Protein 7RX9 (pdb70)

Foldseek 3Di:
DLVVLFVLLLVLLVCVLVVLVVLLVLLVLCCQLPVPLCVPPPVQDPVLCCLQQPVSVLVNVLSVVLSVVSPVQQPPHNHRLGADLVSLVVCLVVVCVVQGLLVSLVVNVVSVVVLCVPLVSVLSQLLSCLLSPHDLLPDDVNVSSCVVLLVLLCVLVSLVSSLVSDDPVRPNNVRSVVSSVSSVVSQCVRPSSVVQNVQLVVQVVLVVLEAPDDDDGCSVFFRHWQDWDKKWKQAQVDTDIWIWTDTQQKIFTFDPPSTYGDDIAGLVQKDKAADDQQDADVLNVRDGAHLKIKIARNVVRGIIIIHDDDVVVSCVVVVSSVVSCCVVVVSSVVSVVSNLVSLVVVLVVVVVVCVDPVNPAQCFAPVIQHRKGFLLSQLVVCVVVSVDPDSSSSLSSQQVCCVSQQKAFSVNPDGRDNGRGIMHGCVVVVND

Structure (mmCIF, N/CA/C/O backbone):
data_7RX9
#
_entry.id   7RX9
#
_cell.length_a   151.256
_cell.length_b   151.256
_cell.length_c   94.287
_cell.angle_alpha   90.000
_cell.angle_beta   90.000
_cell.angle_gamma   90.000
#
_symmetry.space_group_name_H-M   'P 41 2 2'
#
loop_
_entity.id
_entity.type
_entity.pdbx_description
1 polymer 'Phosphatidylinositol 3,4,5-trisphosphate-dependent Rac exchanger 1 protein, Endolysin chimera'
2 non-polymer 'SULFATE ION'
#
loop_
_atom_site.group_PDB
_atom_site.id
_atom_site.type_symbol
_atom_site.label_atom_id
_atom_site.label_alt_id
_atom_site.label_comp_id
_atom_site.label_asym_id
_atom_site.label_entity_id
_atom_site.label_seq_id
_atom_site.pdbx_PDB_ins_code
_atom_site.Cartn_x
_atom_site.Cartn_y
_atom_site.Cartn_z
_atom_site.occupancy
_atom_site.B_iso_or_equiv
_atom_site.auth_seq_id
_atom_site.auth_comp_id
_atom_site.auth_asym_id
_atom_site.auth_atom_id
_atom_site.pdbx_PDB_model_num
ATOM 1 N N . GLU A 1 3 ? 61.66600 46.06000 22.70700 1.000 186.26198 42 GLU A N 1
ATOM 2 C CA . GLU A 1 3 ? 61.37200 44.65300 22.46000 1.000 187.84306 42 GLU A CA 1
ATOM 3 C C . GLU A 1 3 ? 62.18000 44.11800 21.28600 1.000 196.77204 42 GLU A C 1
ATOM 4 O O . GLU A 1 3 ? 61.88800 43.04100 20.76600 1.000 199.35565 42 GLU A O 1
ATOM 10 N N . SER A 1 4 ? 63.19000 44.88300 20.86500 1.000 191.13504 43 SER A N 1
ATOM 11 C CA . SER A 1 4 ? 64.01100 44.47100 19.73100 1.000 183.26023 43 SER A CA 1
ATOM 12 C C . SER A 1 4 ? 64.68600 43.13200 20.00000 1.000 186.17477 43 SER A C 1
ATOM 13 O O . SER A 1 4 ? 64.75200 42.26800 19.11800 1.000 192.60350 43 SER A O 1
ATOM 16 N N . GLU A 1 5 ? 65.19300 42.94000 21.22100 1.000 184.06139 44 GLU A N 1
ATOM 17 C CA . GLU A 1 5 ? 65.82300 41.66800 21.55600 1.000 202.76610 44 GLU A CA 1
ATOM 18 C C . GLU A 1 5 ? 64.81200 40.53300 21.59200 1.000 190.06139 44 GLU A C 1
ATOM 19 O O . GLU A 1 5 ? 65.16900 39.38000 21.32200 1.000 173.60702 44 GLU A O 1
ATOM 25 N N . ARG A 1 6 ? 63.55300 40.82700 21.92900 1.000 185.67238 45 ARG A N 1
ATOM 26 C CA . ARG A 1 6 ? 62.52400 39.79900 21.83300 1.000 189.52010 45 ARG A CA 1
ATOM 27 C C . ARG A 1 6 ? 62.39300 39.30800 20.39800 1.000 197.58999 45 ARG A C 1
ATOM 28 O O . ARG A 1 6 ? 62.50000 38.10700 20.12900 1.000 189.08269 45 ARG A O 1
ATOM 36 N N . GLN A 1 7 ? 62.18500 40.23200 19.45600 1.000 210.19100 46 GLN A N 1
ATOM 37 C CA . GLN A 1 7 ? 62.11600 39.87300 18.04500 1.000 206.15406 46 GLN A CA 1
ATOM 38 C C . GLN A 1 7 ? 63.43200 39.31300 17.52000 1.000 203.29309 46 GLN A C 1
ATOM 39 O O . GLN A 1 7 ? 63.48200 38.86900 16.36700 1.000 200.81898 46 GLN A O 1
ATOM 45 N N . LEU A 1 8 ? 64.48700 39.30800 18.33600 1.000 181.48112 47 LEU A N 1
ATOM 46 C CA . LEU A 1 8 ? 65.77500 38.74400 17.94500 1.000 173.11229 47 LEU A CA 1
ATOM 47 C C . LEU A 1 8 ? 65.88000 37.27000 18.32400 1.000 172.67207 47 LEU A C 1
ATOM 48 O O . LEU A 1 8 ? 66.10900 36.41500 17.46200 1.000 172.16478 47 LEU A O 1
ATOM 53 N N . ARG A 1 9 ? 65.74200 36.96600 19.62000 1.000 176.35672 48 ARG A N 1
ATOM 54 C CA . ARG A 1 9 ? 65.71000 35.57400 20.05800 1.000 166.00824 48 ARG A CA 1
ATOM 55 C C . ARG A 1 9 ? 64.59100 34.80700 19.37200 1.000 162.43630 48 ARG A C 1
ATOM 56 O O . ARG A 1 9 ? 64.73100 33.60900 19.10300 1.000 159.96840 48 ARG A O 1
ATOM 64 N N . LEU A 1 10 ? 63.47600 35.48000 19.08100 1.000 165.15109 49 LEU A N 1
ATOM 65 C CA . LEU A 1 10 ? 62.39300 34.83400 18.35300 1.000 156.23043 49 LEU A CA 1
ATOM 66 C C . LEU A 1 10 ? 62.82300 34.46600 16.93800 1.000 151.95704 49 LEU A C 1
ATOM 67 O O . LEU A 1 10 ? 62.46800 33.39400 16.43700 1.000 143.04666 49 LEU A O 1
ATOM 72 N N . ARG A 1 11 ? 63.60300 35.33300 16.28100 1.000 157.35363 50 ARG A N 1
ATOM 73 C CA . ARG A 1 11 ? 64.11700 34.99600 14.95500 1.000 148.62019 50 ARG A CA 1
ATOM 74 C C . ARG A 1 11 ? 65.05900 33.79900 15.00900 1.000 149.28560 50 ARG A C 1
ATOM 75 O O . ARG A 1 11 ? 64.97700 32.89700 14.16700 1.000 146.67271 50 ARG A O 1
ATOM 83 N N . LEU A 1 12 ? 65.96500 33.77500 15.99200 1.000 151.18332 51 LEU A N 1
ATOM 84 C CA . LEU A 1 12 ? 66.91500 32.67100 16.09700 1.000 146.73929 51 LEU A CA 1
ATOM 85 C C . LEU A 1 12 ? 66.20200 31.34500 16.32000 1.000 137.63952 51 LEU A C 1
ATOM 86 O O . LEU A 1 12 ? 66.63200 30.30600 15.80400 1.000 146.03250 51 LEU A O 1
ATOM 91 N N . CYS A 1 13 ? 65.11500 31.35800 17.09600 1.000 129.33133 52 CYS A N 1
ATOM 92 C CA . CYS A 1 13 ? 64.34200 30.14000 17.30600 1.000 126.23049 52 CYS A CA 1
ATOM 93 C C . CYS A 1 13 ? 63.76300 29.62700 15.99500 1.000 126.30121 52 CYS A C 1
ATOM 94 O O . CYS A 1 13 ? 63.70200 28.41300 15.76700 1.000 133.21488 52 CYS A O 1
ATOM 97 N N . VAL A 1 14 ? 63.32800 30.53700 15.12100 1.000 126.83633 53 VAL A N 1
ATOM 98 C CA . VAL A 1 14 ? 62.86600 30.12900 13.79600 1.000 123.32365 53 VAL A CA 1
ATOM 99 C C . VAL A 1 14 ? 64.02300 29.55100 12.99500 1.000 117.93928 53 VAL A C 1
ATOM 100 O O . VAL A 1 14 ? 63.90600 28.48500 12.38100 1.000 118.57699 53 VAL A O 1
ATOM 104 N N . LEU A 1 15 ? 65.16100 30.24700 12.99300 1.000 124.76603 54 LEU A N 1
ATOM 105 C CA . LEU A 1 15 ? 66.32800 29.76800 12.26100 1.000 118.47591 54 LEU A CA 1
ATOM 106 C C . LEU A 1 15 ? 66.77500 28.40600 12.77500 1.000 114.53544 54 LEU A C 1
ATOM 107 O O . LEU A 1 15 ? 67.01300 27.48200 11.99000 1.000 123.19011 54 LEU A O 1
ATOM 112 N N . ASN A 1 16 ? 66.88800 28.26300 14.09800 1.000 118.82841 55 ASN A N 1
ATOM 113 C CA . ASN A 1 16 ? 67.27100 26.97900 14.67700 1.000 116.11393 55 ASN A CA 1
ATOM 114 C C . ASN A 1 16 ? 66.27800 25.88600 14.30600 1.000 118.37453 55 ASN A C 1
ATOM 115 O O . ASN A 1 16 ? 66.66600 24.73500 14.07700 1.000 114.53821 55 ASN A O 1
ATOM 120 N N . GLU A 1 17 ? 64.99200 26.23100 14.23600 1.000 130.07167 56 GLU A N 1
ATOM 121 C CA . GLU A 1 17 ? 63.97500 25.23600 13.91400 1.000 129.20318 56 GLU A CA 1
ATOM 122 C C . GLU A 1 17 ? 64.06700 24.79900 12.45700 1.000 128.22014 56 GLU A C 1
ATOM 123 O O . GLU A 1 17 ? 64.01100 23.60100 12.15600 1.000 131.09916 56 GLU A O 1
ATOM 129 N N . ILE A 1 18 ? 64.19200 25.76000 11.53500 1.000 119.69064 57 ILE A N 1
ATOM 130 C CA . ILE A 1 18 ? 64.30700 25.43000 10.11400 1.000 114.43535 57 ILE A CA 1
ATOM 131 C C . ILE A 1 18 ? 65.45800 24.46000 9.88500 1.000 109.70982 57 ILE A C 1
ATOM 132 O O . ILE A 1 18 ? 65.34000 23.49000 9.12900 1.000 105.67856 57 ILE A O 1
ATOM 137 N N . LEU A 1 19 ? 66.59000 24.70800 10.54600 1.000 108.30910 58 LEU A N 1
ATOM 138 C CA . LEU A 1 19 ? 67.74800 23.83600 10.38900 1.000 104.18018 58 LEU A CA 1
ATOM 139 C C . LEU A 1 19 ? 67.50200 22.47100 11.01900 1.000 100.45053 58 LEU A C 1
ATOM 140 O O . LEU A 1 19 ? 67.67500 21.43500 10.36700 1.000 104.94134 58 LEU A O 1
ATOM 145 N N . GLY A 1 20 ? 67.09800 22.45100 12.29000 1.000 104.24116 59 GLY A N 1
ATOM 146 C CA . GLY A 1 20 ? 66.91100 21.18900 12.98500 1.000 100.26504 59 GLY A CA 1
ATOM 147 C C . GLY A 1 20 ? 65.83500 20.31700 12.37000 1.000 98.22938 59 GLY A C 1
ATOM 148 O O . GLY A 1 20 ? 65.97100 19.09200 12.33200 1.000 96.88039 59 GLY A O 1
ATOM 149 N N . THR A 1 21 ? 64.75500 20.92700 11.88100 1.000 99.68397 60 THR A N 1
ATOM 150 C CA . THR A 1 21 ? 63.69900 20.15200 11.24100 1.000 96.74108 60 THR A CA 1
ATOM 151 C C . THR A 1 21 ? 64.10800 19.67500 9.85400 1.000 94.93537 60 THR A C 1
ATOM 152 O O . THR A 1 21 ? 63.68900 18.59300 9.42800 1.000 98.55479 60 THR A O 1
ATOM 156 N N . GLU A 1 22 ? 64.92100 20.45900 9.14000 1.000 91.37691 61 GLU A N 1
ATOM 157 C CA . GLU A 1 22 ? 65.42600 20.00700 7.84800 1.000 93.44701 61 GLU A CA 1
ATOM 158 C C . GLU A 1 22 ? 66.40000 18.84900 8.01600 1.000 97.19736 61 GLU A C 1
ATOM 159 O O . GLU A 1 22 ? 66.45500 17.94800 7.17100 1.000 101.99483 61 GLU A O 1
ATOM 165 N N . ARG A 1 23 ? 67.17300 18.85500 9.10200 1.000 85.08915 62 ARG A N 1
ATOM 166 C CA . ARG A 1 23 ? 68.10200 17.76300 9.36200 1.000 84.03865 62 ARG A CA 1
ATOM 167 C C . ARG A 1 23 ? 67.35500 16.46100 9.62600 1.000 91.65020 62 ARG A C 1
ATOM 168 O O . ARG A 1 23 ? 67.69200 15.41400 9.06100 1.000 96.40959 62 ARG A O 1
ATOM 176 N N . ASP A 1 24 ? 66.33100 16.50700 10.48100 1.000 87.42269 63 ASP A N 1
ATOM 177 C CA . ASP A 1 24 ? 65.55100 15.30800 10.76100 1.000 80.47153 63 ASP A CA 1
ATOM 178 C C . ASP A 1 24 ? 64.74400 14.85400 9.55500 1.000 88.24344 63 ASP A C 1
ATOM 179 O O . ASP A 1 24 ? 64.38300 13.67500 9.47700 1.000 100.91243 63 ASP A O 1
ATOM 184 N N . TYR A 1 25 ? 64.45400 15.76000 8.62000 1.000 85.48769 64 TYR A N 1
ATOM 185 C CA . TYR A 1 25 ? 63.76000 15.36900 7.39900 1.000 93.07448 64 TYR A CA 1
ATOM 186 C C . TYR A 1 25 ? 64.67600 14.56400 6.48700 1.000 89.44836 64 TYR A C 1
ATOM 187 O O . TYR A 1 25 ? 64.31000 13.47800 6.02300 1.000 79.06620 64 TYR A O 1
ATOM 196 N N . VAL A 1 26 ? 65.88000 15.08400 6.22700 1.000 97.46139 65 VAL A N 1
ATOM 197 C CA . VAL A 1 26 ? 66.83800 14.37500 5.38400 1.000 99.61071 65 VAL A CA 1
ATOM 198 C C . VAL A 1 26 ? 67.18400 13.02500 5.99500 1.000 95.73706 65 VAL A C 1
ATOM 199 O O . VAL A 1 26 ? 67.30100 12.01800 5.28700 1.000 103.09482 65 VAL A O 1
ATOM 203 N N . GLY A 1 27 ? 67.33600 12.97800 7.32000 1.000 85.45111 66 GLY A N 1
ATOM 204 C CA . GLY A 1 27 ? 67.56600 11.70300 7.98100 1.000 96.33582 66 GLY A CA 1
ATOM 205 C C . GLY A 1 27 ? 66.42300 10.72700 7.77700 1.000 89.81970 66 GLY A C 1
ATOM 206 O O . GLY A 1 27 ? 66.64200 9.52400 7.62500 1.000 83.05561 66 GLY A O 1
ATOM 207 N N . THR A 1 28 ? 65.18700 11.23100 7.77100 1.000 85.92520 67 THR A N 1
ATOM 208 C CA . THR A 1 28 ? 64.04400 10.36900 7.48800 1.000 85.02699 67 THR A CA 1
ATOM 209 C C . THR A 1 28 ? 64.07900 9.87800 6.04800 1.000 90.09747 67 THR A C 1
ATOM 210 O O . THR A 1 28 ? 63.76800 8.71400 5.77300 1.000 96.43502 67 THR A O 1
ATOM 214 N N . LEU A 1 29 ? 64.46300 10.75100 5.11500 1.000 87.53254 68 LEU A N 1
ATOM 215 C CA . LEU A 1 29 ? 64.61000 10.32700 3.72800 1.000 80.38975 68 LEU A CA 1
ATOM 216 C C . LEU A 1 29 ? 65.74900 9.32700 3.58100 1.000 100.32192 68 LEU A C 1
ATOM 217 O O . LEU A 1 29 ? 65.61800 8.32200 2.87300 1.000 104.62295 68 LEU A O 1
ATOM 222 N N . ARG A 1 30 ? 66.87700 9.58700 4.24700 1.000 92.27777 69 ARG A N 1
ATOM 223 C CA . ARG A 1 30 ? 68.01000 8.67200 4.19900 1.000 80.34596 69 ARG A CA 1
ATOM 224 C C . ARG A 1 30 ? 67.69000 7.34200 4.86600 1.000 93.43255 69 ARG A C 1
ATOM 225 O O . ARG A 1 30 ? 68.32100 6.33000 4.54200 1.000 105.82920 69 ARG A O 1
ATOM 233 N N . PHE A 1 31 ? 66.72500 7.32700 5.78700 1.000 101.79945 70 PHE A N 1
ATOM 234 C CA . PHE A 1 31 ? 66.28400 6.07200 6.38300 1.000 97.47467 70 PHE A CA 1
ATOM 235 C C . PHE A 1 31 ? 65.40800 5.28300 5.41900 1.000 90.33744 70 PHE A C 1
ATOM 236 O O . PHE A 1 31 ? 65.48500 4.05100 5.36800 1.000 96.23246 70 PHE A O 1
ATOM 244 N N . LEU A 1 32 ? 64.58400 5.97700 4.63300 1.000 89.47784 71 LEU A N 1
ATOM 245 C CA . LEU A 1 32 ? 63.64700 5.28600 3.75300 1.000 92.38794 71 LEU A CA 1
ATOM 246 C C . LEU A 1 32 ? 64.36600 4.56900 2.61600 1.000 93.06796 71 LEU A C 1
ATOM 247 O O . LEU A 1 32 ? 63.94100 3.48800 2.19400 1.000 98.53180 71 LEU A O 1
ATOM 252 N N . GLN A 1 33 ? 65.45800 5.14000 2.10600 1.000 98.54292 72 GLN A N 1
ATOM 253 C CA . GLN A 1 33 ? 66.16500 4.46100 1.02500 1.000 109.62994 72 GLN A CA 1
ATOM 254 C C . GLN A 1 33 ? 67.00000 3.29500 1.54600 1.000 105.60177 72 GLN A C 1
ATOM 255 O O . GLN A 1 33 ? 67.02900 2.22400 0.93100 1.000 120.00019 72 GLN A O 1
ATOM 261 N N . SER A 1 34 ? 67.67200 3.47700 2.68400 1.000 98.61467 73 SER A N 1
ATOM 262 C CA . SER A 1 34 ? 68.54500 2.42700 3.19800 1.000 109.82614 73 SER A CA 1
ATOM 263 C C . SER A 1 34 ? 67.73500 1.24500 3.70700 1.000 108.93224 73 SER A C 1
ATOM 264 O O . SER A 1 34 ? 68.07100 0.08500 3.44000 1.000 112.93137 73 SER A O 1
ATOM 267 N N . ALA A 1 35 ? 66.66200 1.52300 4.44800 1.000 99.03252 74 ALA A N 1
ATOM 268 C CA . ALA A 1 35 ? 65.84800 0.45000 5.00100 1.000 89.65866 74 ALA A CA 1
ATOM 269 C C . ALA A 1 35 ? 65.00200 -0.23000 3.93500 1.000 101.27388 74 ALA A C 1
ATOM 270 O O . ALA A 1 35 ? 64.63400 -1.39700 4.09900 1.000 107.11555 74 ALA A O 1
ATOM 272 N N . PHE A 1 36 ? 64.67800 0.47100 2.85000 1.000 106.11061 75 PHE A N 1
ATOM 273 C CA . PHE A 1 36 ? 63.77000 -0.07900 1.84900 1.000 102.71308 75 PHE A CA 1
ATOM 274 C C . PHE A 1 36 ? 64.41600 -0.16700 0.47300 1.000 116.98481 75 PHE A C 1
ATOM 275 O O . PHE A 1 36 ? 64.81100 -1.25300 0.04000 1.000 139.83219 75 PHE A O 1
ATOM 283 N N . LEU A 1 37 ? 64.52100 0.97400 -0.21700 1.000 110.70121 76 LEU A N 1
ATOM 284 C CA . LEU A 1 37 ? 64.92400 0.97500 -1.62100 1.000 117.21566 76 LEU A CA 1
ATOM 285 C C . LEU A 1 37 ? 66.26600 0.28700 -1.83100 1.000 132.17710 76 LEU A C 1
ATOM 286 O O . LEU A 1 37 ? 66.43800 -0.48800 -2.77800 1.000 149.09176 76 LEU A O 1
ATOM 291 N N . HIS A 1 38 ? 67.23300 0.55100 -0.95100 1.000 123.07098 77 HIS A N 1
ATOM 292 C CA . HIS A 1 38 ? 68.56700 -0.00400 -1.14700 1.000 133.35239 77 HIS A CA 1
ATOM 293 C C . HIS A 1 38 ? 68.61900 -1.48800 -0.80400 1.000 140.20836 77 HIS A C 1
ATOM 294 O O . HIS A 1 38 ? 69.20600 -2.28100 -1.54600 1.000 152.04673 77 HIS A O 1
ATOM 301 N N . ARG A 1 39 ? 68.00200 -1.88900 0.31100 1.000 142.74835 78 ARG A N 1
ATOM 302 C CA . ARG A 1 39 ? 68.16900 -3.26600 0.77000 1.000 159.44136 78 ARG A CA 1
ATOM 303 C C . ARG A 1 39 ? 67.52000 -4.26400 -0.18700 1.000 165.49059 78 ARG A C 1
ATOM 304 O O . ARG A 1 39 ? 68.02900 -5.37800 -0.36200 1.000 177.62593 78 ARG A O 1
ATOM 312 N N . ILE A 1 40 ? 66.41600 -3.88300 -0.83300 1.000 154.60997 79 ILE A N 1
ATOM 313 C CA . ILE A 1 40 ? 65.77500 -4.78900 -1.78300 1.000 164.91640 79 ILE A CA 1
ATOM 314 C C . ILE A 1 40 ? 66.51100 -4.77600 -3.11700 1.000 163.37261 79 ILE A C 1
ATOM 315 O O . ILE A 1 40 ? 66.60600 -5.80600 -3.79700 1.000 159.60616 79 ILE A O 1
ATOM 320 N N . ARG A 1 41 ? 67.05000 -3.61900 -3.51100 1.000 152.86647 80 ARG A N 1
ATOM 321 C CA . ARG A 1 41 ? 67.82700 -3.53600 -4.74300 1.000 162.04890 80 ARG A CA 1
ATOM 322 C C . ARG A 1 41 ? 69.11300 -4.35100 -4.67000 1.000 180.91702 80 ARG A C 1
ATOM 323 O O . ARG A 1 41 ? 69.83100 -4.43800 -5.67300 1.000 188.71196 80 ARG A O 1
ATOM 331 N N . GLN A 1 42 ? 69.41800 -4.95100 -3.51800 1.000 180.94934 81 GLN A N 1
ATOM 332 C CA . GLN A 1 42 ? 70.56600 -5.83900 -3.39300 1.000 173.78818 81 GLN A CA 1
ATOM 333 C C . GLN A 1 42 ? 70.11200 -7.29200 -3.44500 1.000 175.69913 81 GLN A C 1
ATOM 334 O O . GLN A 1 42 ? 70.20800 -7.94000 -4.49100 1.000 175.14028 81 GLN A O 1
ATOM 340 N N . ASN A 1 43 ? 69.61400 -7.80900 -2.32200 1.000 179.06675 82 ASN A N 1
ATOM 341 C CA . ASN A 1 43 ? 69.10500 -9.17800 -2.25100 1.000 188.26857 82 ASN A CA 1
ATOM 342 C C . ASN A 1 43 ? 67.70500 -9.20100 -2.85000 1.000 183.21872 82 ASN A C 1
ATOM 343 O O . ASN A 1 43 ? 66.70800 -8.94900 -2.17300 1.000 165.07845 82 ASN A O 1
ATOM 348 N N . VAL A 1 44 ? 67.63200 -9.51000 -4.14000 1.000 191.49976 83 VAL A N 1
ATOM 349 C CA . VAL A 1 44 ? 66.35400 -9.55800 -4.83700 1.000 191.85923 83 VAL A CA 1
ATOM 350 C C . VAL A 1 44 ? 65.76600 -10.96200 -4.76400 1.000 194.21407 83 VAL A C 1
ATOM 351 O O . VAL A 1 44 ? 65.44200 -11.45300 -3.68300 1.000 193.08144 83 VAL A O 1
ATOM 355 N N . GLY A 1 51 ? 58.99700 -10.62400 -0.02500 1.000 154.06395 90 GLY A N 1
ATOM 356 C CA . GLY A 1 51 ? 58.06200 -10.79500 -1.12200 1.000 163.94358 90 GLY A CA 1
ATOM 357 C C . GLY A 1 51 ? 57.52900 -9.48300 -1.66200 1.000 167.39901 90 GLY A C 1
ATOM 358 O O . GLY A 1 51 ? 56.32200 -9.31300 -1.83300 1.000 155.72961 90 GLY A O 1
ATOM 359 N N . LEU A 1 52 ? 58.43800 -8.55100 -1.93400 1.000 153.59143 91 LEU A N 1
ATOM 360 C CA . LEU A 1 52 ? 58.09400 -7.22900 -2.44700 1.000 142.77521 91 LEU A CA 1
ATOM 361 C C . LEU A 1 52 ? 58.68200 -7.08700 -3.84400 1.000 134.64451 91 LEU A C 1
ATOM 362 O O . LEU A 1 52 ? 59.90600 -7.02500 -4.00300 1.000 126.89361 91 LEU A O 1
ATOM 367 N N . THR A 1 53 ? 57.81600 -7.03100 -4.85200 1.000 125.38198 92 THR A N 1
ATOM 368 C CA . THR A 1 53 ? 58.28100 -6.92300 -6.22600 1.000 133.73356 92 THR A CA 1
ATOM 369 C C . THR A 1 53 ? 58.89700 -5.54900 -6.48000 1.000 133.88857 92 THR A C 1
ATOM 370 O O . THR A 1 53 ? 58.71600 -4.60200 -5.71000 1.000 133.19960 92 THR A O 1
ATOM 374 N N . GLU A 1 54 ? 59.63700 -5.45100 -7.58700 1.000 131.56435 93 GLU A N 1
ATOM 375 C CA . GLU A 1 54 ? 60.28100 -4.18900 -7.93600 1.000 136.56855 93 GLU A CA 1
ATOM 376 C C . GLU A 1 54 ? 59.25200 -3.12400 -8.28900 1.000 146.67303 93 GLU A C 1
ATOM 377 O O . GLU A 1 54 ? 59.41000 -1.95300 -7.92200 1.000 149.06138 93 GLU A O 1
ATOM 383 N N . GLU A 1 55 ? 58.19200 -3.51100 -9.00400 1.000 123.52721 94 GLU A N 1
ATOM 384 C CA . GLU A 1 55 ? 57.12900 -2.56400 -9.32500 1.000 124.44913 94 GLU A CA 1
ATOM 385 C C . GLU A 1 55 ? 56.43600 -2.06900 -8.06300 1.000 128.20549 94 GLU A C 1
ATOM 386 O O . GLU A 1 55 ? 56.04600 -0.89900 -7.97700 1.000 130.90233 94 GLU A O 1
ATOM 392 N N . ASN A 1 56 ? 56.27200 -2.95100 -7.07200 1.000 124.63045 95 ASN A N 1
ATOM 393 C CA . ASN A 1 56 ? 55.69900 -2.54200 -5.79400 1.000 117.07985 95 ASN A CA 1
ATOM 394 C C . ASN A 1 56 ? 56.49400 -1.40100 -5.17700 1.000 107.54806 95 ASN A C 1
ATOM 395 O O . ASN A 1 56 ? 55.91700 -0.44300 -4.65300 1.000 112.75288 95 ASN A O 1
ATOM 400 N N . VAL A 1 57 ? 57.82300 -1.48400 -5.23900 1.000 112.39318 96 VAL A N 1
ATOM 401 C CA . VAL A 1 57 ? 58.66000 -0.44700 -4.64400 1.000 126.36817 96 VAL A CA 1
ATOM 402 C C . VAL A 1 57 ? 58.55100 0.84700 -5.44100 1.000 126.31254 96 VAL A C 1
ATOM 403 O O . VAL A 1 57 ? 58.45900 1.94100 -4.87100 1.000 115.81481 96 VAL A O 1
ATOM 407 N N . LYS A 1 58 ? 58.55400 0.73800 -6.77200 1.000 124.56839 97 LYS A N 1
ATOM 408 C CA . LYS A 1 58 ? 58.43000 1.92200 -7.61700 1.000 118.18805 97 LYS A CA 1
ATOM 409 C C . LYS A 1 58 ? 57.12600 2.66100 -7.34200 1.000 117.99542 97 LYS A C 1
ATOM 410 O O . LYS A 1 58 ? 57.07700 3.89500 -7.39900 1.000 125.59527 97 LYS A O 1
ATOM 416 N N . VAL A 1 59 ? 56.06100 1.92200 -7.03000 1.000 120.46288 98 VAL A N 1
ATOM 417 C CA . VAL A 1 59 ? 54.77500 2.54700 -6.73800 1.000 118.46813 98 VAL A CA 1
ATOM 418 C C . VAL A 1 59 ? 54.79200 3.19000 -5.35700 1.000 109.84622 98 VAL A C 1
ATOM 419 O O . VAL A 1 59 ? 54.34200 4.32700 -5.17900 1.000 114.26192 98 VAL A O 1
ATOM 423 N N . LEU A 1 60 ? 55.31400 2.47300 -4.35800 1.000 107.07572 99 LEU A N 1
ATOM 424 C CA . LEU A 1 60 ? 55.21100 2.93600 -2.97700 1.000 103.12730 99 LEU A CA 1
ATOM 425 C C . LEU A 1 60 ? 56.06400 4.17100 -2.72400 1.000 107.92004 99 LEU A C 1
ATOM 426 O O . LEU A 1 60 ? 55.63700 5.08900 -2.01400 1.000 97.01677 99 LEU A O 1
ATOM 431 N N . PHE A 1 61 ? 57.27400 4.20900 -3.28300 1.000 100.45878 100 PHE A N 1
ATOM 432 C CA . PHE A 1 61 ? 58.23300 5.25200 -2.95000 1.000 97.09732 100 PHE A CA 1
ATOM 433 C C . PHE A 1 61 ? 58.46400 6.25900 -4.06400 1.000 101.88674 100 PHE A C 1
ATOM 434 O O . PHE A 1 61 ? 58.92800 7.36700 -3.77800 1.000 102.24263 100 PHE A O 1
ATOM 442 N N . SER A 1 62 ? 58.16200 5.90400 -5.31100 1.000 92.46857 101 SER A N 1
ATOM 443 C CA . SER A 1 62 ? 58.16400 6.84400 -6.44200 1.000 109.49345 101 SER A CA 1
ATOM 444 C C . SER A 1 62 ? 59.53400 7.50300 -6.53700 1.000 117.63893 101 SER A C 1
ATOM 445 O O . SER A 1 62 ? 60.55200 6.78800 -6.62000 1.000 123.12890 101 SER A O 1
ATOM 448 N N . ASN A 1 63 ? 59.62900 8.83400 -6.53600 1.000 106.60816 102 ASN A N 1
ATOM 449 C CA . ASN A 1 63 ? 60.89100 9.54300 -6.68700 1.000 102.19830 102 ASN A CA 1
ATOM 450 C C . ASN A 1 63 ? 61.41600 10.06400 -5.35900 1.000 101.87084 102 ASN A C 1
ATOM 451 O O . ASN A 1 63 ? 62.00500 11.14800 -5.31100 1.000 109.36674 102 ASN A O 1
ATOM 456 N N . ILE A 1 64 ? 61.19800 9.31500 -4.27600 1.000 102.17591 103 ILE A N 1
ATOM 457 C CA . ILE A 1 64 ? 61.69600 9.71900 -2.96300 1.000 97.95460 103 ILE A CA 1
ATOM 458 C C . ILE A 1 64 ? 63.20700 9.88500 -2.98600 1.000 103.11115 103 ILE A C 1
ATOM 459 O O . ILE A 1 64 ? 63.77500 10.61600 -2.16600 1.000 92.74474 103 ILE A O 1
ATOM 464 N N . GLU A 1 65 ? 63.88000 9.21400 -3.92300 1.000 113.57916 104 GLU A N 1
ATOM 465 C CA . GLU A 1 65 ? 65.32800 9.33600 -4.03200 1.000 102.24936 104 GLU A CA 1
ATOM 466 C C . GLU A 1 65 ? 65.71800 10.65900 -4.68100 1.000 107.16210 104 GLU A C 1
ATOM 467 O O . GLU A 1 65 ? 66.73600 11.25900 -4.31600 1.000 114.85857 104 GLU A O 1
ATOM 473 N N . ASP A 1 66 ? 64.91900 11.13200 -5.64200 1.000 104.42755 105 ASP A N 1
ATOM 474 C CA . ASP A 1 66 ? 65.16200 12.44600 -6.22600 1.000 94.40191 105 ASP A CA 1
ATOM 475 C C . ASP A 1 66 ? 64.89100 13.55300 -5.21700 1.000 96.25326 105 ASP A C 1
ATOM 476 O O . ASP A 1 66 ? 65.61600 14.55300 -5.17600 1.000 100.99392 105 ASP A O 1
ATOM 481 N N . ILE A 1 67 ? 63.84300 13.39300 -4.40400 1.000 106.57764 106 ILE A N 1
ATOM 482 C CA . ILE A 1 67 ? 63.54700 14.36900 -3.35800 1.000 97.41634 106 ILE A CA 1
ATOM 483 C C . ILE A 1 67 ? 64.71500 14.46800 -2.38500 1.000 102.26935 106 ILE A C 1
ATOM 484 O O . ILE A 1 67 ? 65.04700 15.55600 -1.89700 1.000 97.28260 106 ILE A O 1
ATOM 489 N N . LEU A 1 68 ? 65.35900 13.33500 -2.09500 1.000 97.38940 107 LEU A N 1
ATOM 490 C CA . LEU A 1 68 ? 66.50000 13.33600 -1.18600 1.000 92.96467 107 LEU A CA 1
ATOM 491 C C . LEU A 1 68 ? 67.65700 14.15100 -1.74900 1.000 97.87144 107 LEU A C 1
ATOM 492 O O . LEU A 1 68 ? 68.24000 14.98400 -1.04700 1.000 108.60479 107 LEU A O 1
ATOM 497 N N . GLU A 1 69 ? 68.01000 13.91400 -3.01600 1.000 96.02684 108 GLU A N 1
ATOM 498 C CA . GLU A 1 69 ? 69.14400 14.61400 -3.61500 1.000 89.53692 108 GLU A CA 1
ATOM 499 C C . GLU A 1 69 ? 68.94100 16.12200 -3.59300 1.000 94.64300 108 GLU A C 1
ATOM 500 O O . GLU A 1 69 ? 69.89800 16.88200 -3.40300 1.000 102.31930 108 GLU A O 1
ATOM 506 N N . VAL A 1 70 ? 67.70000 16.57200 -3.78300 1.000 103.65271 109 VAL A N 1
ATOM 507 C CA . VAL A 1 70 ? 67.40100 18.00000 -3.71900 1.000 96.12207 109 VAL A CA 1
ATOM 508 C C . VAL A 1 70 ? 67.60400 18.52200 -2.30200 1.000 95.96882 109 VAL A C 1
ATOM 509 O O . VAL A 1 70 ? 68.27200 19.54000 -2.08400 1.000 99.73024 109 VAL A O 1
ATOM 513 N N . HIS A 1 71 ? 67.03500 17.82900 -1.31500 1.000 97.17582 110 HIS A N 1
ATOM 514 C CA . HIS A 1 71 ? 67.11200 18.29600 0.06200 1.000 92.86717 110 HIS A CA 1
ATOM 515 C C . HIS A 1 71 ? 68.47500 18.05700 0.69500 1.000 92.72366 110 HIS A C 1
ATOM 516 O O . HIS A 1 71 ? 68.77200 18.65900 1.73100 1.000 97.72221 110 HIS A O 1
ATOM 523 N N . LYS A 1 72 ? 69.30200 17.19000 0.10800 1.000 102.85072 111 LYS A N 1
ATOM 524 C CA . LYS A 1 72 ? 70.67500 17.06300 0.58200 1.000 97.20250 111 LYS A CA 1
ATOM 525 C C . LYS A 1 72 ? 71.48000 18.31700 0.28000 1.000 98.15874 111 LYS A C 1
ATOM 526 O O . LYS A 1 72 ? 72.37200 18.68200 1.05200 1.000 105.44777 111 LYS A O 1
ATOM 532 N N . ASP A 1 73 ? 71.17400 18.99100 -0.82800 1.000 98.46620 112 ASP A N 1
ATOM 533 C CA . ASP A 1 73 ? 71.87000 20.22700 -1.16000 1.000 105.67687 112 ASP A CA 1
ATOM 534 C C . ASP A 1 73 ? 71.22800 21.42300 -0.47100 1.000 116.27857 112 ASP A C 1
ATOM 535 O O . ASP A 1 73 ? 71.92200 22.37800 -0.10200 1.000 128.44386 112 ASP A O 1
ATOM 540 N N . PHE A 1 74 ? 69.90300 21.38600 -0.30200 1.000 111.44563 113 PHE A N 1
ATOM 541 C CA . PHE A 1 74 ? 69.20500 22.42200 0.45300 1.000 95.22573 113 PHE A CA 1
ATOM 542 C C . PHE A 1 74 ? 69.77000 22.54800 1.86400 1.000 98.98847 113 PHE A C 1
ATOM 543 O O . PHE A 1 74 ? 70.04800 23.65400 2.34100 1.000 103.24801 113 PHE A O 1
ATOM 551 N N . LEU A 1 75 ? 69.95700 21.41300 2.54200 1.000 100.44371 114 LEU A N 1
ATOM 552 C CA . LEU A 1 75 ? 70.48800 21.44100 3.90100 1.000 105.85430 114 LEU A CA 1
ATOM 553 C C . LEU A 1 75 ? 71.90400 22.00200 3.92600 1.000 107.39728 114 LEU A C 1
ATOM 554 O O . LEU A 1 75 ? 72.28900 22.69600 4.87600 1.000 113.05437 114 LEU A O 1
ATOM 559 N N . ALA A 1 76 ? 72.69300 21.71500 2.88900 1.000 92.14156 115 ALA A N 1
ATOM 560 C CA . ALA A 1 76 ? 74.04100 22.26900 2.81200 1.000 101.17260 115 ALA A CA 1
ATOM 561 C C . ALA A 1 76 ? 74.00000 23.79000 2.76000 1.000 114.26216 115 ALA A C 1
ATOM 562 O O . ALA A 1 76 ? 74.69600 24.46800 3.52300 1.000 120.10977 115 ALA A O 1
ATOM 564 N N . ALA A 1 77 ? 73.17100 24.34300 1.86800 1.000 111.73597 116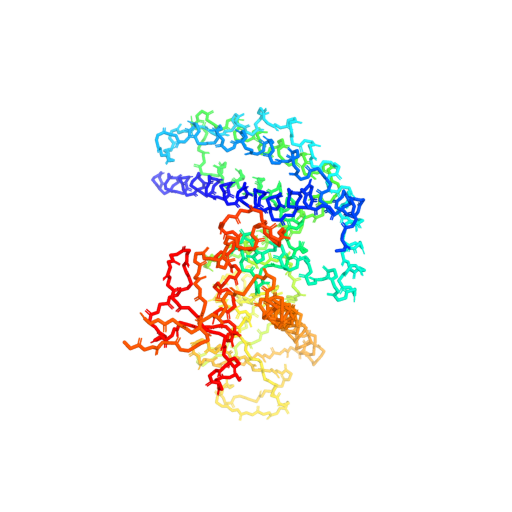 ALA A N 1
ATOM 565 C CA . ALA A 1 77 ? 73.02200 25.79200 1.78800 1.000 109.23158 116 ALA A CA 1
ATOM 566 C C . ALA A 1 77 ? 72.41100 26.36300 3.06000 1.000 118.50620 116 ALA A C 1
ATOM 567 O O . ALA A 1 77 ? 72.71100 27.50200 3.43500 1.000 125.66419 116 ALA A O 1
ATOM 569 N N . LEU A 1 78 ? 71.54500 25.59600 3.72700 1.000 115.12116 117 LEU A N 1
ATOM 570 C CA . LEU A 1 78 ? 70.99700 26.03000 5.00800 1.000 104.43850 117 LEU A CA 1
ATOM 571 C C . LEU A 1 78 ? 72.09000 26.11800 6.06300 1.000 115.52980 117 LEU A C 1
ATOM 572 O O . LEU A 1 78 ? 72.20700 27.12600 6.76900 1.000 131.30656 117 LEU A O 1
ATOM 577 N N . GLU A 1 79 ? 72.89000 25.05800 6.19400 1.000 113.25019 118 GLU A N 1
ATOM 578 C CA . GLU A 1 79 ? 74.01900 25.08300 7.11600 1.000 109.33304 118 GLU A CA 1
ATOM 579 C C . GLU A 1 79 ? 75.09100 26.06100 6.65500 1.000 110.81292 118 GLU A C 1
ATOM 580 O O . GLU A 1 79 ? 75.83300 26.60400 7.47900 1.000 127.45463 118 GLU A O 1
ATOM 586 N N . TYR A 1 80 ? 75.17600 26.29700 5.34600 1.000 112.07896 119 TYR A N 1
ATOM 587 C CA . TYR A 1 80 ? 76.14100 27.24400 4.79600 1.000 115.85468 119 TYR A CA 1
ATOM 588 C C . TYR A 1 80 ? 75.86100 28.66400 5.27700 1.000 124.13604 119 TYR A C 1
ATOM 589 O O . TYR A 1 80 ? 76.76300 29.35800 5.76300 1.000 121.45321 119 TYR A O 1
ATOM 598 N N . CYS A 1 81 ? 74.60800 29.11300 5.15400 1.000 122.24983 120 CYS A N 1
ATOM 599 C CA . CYS A 1 81 ? 74.25600 30.45100 5.61800 1.000 122.00472 120 CYS A CA 1
ATOM 600 C C . CYS A 1 81 ? 74.31100 30.55600 7.13600 1.000 124.62442 120 CYS A C 1
ATOM 601 O O . CYS A 1 81 ? 74.65600 31.61500 7.66900 1.000 144.69477 120 CYS A O 1
ATOM 604 N N . LEU A 1 82 ? 73.97600 29.48200 7.84600 1.000 119.92746 121 LEU A N 1
ATOM 605 C CA . LEU A 1 82 ? 73.88300 29.49200 9.30400 1.000 128.76536 121 LEU A CA 1
ATOM 606 C C . LEU A 1 82 ? 75.16600 29.00400 9.96800 1.000 140.82430 121 LEU A C 1
ATOM 607 O O . LEU A 1 82 ? 75.12100 28.24900 10.94400 1.000 151.16122 121 LEU A O 1
ATOM 612 N N . HIS A 1 83 ? 76.33100 29.42800 9.46200 1.000 139.79227 122 HIS A N 1
ATOM 613 C CA . HIS A 1 83 ? 77.62700 29.02800 9.99000 1.000 140.22496 122 HIS A CA 1
ATOM 614 C C . HIS A 1 83 ? 78.30200 30.21000 10.68000 1.000 146.91742 122 HIS A C 1
ATOM 615 O O . HIS A 1 83 ? 78.27100 31.32900 10.15700 1.000 146.90710 122 HIS A O 1
ATOM 622 N N . PRO A 1 84 ? 78.92300 30.00400 11.85400 1.000 152.08854 123 PRO A N 1
ATOM 623 C CA . PRO A 1 84 ? 79.10600 28.72300 12.54400 1.000 155.54464 123 PRO A CA 1
ATOM 624 C C . PRO A 1 84 ? 77.88800 28.28200 13.34900 1.000 151.22926 123 PRO A C 1
ATOM 625 O O . PRO A 1 84 ? 77.86700 27.17100 13.87900 1.000 151.21244 123 PRO A O 1
ATOM 629 N N . GLU A 1 85 ? 76.88400 29.15000 13.43000 1.000 163.49567 124 GLU A N 1
ATOM 630 C CA . GLU A 1 85 ? 75.71000 28.90100 14.25400 1.000 159.73761 124 GLU A CA 1
ATOM 631 C C . GLU A 1 85 ? 74.55500 29.68100 13.63900 1.000 163.74553 124 GLU A C 1
ATOM 632 O O . GLU A 1 85 ? 74.74400 30.39700 12.65200 1.000 160.61780 124 GLU A O 1
ATOM 638 N N . PRO A 1 86 ? 73.34700 29.54600 14.19800 1.000 153.72064 125 PRO A N 1
ATOM 639 C CA . PRO A 1 86 ? 72.21800 30.34200 13.69300 1.000 151.66452 125 PRO A CA 1
ATOM 640 C C . PRO A 1 86 ? 72.34100 31.72700 14.30400 1.000 160.03117 125 PRO A C 1
ATOM 641 O O . PRO A 1 86 ? 71.90500 31.95900 15.43600 1.000 163.58874 125 PRO A O 1
ATOM 645 N N . GLN A 1 87 ? 72.94500 32.65000 13.56300 1.000 152.80093 126 GLN A N 1
ATOM 646 C CA . GLN A 1 87 ? 73.09100 34.03000 13.99400 1.000 162.07607 126 GLN A CA 1
ATOM 647 C C . GLN A 1 87 ? 72.05500 34.89900 13.29100 1.000 166.22431 126 GLN A C 1
ATOM 648 O O . GLN A 1 87 ? 71.63200 34.60800 12.16900 1.000 168.22114 126 GLN A O 1
ATOM 654 N N . SER A 1 88 ? 71.64500 35.97300 13.97000 1.000 175.96981 127 SER A N 1
ATOM 655 C CA . SER A 1 88 ? 70.54400 36.79500 13.47500 1.000 187.37734 127 SER A CA 1
ATOM 656 C C . SER A 1 88 ? 70.88900 37.46700 12.15100 1.000 188.66499 127 SER A C 1
ATOM 657 O O . SER A 1 88 ? 70.03300 37.58200 11.26500 1.000 188.45639 127 SER A O 1
ATOM 660 N N . GLN A 1 89 ? 72.13500 37.91700 11.99700 1.000 172.70117 128 GLN A N 1
ATOM 661 C CA . GLN A 1 89 ? 72.53400 38.61300 10.77900 1.000 162.71228 128 GLN A CA 1
ATOM 662 C C . GLN A 1 89 ? 72.43600 37.72700 9.54500 1.000 169.26257 128 GLN A C 1
ATOM 663 O O . GLN A 1 89 ? 72.42500 38.24500 8.42200 1.000 164.71356 128 GLN A O 1
ATOM 669 N N . HIS A 1 90 ? 72.36200 36.41100 9.72800 1.000 169.11338 129 HIS A N 1
ATOM 670 C CA . HIS A 1 90 ? 72.37700 35.48300 8.60900 1.000 155.23133 129 HIS A CA 1
ATOM 671 C C . HIS A 1 90 ? 71.09000 35.59000 7.79900 1.000 160.50942 129 HIS A C 1
ATOM 672 O O . HIS A 1 90 ? 70.00200 35.81600 8.33600 1.000 151.60400 129 HIS A O 1
ATOM 679 N N . GLU A 1 91 ? 71.22800 35.42900 6.48700 1.000 151.97627 130 GLU A N 1
ATOM 680 C CA . GLU A 1 91 ? 70.10900 35.52400 5.56300 1.000 146.79968 130 GLU A CA 1
ATOM 681 C C . GLU A 1 91 ? 69.79100 34.14800 4.99600 1.000 149.60883 130 GLU A C 1
ATOM 682 O O . GLU A 1 91 ? 70.69700 33.38600 4.64500 1.000 151.98949 130 GLU A O 1
ATOM 688 N N . LEU A 1 92 ? 68.49600 33.83700 4.90600 1.000 146.72350 131 LEU A N 1
ATOM 689 C CA . LEU A 1 92 ? 68.04500 32.53900 4.42500 1.000 140.09529 131 LEU A CA 1
ATOM 690 C C . LEU A 1 92 ? 67.03600 32.61100 3.28900 1.000 138.45254 131 LEU A C 1
ATOM 691 O O . LEU A 1 92 ? 66.65400 31.55600 2.76800 1.000 141.20868 131 LEU A O 1
ATOM 696 N N . GLY A 1 93 ? 66.59300 33.80400 2.89100 1.000 135.32589 132 GLY A N 1
ATOM 697 C CA . GLY A 1 93 ? 65.56900 33.89400 1.86300 1.000 136.81433 132 GLY A CA 1
ATOM 698 C C . GLY A 1 93 ? 66.06800 33.47100 0.49600 1.000 137.35163 132 GLY A C 1
ATOM 699 O O . GLY A 1 93 ? 65.32600 32.87400 -0.28800 1.000 140.79007 132 GLY A O 1
ATOM 700 N N . ASN A 1 94 ? 67.33300 33.77400 0.19000 1.000 145.00025 133 ASN A N 1
ATOM 701 C CA . ASN A 1 94 ? 67.88400 33.42000 -1.11400 1.000 145.82002 133 ASN A CA 1
ATOM 702 C C . ASN A 1 94 ? 67.92100 31.91200 -1.31900 1.000 141.23375 133 ASN A C 1
ATOM 703 O O . ASN A 1 94 ? 67.80700 31.43800 -2.45600 1.000 134.17257 133 ASN A O 1
ATOM 708 N N . VAL A 1 95 ? 68.08100 31.14600 -0.23700 1.000 132.90855 134 VAL A N 1
ATOM 709 C CA . VAL A 1 95 ? 68.18400 29.69500 -0.36100 1.000 126.77289 134 VAL A CA 1
ATOM 710 C C . VAL A 1 95 ? 66.89300 29.12300 -0.92800 1.000 129.86076 134 VAL A C 1
ATOM 711 O O . VAL A 1 95 ? 66.90700 28.31800 -1.86700 1.000 133.12069 134 VAL A O 1
ATOM 715 N N . PHE A 1 96 ? 65.75400 29.53000 -0.36100 1.000 129.53645 135 PHE A N 1
ATOM 716 C CA . PHE A 1 96 ? 64.46700 29.03800 -0.84000 1.000 128.47706 135 PHE A CA 1
ATOM 717 C C . PHE A 1 96 ? 64.19500 29.48400 -2.26900 1.000 127.33978 135 PHE A C 1
ATOM 718 O O . PHE A 1 96 ? 63.53100 28.77100 -3.03000 1.000 123.53865 135 PHE A O 1
ATOM 726 N N . LEU A 1 97 ? 64.71000 30.65400 -2.65200 1.000 130.59700 136 LEU A N 1
ATOM 727 C CA . LEU A 1 97 ? 64.42500 31.19800 -3.97500 1.000 129.58637 136 LEU A CA 1
ATOM 728 C C . LEU A 1 97 ? 65.20200 30.46200 -5.06200 1.000 136.65064 136 LEU A C 1
ATOM 729 O O . LEU A 1 97 ? 64.68300 30.24400 -6.16200 1.000 147.35510 136 LEU A O 1
ATOM 734 N N . LYS A 1 98 ? 66.44600 30.07300 -4.78000 1.000 121.64667 137 LYS A N 1
ATOM 735 C CA . LYS A 1 98 ? 67.24600 29.37400 -5.77800 1.000 126.35791 137 LYS A CA 1
ATOM 736 C C . LYS A 1 98 ? 67.01100 27.86900 -5.77600 1.000 123.43392 137 LYS A C 1
ATOM 737 O O . LYS A 1 98 ? 67.58100 27.16500 -6.61900 1.000 136.51821 137 LYS A O 1
ATOM 743 N N . PHE A 1 99 ? 66.18400 27.36700 -4.86200 1.000 119.76195 138 PHE A N 1
ATOM 744 C CA . PHE A 1 99 ? 65.65400 26.01300 -4.92500 1.000 123.97559 138 PHE A CA 1
ATOM 745 C C . PHE A 1 99 ? 64.18300 25.97600 -5.30800 1.000 123.55208 138 PHE A C 1
ATOM 746 O O . PHE A 1 99 ? 63.59100 24.89400 -5.31800 1.000 129.53972 138 PHE A O 1
ATOM 754 N N . LYS A 1 100 ? 63.57900 27.12800 -5.61300 1.000 121.97852 139 LYS A N 1
ATOM 755 C CA . LYS A 1 100 ? 62.14800 27.16100 -5.89600 1.000 122.44231 139 LYS A CA 1
ATOM 756 C C . LYS A 1 100 ? 61.79700 26.34500 -7.13200 1.000 131.82136 139 LYS A C 1
ATOM 757 O O . LYS A 1 100 ? 60.69900 25.78100 -7.21100 1.000 138.14221 139 LYS A O 1
ATOM 763 N N . ASP A 1 101 ? 62.70800 26.26900 -8.10400 1.000 126.08288 140 ASP A N 1
ATOM 764 C CA . ASP A 1 101 ? 62.44900 25.49600 -9.31000 1.000 131.26943 140 ASP A CA 1
ATOM 765 C C . ASP A 1 101 ? 62.73700 24.01800 -9.10200 1.000 132.33215 140 ASP A C 1
ATOM 766 O O . ASP A 1 101 ? 62.11200 23.17100 -9.74700 1.000 138.17063 140 ASP A O 1
ATOM 771 N N . LYS A 1 102 ? 63.67000 23.69300 -8.20800 1.000 128.67839 141 LYS A N 1
ATOM 772 C CA . LYS A 1 102 ? 64.02100 22.30500 -7.94600 1.000 122.94638 141 LYS A CA 1
ATOM 773 C C . LYS A 1 102 ? 62.96900 21.57900 -7.12100 1.000 125.07003 141 LYS A C 1
ATOM 774 O O . LYS A 1 102 ? 63.02000 20.34900 -7.03200 1.000 130.33325 141 LYS A O 1
ATOM 780 N N . PHE A 1 103 ? 62.02800 22.30100 -6.51600 1.000 127.55378 142 PHE A N 1
ATOM 781 C CA . PHE A 1 103 ? 60.99700 21.68200 -5.69200 1.000 122.05121 142 PHE A CA 1
ATOM 782 C C . PHE A 1 103 ? 59.86400 21.07400 -6.51000 1.000 121.23754 142 PHE A C 1
ATOM 783 O O . PHE A 1 103 ? 58.95600 20.47300 -5.92400 1.000 104.99913 142 PHE A O 1
ATOM 791 N N . CYS A 1 104 ? 59.89400 21.20200 -7.83800 1.000 128.94962 143 CYS A N 1
ATOM 792 C CA . CYS A 1 104 ? 58.90800 20.53200 -8.67500 1.000 119.99396 143 CYS A CA 1
ATOM 793 C C . CYS A 1 104 ? 59.09400 19.02700 -8.69900 1.000 126.75713 143 CYS A C 1
ATOM 794 O O . CYS A 1 104 ? 58.32300 18.33500 -9.37300 1.000 126.24759 143 CYS A O 1
ATOM 797 N N . VAL A 1 105 ? 60.09500 18.50900 -7.98500 1.000 138.75058 144 VAL A N 1
ATOM 798 C CA . VAL A 1 105 ? 60.2270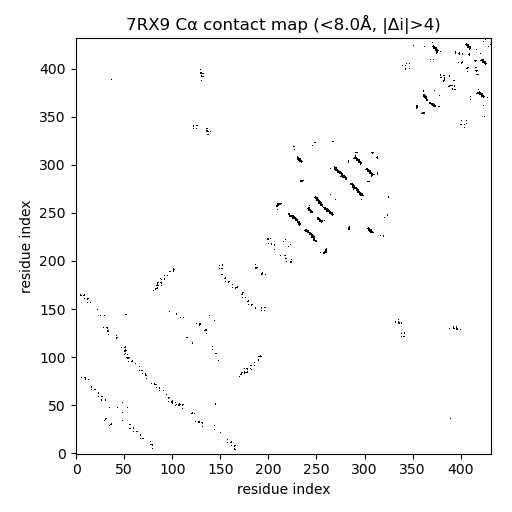0 17.07000 -7.82600 1.000 129.94675 144 VAL A CA 1
ATOM 799 C C . VAL A 1 105 ? 59.03700 16.49300 -7.09100 1.000 129.54617 144 VAL A C 1
ATOM 800 O O . VAL A 1 105 ? 58.74800 15.30100 -7.22600 1.000 132.75608 144 VAL A O 1
ATOM 804 N N . TYR A 1 106 ? 58.33800 17.31600 -6.30900 1.000 123.36580 145 TYR A N 1
ATOM 805 C CA . TYR A 1 106 ? 57.18000 16.87500 -5.54800 1.000 113.20905 145 TYR A CA 1
ATOM 806 C C . TYR A 1 106 ? 55.96800 16.61800 -6.43500 1.000 114.70089 145 TYR A C 1
ATOM 807 O O . TYR A 1 106 ? 54.96700 16.08100 -5.94800 1.000 127.62831 145 TYR A O 1
ATOM 816 N N . GLU A 1 107 ? 56.03600 16.99000 -7.71600 1.000 110.69574 146 GLU A N 1
ATOM 817 C CA . GLU A 1 107 ? 54.91700 16.76800 -8.62700 1.000 118.43944 146 GLU A CA 1
ATOM 818 C C . GLU A 1 107 ? 54.59300 15.28400 -8.74500 1.000 127.14250 146 GLU A C 1
ATOM 819 O O . GLU A 1 107 ? 53.46500 14.85500 -8.47800 1.000 124.04026 146 GLU A O 1
ATOM 825 N N . GLU A 1 108 ? 55.58200 14.48400 -9.15100 1.000 122.66652 147 GLU A N 1
ATOM 826 C CA . GLU A 1 108 ? 55.35100 13.06100 -9.37400 1.000 112.33035 147 GLU A CA 1
ATOM 827 C C . GLU A 1 108 ? 55.00200 12.34300 -8.07600 1.000 120.02418 147 GLU A C 1
ATOM 828 O O . GLU A 1 108 ? 54.09700 11.50100 -8.04400 1.000 130.24393 147 GLU A O 1
ATOM 834 N N . TYR A 1 109 ? 55.71900 12.65900 -6.99400 1.000 108.60666 148 TYR A N 1
ATOM 835 C CA . TYR A 1 109 ? 55.47700 11.98400 -5.72200 1.000 114.22237 148 TYR A CA 1
ATOM 836 C C . TYR A 1 109 ? 54.05100 12.21400 -5.23100 1.000 120.96958 148 TYR A C 1
ATOM 837 O O . TYR A 1 109 ? 53.34400 11.26300 -4.87600 1.000 120.92293 148 TYR A O 1
ATOM 846 N N . CYS A 1 110 ? 53.60800 13.47300 -5.20800 1.000 111.21068 149 CYS A N 1
ATOM 847 C CA . CYS A 1 110 ? 52.26700 13.76900 -4.71200 1.000 115.85550 149 CYS A CA 1
ATOM 848 C C . CYS A 1 110 ? 51.18900 13.20400 -5.62600 1.000 127.41032 149 CYS A C 1
ATOM 849 O O . CYS A 1 110 ? 50.07100 12.93400 -5.17100 1.000 140.54281 149 CYS A O 1
ATOM 852 N N . SER A 1 111 ? 51.49700 13.02700 -6.91000 1.000 119.09405 150 SER A N 1
ATOM 853 C CA . SER A 1 111 ? 50.54500 12.38800 -7.81200 1.000 126.83111 150 SER A CA 1
ATOM 854 C C . SER A 1 111 ? 50.39300 10.91100 -7.47700 1.000 131.96048 150 SER A C 1
ATOM 855 O O . SER A 1 111 ? 49.27200 10.40000 -7.36000 1.000 137.64785 150 SER A O 1
ATOM 858 N N . ASN A 1 112 ? 51.51400 10.21200 -7.30400 1.000 141.40276 151 ASN A N 1
ATOM 859 C CA . ASN A 1 112 ? 51.51900 8.78200 -7.02900 1.000 145.44302 151 ASN A CA 1
ATOM 860 C C . ASN A 1 112 ? 51.16500 8.44300 -5.58800 1.000 140.97190 151 ASN A C 1
ATOM 861 O O . ASN A 1 112 ? 51.13100 7.25400 -5.25100 1.000 140.66338 151 ASN A O 1
ATOM 866 N N . HIS A 1 113 ? 50.90000 9.43700 -4.73800 1.000 126.65735 152 HIS A N 1
ATOM 867 C CA . HIS A 1 113 ? 50.69900 9.15900 -3.31900 1.000 119.02766 152 HIS A CA 1
ATOM 868 C C . HIS A 1 113 ? 49.47200 8.28500 -3.08700 1.000 127.13924 152 HIS A C 1
ATOM 869 O O . HIS A 1 113 ? 49.52100 7.32500 -2.30900 1.000 128.02509 152 HIS A O 1
ATOM 876 N N . GLU A 1 114 ? 48.35800 8.60700 -3.74800 1.000 128.76770 153 GLU A N 1
ATOM 877 C CA . GLU A 1 114 ? 47.13900 7.82900 -3.55200 1.000 124.44869 153 GLU A CA 1
ATOM 878 C C . GLU A 1 114 ? 47.31600 6.39400 -4.03000 1.000 128.32578 153 GLU A C 1
ATOM 879 O O . GLU A 1 114 ? 46.88300 5.45200 -3.35700 1.000 130.01368 153 GLU A O 1
ATOM 885 N N . LYS A 1 115 ? 47.95500 6.20800 -5.18800 1.000 124.14208 154 LYS A N 1
ATOM 886 C CA . LYS A 1 115 ? 48.20300 4.86100 -5.69300 1.000 112.09644 154 LYS A CA 1
ATOM 887 C C . LYS A 1 115 ? 49.08300 4.06600 -4.73900 1.000 120.74642 154 LYS A C 1
ATOM 888 O O . LYS A 1 115 ? 48.87700 2.86200 -4.55000 1.000 116.59322 154 LYS A O 1
ATOM 894 N N . ALA A 1 116 ? 50.07400 4.72500 -4.13100 1.000 121.82264 155 ALA A N 1
ATOM 895 C CA . ALA A 1 116 ? 50.98000 4.03500 -3.21900 1.000 109.70313 155 ALA A CA 1
ATOM 896 C C . ALA A 1 116 ? 50.24800 3.54000 -1.97900 1.000 105.74689 155 ALA A C 1
ATOM 897 O O . ALA A 1 116 ? 50.47800 2.41500 -1.52300 1.000 103.49212 155 ALA A O 1
ATOM 899 N N . LEU A 1 117 ? 49.36400 4.36900 -1.42000 1.000 111.68409 156 LEU A N 1
ATOM 900 C CA . LEU A 1 117 ? 48.60200 3.95000 -0.24900 1.000 116.96117 156 LEU A CA 1
ATOM 901 C C . LEU A 1 117 ? 47.66200 2.80200 -0.58800 1.000 115.92921 156 LEU A C 1
ATOM 902 O O . LEU A 1 117 ? 47.49100 1.87400 0.21200 1.000 116.69673 156 LEU A O 1
ATOM 907 N N . ARG A 1 118 ? 47.03900 2.85000 -1.76800 1.000 96.24689 157 ARG A N 1
ATOM 908 C CA . ARG A 1 118 ? 46.16000 1.76300 -2.18400 1.000 106.73378 157 ARG A CA 1
ATOM 909 C C . ARG A 1 118 ? 46.91700 0.44300 -2.25200 1.000 112.08266 157 ARG A C 1
ATOM 910 O O . ARG A 1 118 ? 46.39400 -0.60300 -1.85100 1.000 130.25296 157 ARG A O 1
ATOM 918 N N . LEU A 1 119 ? 48.15300 0.47600 -2.75100 1.000 112.78324 158 LEU A N 1
ATOM 919 C CA . LEU A 1 119 ? 48.98200 -0.72500 -2.77000 1.000 109.68772 158 LEU A CA 1
ATOM 920 C C . LEU A 1 119 ? 49.33100 -1.17300 -1.35700 1.000 114.26276 158 LEU A C 1
ATOM 921 O O . LEU A 1 119 ? 49.26900 -2.36600 -1.03800 1.000 120.89640 158 LEU A O 1
ATOM 926 N N . LEU A 1 120 ? 49.70000 -0.22000 -0.49700 1.000 105.95566 159 LEU A N 1
ATOM 927 C CA . LEU A 1 120 ? 50.10600 -0.55000 0.86500 1.000 104.78752 159 LEU A CA 1
ATOM 928 C C . LEU A 1 120 ? 48.98800 -1.24800 1.62900 1.000 114.51785 159 LEU A C 1
ATOM 929 O O . LEU A 1 120 ? 49.24500 -2.16500 2.41800 1.000 122.02601 159 LEU A O 1
ATOM 934 N N . VAL A 1 121 ? 47.74000 -0.82400 1.41300 1.000 107.48177 160 VAL A N 1
ATOM 935 C CA . VAL A 1 121 ? 46.61500 -1.43800 2.11100 1.000 120.99124 160 VAL A CA 1
ATOM 936 C C . VAL A 1 121 ? 46.49500 -2.90800 1.73200 1.000 121.46449 160 VAL A C 1
ATOM 937 O O . VAL A 1 121 ? 46.24700 -3.76800 2.58700 1.000 117.45900 160 VAL A O 1
ATOM 941 N N . GLU A 1 122 ? 46.68000 -3.22100 0.44800 1.000 125.00705 161 GLU A N 1
ATOM 942 C CA . GLU A 1 122 ? 46.58500 -4.60800 0.00700 1.000 130.34440 161 GLU A CA 1
ATOM 943 C C . GLU A 1 122 ? 47.81300 -5.41000 0.40800 1.000 119.09855 161 GLU A C 1
ATOM 944 O O . GLU A 1 122 ? 47.70400 -6.60900 0.68700 1.000 122.29891 161 GLU A O 1
ATOM 950 N N . LEU A 1 123 ? 48.98300 -4.77400 0.44200 1.000 118.83098 162 LEU A N 1
ATOM 951 C CA . LEU A 1 123 ? 50.18900 -5.48000 0.85500 1.000 119.04526 162 LEU A CA 1
ATOM 952 C C . LEU A 1 123 ? 50.13500 -5.83900 2.33400 1.000 115.61720 162 LEU A C 1
ATOM 953 O O . LEU A 1 123 ? 50.58200 -6.92000 2.73300 1.000 124.85385 162 LEU A O 1
ATOM 958 N N . ASN A 1 124 ? 49.58200 -4.95100 3.16100 1.000 103.22292 163 ASN A N 1
ATOM 959 C CA . ASN A 1 124 ? 49.46800 -5.22900 4.58600 1.000 104.11437 163 ASN A CA 1
ATOM 960 C C . ASN A 1 124 ? 48.47100 -6.33600 4.89100 1.000 113.15863 163 ASN A C 1
ATOM 961 O O . ASN A 1 124 ? 48.44900 -6.82900 6.02300 1.000 118.30097 163 ASN A O 1
ATOM 966 N N . LYS A 1 125 ? 47.65000 -6.73300 3.91700 1.000 122.84779 164 LYS A N 1
ATOM 967 C CA . LYS A 1 125 ? 46.77700 -7.88400 4.11500 1.000 126.63129 164 LYS A CA 1
ATOM 968 C C . LYS A 1 125 ? 47.57200 -9.18100 4.08300 1.000 130.91662 164 LYS A C 1
ATOM 969 O O . LYS A 1 125 ? 47.27900 -10.11500 4.84000 1.000 135.47646 164 LYS A O 1
ATOM 975 N N . ILE A 1 126 ? 48.57600 -9.25500 3.21400 1.000 129.52771 165 ILE A N 1
ATOM 976 C CA . ILE A 1 126 ? 49.47800 -10.40200 3.13900 1.000 119.11447 165 ILE A CA 1
ATOM 977 C C . ILE A 1 126 ? 50.36900 -10.38700 4.37300 1.000 127.68483 165 ILE A C 1
ATOM 978 O O . ILE A 1 126 ? 51.12400 -9.42500 4.58100 1.000 133.55437 165 ILE A O 1
ATOM 983 N N . PRO A 1 127 ? 50.31200 -11.41500 5.21900 1.000 124.69440 166 PRO A N 1
ATOM 984 C CA . PRO A 1 127 ? 51.10900 -11.38400 6.45300 1.000 117.33479 166 PRO A CA 1
ATOM 985 C C . PRO A 1 127 ? 52.60800 -11.37200 6.20700 1.000 114.81566 166 PRO A C 1
ATOM 986 O O . PRO A 1 127 ? 53.34600 -10.75700 6.98600 1.000 114.44614 166 PRO A O 1
ATOM 990 N N . THR A 1 128 ? 53.08100 -12.01900 5.13800 1.000 110.39429 167 THR A N 1
ATOM 991 C CA . THR A 1 128 ? 54.51700 -12.06400 4.87900 1.000 109.35619 167 THR A CA 1
ATOM 992 C C . THR A 1 128 ? 55.04300 -10.70800 4.42100 1.000 110.22814 167 THR A C 1
ATOM 993 O O . THR A 1 128 ? 56.14800 -10.30400 4.80500 1.000 104.39646 167 THR A O 1
ATOM 997 N N . VAL A 1 129 ? 54.27400 -9.99400 3.59600 1.000 113.01795 168 VAL A N 1
ATOM 998 C CA . VAL A 1 129 ? 54.73500 -8.70200 3.09600 1.000 109.63646 168 VAL A CA 1
ATOM 999 C C . VAL A 1 129 ? 54.67900 -7.65500 4.20000 1.000 105.99441 168 VAL A C 1
ATOM 1000 O O . VAL A 1 129 ? 55.56200 -6.79400 4.30400 1.000 103.56410 168 VAL A O 1
ATOM 1004 N N . ARG A 1 130 ? 53.63400 -7.70200 5.03100 1.000 98.57420 169 ARG A N 1
ATOM 1005 C CA . ARG A 1 130 ? 53.56500 -6.81200 6.18500 1.000 104.35075 169 ARG A CA 1
ATOM 1006 C C . ARG A 1 130 ? 54.76800 -7.00600 7.09700 1.000 106.70412 169 ARG A C 1
ATOM 1007 O O . ARG A 1 130 ? 55.34900 -6.03200 7.58900 1.000 108.07007 169 ARG A O 1
ATOM 1015 N N . ALA A 1 131 ? 55.15800 -8.26100 7.32600 1.000 107.15864 170 ALA A N 1
ATOM 1016 C CA . ALA A 1 131 ? 56.29400 -8.54300 8.19500 1.000 99.25060 170 ALA A CA 1
ATOM 1017 C C . ALA A 1 131 ? 57.59500 -8.05700 7.57600 1.000 91.59042 170 ALA A C 1
ATOM 1018 O O . ALA A 1 131 ? 58.46000 -7.51500 8.27300 1.000 91.25722 170 ALA A O 1
ATOM 1020 N N . PHE A 1 132 ? 57.75700 -8.25300 6.26700 1.000 94.07464 171 PHE A N 1
ATOM 1021 C CA . PHE A 1 132 ? 58.95800 -7.77800 5.59100 1.000 90.78267 171 PHE A CA 1
ATOM 1022 C C . PHE A 1 132 ? 59.05800 -6.26000 5.66300 1.000 103.84161 171 PHE A C 1
ATOM 1023 O O . PHE A 1 132 ? 60.13000 -5.70800 5.93600 1.000 105.22406 171 PHE A O 1
ATOM 1031 N N . LEU A 1 133 ? 57.94000 -5.56800 5.42500 1.000 103.33990 172 LEU A N 1
ATOM 1032 C CA . LEU A 1 133 ? 57.93200 -4.11100 5.52800 1.000 100.28040 172 LEU A CA 1
ATOM 1033 C C . LEU A 1 133 ? 58.32300 -3.66000 6.92900 1.000 94.61320 172 LEU A C 1
ATOM 1034 O O . LEU A 1 133 ? 59.15000 -2.75700 7.09600 1.000 103.00235 172 LEU A O 1
ATOM 1039 N N . LEU A 1 134 ? 57.74000 -4.28400 7.95300 1.000 86.58686 173 LEU A N 1
ATOM 1040 C CA . LEU A 1 134 ? 58.09800 -3.93500 9.32300 1.000 92.36428 173 LEU A CA 1
ATOM 1041 C C . LEU A 1 134 ? 59.53000 -4.34600 9.63600 1.000 96.72559 173 LEU A C 1
ATOM 1042 O O . LEU A 1 134 ? 60.22000 -3.67900 10.41700 1.000 97.53296 173 LEU A O 1
ATOM 1047 N N . SER A 1 135 ? 59.99100 -5.44900 9.03700 1.000 100.44733 174 SER A N 1
ATOM 1048 C CA . SER A 1 135 ? 61.37000 -5.88000 9.23500 1.000 80.47424 174 SER A CA 1
ATOM 1049 C C . SER A 1 135 ? 62.35200 -4.86900 8.66500 1.000 92.54981 174 SER A C 1
ATOM 1050 O O . SER A 1 135 ? 63.45900 -4.71500 9.19100 1.000 103.99663 174 SER A O 1
ATOM 1053 N N . CYS A 1 136 ? 61.97100 -4.17500 7.59100 1.000 92.01445 175 CYS A N 1
ATOM 1054 C CA . CYS A 1 136 ? 62.85300 -3.16000 7.02500 1.000 93.46952 175 CYS A CA 1
ATOM 1055 C C . CYS A 1 136 ? 63.06900 -2.01000 8.00000 1.000 89.37725 175 CYS A C 1
ATOM 1056 O O . CYS A 1 136 ? 64.19400 -1.52200 8.15500 1.000 95.04994 175 CYS A O 1
ATOM 1059 N N . MET A 1 137 ? 62.00400 -1.56500 8.66900 1.000 90.92352 176 MET A N 1
ATOM 1060 C CA . MET A 1 137 ? 62.13000 -0.45900 9.61100 1.000 101.17120 176 MET A CA 1
ATOM 1061 C C . MET A 1 137 ? 62.92500 -0.85800 10.84700 1.000 92.26877 176 MET A C 1
ATOM 1062 O O . MET A 1 137 ? 63.64100 -0.02600 11.41700 1.000 107.93203 176 MET A O 1
ATOM 1067 N N . LEU A 1 138 ? 62.81500 -2.11700 11.27300 1.000 92.44951 177 LEU A N 1
ATOM 1068 C CA . LEU A 1 138 ? 63.59200 -2.58700 12.41700 1.000 94.72459 177 LEU A CA 1
ATOM 1069 C C . LEU A 1 138 ? 65.08200 -2.59800 12.10400 1.000 102.22551 177 LEU A C 1
ATOM 1070 O O . LEU A 1 138 ? 65.89900 -2.11700 12.89900 1.000 114.49773 177 LEU A O 1
ATOM 1075 N N . LEU A 1 139 ? 65.45300 -3.15800 10.95100 1.000 107.21921 178 LEU A N 1
ATOM 1076 C CA . LEU A 1 139 ? 66.86100 -3.23000 10.57700 1.000 109.13053 178 LEU A CA 1
ATOM 1077 C C . LEU A 1 139 ? 67.43900 -1.84000 10.33400 1.000 104.46396 178 LEU A C 1
ATOM 1078 O O . LEU A 1 139 ? 68.61100 -1.58800 10.64000 1.000 113.23538 178 LEU A O 1
ATOM 1083 N N . GLY A 1 140 ? 66.62700 -0.92200 9.80500 1.000 95.25887 179 GLY A N 1
ATOM 1084 C CA . GLY A 1 140 ? 67.06200 0.44300 9.56000 1.000 97.19984 179 GLY A CA 1
ATOM 1085 C C . GLY A 1 140 ? 67.33100 1.25700 10.80900 1.000 111.40578 179 GLY A C 1
ATOM 1086 O O . GLY A 1 140 ? 67.90000 2.34900 10.70300 1.000 109.17798 179 GLY A O 1
ATOM 1087 N N . GLY A 1 141 ? 66.93500 0.75900 11.98000 1.000 120.24197 180 GLY A N 1
ATOM 1088 C CA . GLY A 1 141 ? 67.22300 1.43400 13.22900 1.000 119.30849 180 GLY A CA 1
ATOM 1089 C C . GLY A 1 141 ? 66.00000 2.01800 13.90500 1.000 119.83899 180 GLY A C 1
ATOM 1090 O O . GLY A 1 141 ? 65.88200 1.97300 15.13300 1.000 144.13886 180 GLY A O 1
ATOM 1091 N N . ARG A 1 142 ? 65.08100 2.56100 13.11100 1.000 98.76367 181 ARG A N 1
ATOM 1092 C CA . ARG A 1 142 ? 63.91400 3.23200 13.66200 1.000 115.16041 181 ARG A CA 1
ATOM 1093 C C . ARG A 1 142 ? 62.99400 2.23300 14.35700 1.000 122.39115 181 ARG A C 1
ATOM 1094 O O . ARG A 1 142 ? 62.87700 1.07300 13.95400 1.000 115.30018 181 ARG A O 1
ATOM 1102 N N . LYS A 1 143 ? 62.34300 2.69700 15.41900 1.000 145.31093 182 LYS A N 1
ATOM 1103 C CA . LYS A 1 143 ? 61.38400 1.86000 16.12500 1.000 144.04572 182 LYS A CA 1
ATOM 1104 C C . LYS A 1 143 ? 60.15400 1.61300 15.26100 1.000 139.93891 182 LYS A C 1
ATOM 1105 O O . LYS A 1 143 ? 59.68000 2.50500 14.55200 1.000 149.96849 182 LYS A O 1
ATOM 1111 N N . THR A 1 144 ? 59.64500 0.38300 15.31700 1.000 144.18136 183 THR A N 1
ATOM 1112 C CA . THR A 1 144 ? 58.49100 -0.01800 14.52500 1.000 144.61447 183 THR A CA 1
ATOM 1113 C C . THR A 1 144 ? 57.16100 0.27900 15.20300 1.000 147.95753 183 THR A C 1
ATOM 1114 O O . THR A 1 144 ? 56.12800 0.30300 14.52500 1.000 148.28986 183 THR A O 1
ATOM 1118 N N . THR A 1 145 ? 57.18400 0.50700 16.51700 1.000 143.02816 184 THR A N 1
ATOM 1119 C CA . THR A 1 145 ? 55.92800 0.74200 17.27500 1.000 127.93265 184 THR A CA 1
ATOM 1120 C C . THR A 1 145 ? 55.65500 2.24300 17.39500 1.000 130.23834 184 THR A C 1
ATOM 1121 O O . THR A 1 145 ? 54.80100 2.61200 18.21900 1.000 144.91163 184 THR A O 1
ATOM 1125 N N . ASP A 1 146 ? 56.33600 3.06900 16.59900 1.000 140.35618 185 ASP A N 1
ATOM 1126 C CA . ASP A 1 146 ? 56.19200 4.54200 16.72300 1.000 143.15478 185 ASP A CA 1
ATOM 1127 C C . ASP A 1 146 ? 55.36900 5.09000 15.55900 1.000 132.19154 185 ASP A C 1
ATOM 1128 O O . ASP A 1 146 ? 54.15500 5.26300 15.73700 1.000 128.05822 185 ASP A O 1
ATOM 1133 N N . ILE A 1 147 ? 56.01800 5.37700 14.42900 1.000 118.24437 186 ILE A N 1
ATOM 1134 C CA . ILE A 1 147 ? 55.31700 5.97200 13.25400 1.000 109.15092 186 ILE A CA 1
ATOM 1135 C C . ILE A 1 147 ? 55.13900 4.87600 12.20600 1.000 113.33635 186 ILE A C 1
ATOM 1136 O O . ILE A 1 147 ? 56.12200 4.17400 11.92700 1.000 121.74266 186 ILE A O 1
ATOM 1141 N N . PRO A 1 148 ? 53.93800 4.67600 11.62300 1.000 106.52846 187 PRO A N 1
ATOM 1142 C CA . PRO A 1 148 ? 53.76700 3.69100 10.55200 1.000 107.67851 187 PRO A CA 1
ATOM 1143 C C . PRO A 1 148 ? 54.33500 4.18900 9.23100 1.000 99.56488 187 PRO A C 1
ATOM 1144 O O . PRO A 1 148 ? 54.59300 5.37800 9.03600 1.000 109.61257 187 PRO A O 1
ATOM 1148 N N . LEU A 1 149 ? 54.52800 3.23900 8.31200 1.000 97.74134 188 LEU A N 1
ATOM 1149 C CA . LEU A 1 149 ? 55.04800 3.58500 6.99400 1.000 97.66302 188 LEU A CA 1
ATOM 1150 C C . LEU A 1 149 ? 54.10900 4.52200 6.24800 1.000 99.53019 188 LEU A C 1
ATOM 1151 O O . LEU A 1 149 ? 54.56600 5.34400 5.44700 1.000 107.80754 188 LEU A O 1
ATOM 1156 N N . GLU A 1 150 ? 52.79900 4.40700 6.48700 1.000 99.52033 189 GLU A N 1
ATOM 1157 C CA . GLU A 1 150 ? 51.85500 5.37300 5.93400 1.000 112.60433 189 GLU A CA 1
ATOM 1158 C C . GLU A 1 150 ? 52.25300 6.79500 6.30300 1.000 106.04217 189 GLU A C 1
ATOM 1159 O O . GLU A 1 150 ? 52.16400 7.70800 5.47500 1.000 101.52367 189 GLU A O 1
ATOM 1165 N N . GLY A 1 151 ? 52.70800 6.99500 7.54100 1.000 98.60432 190 GLY A N 1
ATOM 1166 C CA . GLY A 1 151 ? 53.15300 8.31400 7.95300 1.000 99.60787 190 GLY A CA 1
ATOM 1167 C C . GLY A 1 151 ? 54.47800 8.70300 7.32800 1.000 93.87804 190 GLY A C 1
ATOM 1168 O O . GLY A 1 151 ? 54.69300 9.87100 6.99500 1.000 103.23139 190 GLY A O 1
ATOM 1169 N N . TYR A 1 152 ? 55.38600 7.73600 7.16700 1.000 93.36310 191 TYR A N 1
ATOM 1170 C CA . TYR A 1 152 ? 56.65900 8.02300 6.51000 1.000 98.67313 191 TYR A CA 1
ATOM 1171 C C . TYR A 1 152 ? 56.44900 8.39500 5.05000 1.000 100.32102 191 TYR A C 1
ATOM 1172 O O . TYR A 1 152 ? 57.11100 9.30200 4.53200 1.000 96.05374 191 TYR A O 1
ATOM 1181 N N . LEU A 1 153 ? 55.52500 7.71400 4.37300 1.000 97.47027 192 LEU A N 1
ATOM 1182 C CA . LEU A 1 153 ? 55.25200 8.01800 2.97500 1.000 96.13503 192 LEU A CA 1
ATOM 1183 C C . LEU A 1 153 ? 54.64200 9.40100 2.79700 1.000 103.72763 192 LEU A C 1
ATOM 1184 O O . LEU A 1 153 ? 54.67300 9.94400 1.68700 1.000 100.52911 192 LEU A O 1
ATOM 1189 N N . LEU A 1 154 ? 54.09600 9.98300 3.86500 1.000 103.68056 193 LEU A N 1
ATOM 1190 C CA . LEU A 1 154 ? 53.40600 11.26300 3.79600 1.000 100.24473 193 LEU A CA 1
ATOM 1191 C C . LEU A 1 154 ? 54.27900 12.44200 4.20300 1.000 94.27767 193 LEU A C 1
ATOM 1192 O O . LEU A 1 154 ? 53.98900 13.57500 3.80300 1.000 102.39225 193 LEU A O 1
ATOM 1197 N N . SER A 1 155 ? 55.34400 12.20300 4.96800 1.000 100.34055 194 SER A N 1
ATOM 1198 C CA . SER A 1 155 ? 56.20700 13.26400 5.48000 1.000 108.87440 194 SER A CA 1
ATOM 1199 C C . SER A 1 155 ? 56.76800 14.19000 4.39800 1.000 99.95795 194 SER A C 1
ATOM 1200 O O . SER A 1 155 ? 57.01200 15.36900 4.69100 1.000 103.13092 194 SER A O 1
ATOM 1203 N N . PRO A 1 156 ? 57.01100 13.72700 3.16000 1.000 86.75208 195 PRO A N 1
ATOM 1204 C CA . PRO A 1 156 ? 57.33700 14.69400 2.09700 1.000 97.49997 195 PRO A CA 1
ATOM 1205 C C . PRO A 1 156 ? 56.24000 15.71200 1.85200 1.000 97.24341 195 PRO A C 1
ATOM 1206 O O . PRO A 1 156 ? 56.52400 16.90400 1.68800 1.000 103.49939 195 PRO A O 1
ATOM 1210 N N . ILE A 1 157 ? 54.98500 15.26800 1.81200 1.000 100.96746 196 ILE A N 1
ATOM 1211 C CA . ILE A 1 157 ? 53.87500 16.19800 1.63000 1.000 107.24025 196 ILE A CA 1
ATOM 1212 C C . ILE A 1 157 ? 53.77800 17.13800 2.82200 1.000 97.93750 196 ILE A C 1
ATOM 1213 O O . ILE A 1 157 ? 53.48200 18.32900 2.67200 1.000 102.99779 196 ILE A O 1
ATOM 1218 N N . GLN A 1 158 ? 54.03600 16.62400 4.02400 1.000 88.15966 197 GLN A N 1
ATOM 1219 C CA . GLN A 1 158 ? 53.98200 17.47600 5.20500 1.000 91.73374 197 GLN A CA 1
ATOM 1220 C C . GLN A 1 158 ? 55.09700 18.51300 5.18500 1.000 107.48686 197 GLN A C 1
ATOM 1221 O O . GLN A 1 158 ? 54.86000 19.68800 5.48600 1.000 122.38440 197 GLN A O 1
ATOM 1227 N N . ARG A 1 159 ? 56.31300 18.10000 4.81900 1.000 97.17921 198 ARG A N 1
ATOM 1228 C CA . ARG A 1 159 ? 57.46600 18.98900 4.92100 1.000 93.55440 198 ARG A CA 1
ATOM 1229 C C . ARG A 1 159 ? 57.34400 20.17000 3.96800 1.000 105.89172 198 ARG A C 1
ATOM 1230 O O . ARG A 1 159 ? 57.56600 21.32000 4.36000 1.000 111.73574 198 ARG A O 1
ATOM 1238 N N . ILE A 1 160 ? 57.00100 19.90400 2.70500 1.000 103.68229 199 ILE A N 1
ATOM 1239 C CA . ILE A 1 160 ? 56.86400 20.98500 1.73300 1.000 107.21030 199 ILE A CA 1
ATOM 1240 C C . ILE A 1 160 ? 55.76600 21.95300 2.15200 1.000 115.28358 199 ILE A C 1
ATOM 1241 O O . ILE A 1 160 ? 55.78100 23.12800 1.76600 1.000 117.14105 199 ILE A O 1
ATOM 1246 N N . CYS A 1 161 ? 54.80900 21.49000 2.95800 1.000 111.99094 200 CYS A N 1
ATOM 1247 C CA . CYS A 1 161 ? 53.77700 22.37700 3.47500 1.000 110.94033 200 CYS A CA 1
ATOM 1248 C C . CYS A 1 161 ? 54.20600 23.09300 4.74800 1.000 114.76277 200 CYS A C 1
ATOM 1249 O O . CYS A 1 161 ? 53.61900 24.12400 5.09000 1.000 116.97866 200 CYS A O 1
ATOM 1252 N N . LYS A 1 162 ? 55.21400 22.57600 5.45300 1.000 108.87991 201 LYS A N 1
ATOM 1253 C CA . LYS A 1 162 ? 55.73100 23.25300 6.63500 1.000 114.41439 201 LYS A CA 1
ATOM 1254 C C . LYS A 1 162 ? 56.62100 24.44000 6.28600 1.000 123.08563 201 LYS A C 1
ATOM 1255 O O . LYS A 1 162 ? 56.90600 25.25900 7.16600 1.000 130.22466 201 LYS A O 1
ATOM 1261 N N . TYR A 1 163 ? 57.05700 24.55000 5.02600 1.000 119.90799 202 TYR A N 1
ATOM 1262 C CA . TYR A 1 163 ? 57.96500 25.65300 4.66500 1.000 116.76862 202 TYR A CA 1
ATOM 1263 C C . TYR A 1 163 ? 57.25200 26.99700 4.67800 1.000 117.15439 202 TYR A C 1
ATOM 1264 O O . TYR A 1 163 ? 57.80000 27.94600 5.27300 1.000 121.60455 202 TYR A O 1
ATOM 1273 N N . PRO A 1 164 ? 56.08200 27.17900 4.05200 1.000 112.61416 203 PRO A N 1
ATOM 1274 C CA . PRO A 1 164 ? 55.39100 28.47000 4.19200 1.000 118.51170 203 PRO A CA 1
ATOM 1275 C C . PRO A 1 164 ? 55.08500 28.82800 5.63400 1.000 125.61581 203 PRO A C 1
ATOM 1276 O O . PRO A 1 164 ? 55.17100 30.00200 6.01500 1.000 126.20322 203 PRO A O 1
ATOM 1280 N N . LEU A 1 165 ? 54.72300 27.83500 6.44700 1.000 125.95734 204 LEU A N 1
ATOM 1281 C CA . LEU A 1 165 ? 54.43300 28.08900 7.85300 1.000 121.63552 204 LEU A CA 1
ATOM 1282 C C . LEU A 1 165 ? 55.67400 28.58300 8.58500 1.000 115.89553 204 LEU A C 1
ATOM 1283 O O . LEU A 1 165 ? 55.58400 29.44700 9.46500 1.000 113.54316 204 LEU A O 1
ATOM 1288 N N . LEU A 1 166 ? 56.84300 28.04400 8.23200 1.000 119.65700 205 LEU A N 1
ATOM 1289 C CA . LEU A 1 166 ? 58.08800 28.47300 8.86000 1.000 120.90276 205 LEU A CA 1
ATOM 1290 C C . LEU A 1 166 ? 58.52700 29.83900 8.34900 1.000 119.00324 205 LEU A C 1
ATOM 1291 O O . LEU A 1 166 ? 58.98400 30.68000 9.13100 1.000 123.81814 205 LEU A O 1
ATOM 1296 N N . LEU A 1 167 ? 58.39800 30.07000 7.04100 1.000 117.60885 206 LEU A N 1
ATOM 1297 C CA . LEU A 1 167 ? 58.84200 31.33400 6.46400 1.000 112.58204 206 LEU A CA 1
ATOM 1298 C C . LEU A 1 167 ? 57.98200 32.49200 6.94400 1.000 128.91328 206 LEU A C 1
ATOM 1299 O O . LEU A 1 167 ? 58.49400 33.58900 7.19100 1.000 138.29718 206 LEU A O 1
ATOM 1304 N N . LYS A 1 168 ? 56.67300 32.27000 7.06700 1.000 127.15523 207 LYS A N 1
ATOM 1305 C CA . LYS A 1 168 ? 55.78300 33.28400 7.62000 1.000 123.91253 207 LYS A CA 1
ATOM 1306 C C . LYS A 1 168 ? 56.29400 33.76900 8.97000 1.000 128.75737 207 LYS A C 1
ATOM 1307 O O . LYS A 1 168 ? 56.46400 34.97200 9.19300 1.000 149.89584 207 LYS A O 1
ATOM 1313 N N . GLU A 1 169 ? 56.56300 32.82800 9.88000 1.000 121.77113 208 GLU A N 1
ATOM 1314 C CA . GLU A 1 169 ? 57.03800 33.19400 11.21100 1.000 136.90467 208 GLU A CA 1
ATOM 1315 C C . GLU A 1 169 ? 58.38600 33.89900 11.14400 1.000 135.91073 208 GLU A C 1
ATOM 1316 O O . GLU A 1 169 ? 58.63900 34.84600 11.89900 1.000 144.65709 208 GLU A O 1
ATOM 1322 N N . LEU A 1 170 ? 59.26400 33.45500 10.24100 1.000 127.27759 209 LEU A N 1
ATOM 1323 C CA . LEU A 1 170 ? 60.54900 34.12400 10.07000 1.000 137.74140 209 LEU A CA 1
ATOM 1324 C C . LEU A 1 170 ? 60.36500 35.55100 9.56900 1.000 141.88810 209 LEU A C 1
ATOM 1325 O O . LEU A 1 170 ? 61.06300 36.47000 10.01600 1.000 138.07942 209 LEU A O 1
ATOM 1330 N N . ALA A 1 171 ? 59.43500 35.75100 8.63200 1.000 135.54749 210 ALA A N 1
ATOM 1331 C CA . ALA A 1 171 ? 59.16300 37.09200 8.12600 1.000 130.53836 210 ALA A CA 1
ATOM 1332 C C . ALA A 1 171 ? 58.65500 38.00500 9.23300 1.000 147.54391 210 ALA A C 1
ATOM 1333 O O . ALA A 1 171 ? 58.95800 39.20400 9.24800 1.000 156.86722 210 ALA A O 1
ATOM 1335 N N . LYS A 1 172 ? 57.88000 37.45400 10.17100 1.000 131.15743 211 LYS A N 1
ATOM 1336 C CA . LYS A 1 172 ? 57.39200 38.25600 11.28800 1.000 147.64010 211 LYS A CA 1
ATOM 1337 C C . LYS A 1 172 ? 58.53900 38.70700 12.18300 1.000 154.76678 211 LYS A C 1
ATOM 1338 O O . LYS A 1 172 ? 58.54500 39.84300 12.67300 1.000 160.33677 211 LYS A O 1
ATOM 1344 N N . ARG A 1 173 ? 59.52100 37.83700 12.40400 1.000 141.91159 212 ARG A N 1
ATOM 1345 C CA . ARG A 1 173 ? 60.66100 38.14700 13.25400 1.000 144.83147 212 ARG A CA 1
ATOM 1346 C C . ARG A 1 173 ? 61.79900 38.80900 12.48500 1.000 151.05274 212 ARG A C 1
ATOM 1347 O O . ARG A 1 173 ? 62.87100 39.03500 13.05500 1.000 154.89897 212 ARG A O 1
ATOM 1355 N N . THR A 1 174 ? 61.58700 39.12500 11.20800 1.000 147.62876 213 THR A N 1
ATOM 1356 C CA . THR A 1 174 ? 62.58400 39.79400 10.38800 1.000 148.66713 213 THR A CA 1
ATOM 1357 C C . THR A 1 174 ? 62.12300 41.21200 10.09900 1.000 155.77629 213 THR A C 1
ATOM 1358 O O . THR A 1 174 ? 61.09200 41.39700 9.43500 1.000 152.94444 213 THR A O 1
ATOM 1362 N N . PRO A 1 175 ? 62.83200 42.23100 10.57500 1.000 155.15802 214 PRO A N 1
ATOM 1363 C CA . PRO A 1 175 ? 62.40900 43.61200 10.32500 1.000 161.06112 214 PRO A CA 1
ATOM 1364 C C . PRO A 1 175 ? 62.64600 44.01500 8.87700 1.000 169.89132 214 PRO A C 1
ATOM 1365 O O . PRO A 1 175 ? 63.36000 43.35700 8.11800 1.000 174.13671 214 PRO A O 1
ATOM 1369 N N . GLY A 1 176 ? 62.01600 45.13000 8.49600 1.000 171.24291 215 GLY A N 1
ATOM 1370 C CA . GLY A 1 176 ? 62.26200 45.70600 7.18700 1.000 173.55593 215 GLY A CA 1
ATOM 1371 C C . GLY A 1 176 ? 63.66600 46.24100 7.01600 1.000 178.62857 215 GLY A C 1
ATOM 1372 O O . GLY A 1 176 ? 64.11100 46.43800 5.88100 1.000 176.20613 215 GLY A O 1
ATOM 1373 N N . LYS A 1 177 ? 64.37300 46.48300 8.12300 1.000 185.16710 216 LYS A N 1
ATOM 1374 C CA . LYS A 1 177 ? 65.76200 46.91900 8.04500 1.000 191.16213 216 LYS A CA 1
ATOM 1375 C C . LYS A 1 177 ? 66.67400 45.79300 7.57400 1.000 177.22178 216 LYS A C 1
ATOM 1376 O O . LYS A 1 177 ? 67.61200 46.02800 6.80400 1.000 177.00031 216 LYS A O 1
ATOM 1382 N N . HIS A 1 178 ? 66.41800 44.57000 8.03000 1.000 167.18958 217 HIS A N 1
ATOM 1383 C CA . HIS A 1 178 ? 67.27600 43.44300 7.69000 1.000 179.15728 217 HIS A CA 1
ATOM 1384 C C . HIS A 1 178 ? 67.29600 43.24200 6.17300 1.000 177.27492 217 HIS A C 1
ATOM 1385 O O . HIS A 1 178 ? 66.23600 43.29000 5.53600 1.000 181.76829 217 HIS A O 1
ATOM 1392 N N . PRO A 1 179 ? 68.46800 43.03200 5.56900 1.000 175.37187 218 PRO A N 1
ATOM 1393 C CA . PRO A 1 179 ? 68.51300 42.84100 4.10800 1.000 182.65032 218 PRO A CA 1
ATOM 1394 C C . PRO A 1 179 ? 67.75800 41.61400 3.63200 1.000 176.91616 218 PRO A C 1
ATOM 1395 O O . PRO A 1 179 ? 67.38400 41.55200 2.45400 1.000 180.11668 218 PRO A O 1
ATOM 1399 N N . ASP A 1 180 ? 67.52000 40.63800 4.50800 1.000 157.74885 219 ASP A N 1
ATOM 1400 C CA . ASP A 1 180 ? 66.79000 39.43600 4.13000 1.000 162.45901 219 ASP A CA 1
ATOM 1401 C C . ASP A 1 180 ? 65.29200 39.67900 3.98100 1.000 159.10407 219 ASP A C 1
ATOM 1402 O O . ASP A 1 180 ? 64.58900 38.79300 3.48600 1.000 163.56109 219 ASP A O 1
ATOM 1407 N N . HIS A 1 181 ? 64.80000 40.85400 4.38200 1.000 151.59538 220 HIS A N 1
ATOM 1408 C CA . HIS A 1 181 ? 63.35800 41.11800 4.34100 1.000 155.10452 220 HIS A CA 1
ATOM 1409 C C . HIS A 1 181 ? 62.76600 41.00200 2.94600 1.000 163.26492 220 HIS A C 1
ATOM 1410 O O . HIS A 1 181 ? 61.74000 40.30600 2.79500 1.000 163.51565 220 HIS A O 1
ATOM 1417 N N . PRO A 1 182 ? 63.30500 41.63400 1.89500 1.000 172.81400 221 PRO A N 1
ATOM 1418 C CA . PRO A 1 182 ? 62.72900 41.43100 0.55700 1.000 166.23869 221 PRO A CA 1
ATOM 1419 C C . PRO A 1 182 ? 62.81300 39.99300 0.07700 1.000 168.44155 221 PRO A C 1
ATOM 1420 O O . PRO A 1 182 ? 61.97600 39.56500 -0.72900 1.000 169.52263 221 PRO A O 1
ATOM 1424 N N . ALA A 1 183 ? 63.80200 39.23200 0.54600 1.000 153.24921 222 ALA A N 1
ATOM 1425 C CA . ALA A 1 183 ? 63.96600 37.85400 0.09800 1.000 148.30951 222 ALA A CA 1
ATOM 1426 C C . ALA A 1 183 ? 63.01800 36.91200 0.83300 1.000 156.07220 222 ALA A C 1
ATOM 1427 O O . ALA A 1 183 ? 62.38500 36.05000 0.21300 1.000 151.96074 222 ALA A O 1
ATOM 1429 N N . VAL A 1 184 ? 62.91200 37.06300 2.15700 1.000 158.80401 223 VAL A N 1
ATOM 1430 C CA . VAL A 1 184 ? 62.03000 36.20200 2.94300 1.000 150.74832 223 VAL A CA 1
ATOM 1431 C C . VAL A 1 184 ? 60.58700 36.34700 2.48100 1.000 140.73169 223 VAL A C 1
ATOM 1432 O O . VAL A 1 184 ? 59.85000 35.36000 2.36900 1.000 145.69365 223 VAL A O 1
ATOM 1436 N N . GLN A 1 185 ? 60.15900 37.57800 2.20600 1.000 134.19184 224 GLN A N 1
ATOM 1437 C CA . GLN A 1 185 ? 58.79800 37.78400 1.72600 1.000 148.65127 224 GLN A CA 1
ATOM 1438 C C . GLN A 1 185 ? 58.62300 37.23000 0.31800 1.000 146.17444 224 GLN A C 1
ATOM 1439 O O . GLN A 1 185 ? 57.58100 36.64500 0.00000 1.000 151.46073 224 GLN A O 1
ATOM 1445 N N . SER A 1 186 ? 59.63600 37.39200 -0.53600 1.000 147.68833 225 SER A N 1
ATOM 1446 C CA . SER A 1 186 ? 59.55800 36.84200 -1.88500 1.000 142.16946 225 SER A CA 1
ATOM 1447 C C . SER A 1 186 ? 59.57600 35.31900 -1.85900 1.000 138.64202 225 SER A C 1
ATOM 1448 O O . SER A 1 186 ? 58.88200 34.66700 -2.65000 1.000 136.78730 225 SER A O 1
ATOM 1451 N N . ALA A 1 187 ? 60.36200 34.73300 -0.95300 1.000 143.87781 226 ALA A N 1
ATOM 1452 C CA . ALA A 1 187 ? 60.43000 33.27800 -0.85700 1.000 131.78617 226 ALA A CA 1
ATOM 1453 C C . ALA A 1 187 ? 59.13200 32.69900 -0.30900 1.000 143.69074 226 ALA A C 1
ATOM 1454 O O . ALA A 1 187 ? 58.68200 31.63700 -0.75700 1.000 140.06837 226 ALA A O 1
ATOM 1456 N N . LEU A 1 188 ? 58.52000 33.37900 0.66400 1.000 153.73537 227 LEU A N 1
ATOM 1457 C CA . LEU A 1 188 ? 57.23800 32.92800 1.19700 1.000 142.29917 227 LEU A CA 1
ATOM 1458 C C . LEU A 1 188 ? 56.18200 32.87200 0.10000 1.000 147.99840 227 LEU A C 1
ATOM 1459 O O . LEU A 1 188 ? 55.42900 31.89700 -0.00200 1.000 146.16657 227 LEU A O 1
ATOM 1464 N N . GLN A 1 189 ? 56.11900 33.91300 -0.73600 1.000 142.69838 228 GLN A N 1
ATOM 1465 C CA . GLN A 1 189 ? 55.17000 33.91600 -1.84500 1.000 141.43910 228 GLN A CA 1
ATOM 1466 C C . GLN A 1 189 ? 55.46200 32.78400 -2.82000 1.000 147.24369 228 GLN A C 1
ATOM 1467 O O . GLN A 1 189 ? 54.53700 32.16500 -3.35700 1.000 155.09355 228 GLN A O 1
ATOM 1473 N N . ALA A 1 190 ? 56.74300 32.49900 -3.05900 1.000 142.83417 229 ALA A N 1
ATOM 1474 C CA . ALA A 1 190 ? 57.10200 31.42800 -3.98200 1.000 138.10466 229 ALA A CA 1
ATOM 1475 C C . ALA A 1 190 ? 56.76400 30.06200 -3.40300 1.000 131.29770 229 ALA A C 1
ATOM 1476 O O . ALA A 1 190 ? 56.21900 29.20300 -4.10700 1.000 130.41804 229 ALA A O 1
ATOM 1478 N N . MET A 1 191 ? 57.08000 29.84100 -2.12300 1.000 134.88151 230 MET A N 1
ATOM 1479 C CA . MET A 1 191 ? 56.78800 28.55400 -1.50000 1.000 135.05104 230 MET A CA 1
ATOM 1480 C C . MET A 1 191 ? 55.28900 28.28300 -1.47200 1.000 130.29402 230 MET A C 1
ATOM 1481 O O . MET A 1 191 ? 54.85700 27.13400 -1.62100 1.000 126.64679 230 MET A O 1
ATOM 1486 N N . LYS A 1 192 ? 54.48200 29.32900 -1.28400 1.000 125.73896 231 LYS A N 1
ATOM 1487 C CA . LYS A 1 192 ? 53.03200 29.16700 -1.31600 1.000 122.86818 231 LYS A CA 1
ATOM 1488 C C . LYS A 1 192 ? 52.56100 28.74500 -2.70300 1.000 128.36231 231 LYS A C 1
ATOM 1489 O O . LYS A 1 192 ? 51.73200 27.83900 -2.84200 1.000 124.60923 231 LYS A O 1
ATOM 1495 N N . THR A 1 193 ? 53.08000 29.39900 -3.74600 1.000 140.69839 232 THR A N 1
ATOM 1496 C CA . THR A 1 193 ? 52.68300 29.05300 -5.10700 1.000 150.47452 232 THR A CA 1
ATOM 1497 C C . THR A 1 193 ? 53.12100 27.64300 -5.48000 1.000 142.27380 232 THR A C 1
ATOM 1498 O O . THR A 1 193 ? 52.48000 26.99800 -6.31800 1.000 152.55559 232 THR A O 1
ATOM 1502 N N . VAL A 1 194 ? 54.20200 27.14600 -4.87600 1.000 133.07579 233 VAL A N 1
ATOM 1503 C CA . VAL A 1 194 ? 54.61000 25.76100 -5.10700 1.000 137.97423 233 VAL A CA 1
ATOM 1504 C C . VAL A 1 194 ? 53.54800 24.80700 -4.57400 1.000 141.75381 233 VAL A C 1
ATOM 1505 O O . VAL A 1 194 ? 53.06500 23.92000 -5.28700 1.000 157.36531 233 VAL A O 1
ATOM 1509 N N . CYS A 1 195 ? 53.17000 24.98200 -3.30500 1.000 137.21169 234 CYS A N 1
ATOM 1510 C CA . CYS A 1 195 ? 52.17700 24.10100 -2.69900 1.000 133.86707 234 CYS A CA 1
ATOM 1511 C C . CYS A 1 195 ? 50.81900 24.25200 -3.37300 1.000 148.33743 234 CYS A C 1
ATOM 1512 O O . CYS A 1 195 ? 50.07700 23.27300 -3.51700 1.000 153.28561 234 CYS A O 1
ATOM 1515 N N . SER A 1 196 ? 50.48000 25.47000 -3.80100 1.000 145.41576 235 SER A N 1
ATOM 1516 C CA . SER A 1 196 ? 49.16900 25.70800 -4.39600 1.000 137.47944 235 SER A CA 1
ATOM 1517 C C . SER A 1 196 ? 49.01900 25.00800 -5.74100 1.000 151.90499 235 SER A C 1
ATOM 1518 O O . SER A 1 196 ? 47.90700 24.60900 -6.10700 1.000 160.24986 235 SER A O 1
ATOM 1521 N N . ASN A 1 197 ? 50.11400 24.84700 -6.48700 1.000 157.78158 236 ASN A N 1
ATOM 1522 C CA . ASN A 1 197 ? 50.03400 24.19200 -7.78900 1.000 168.74000 236 ASN A CA 1
ATOM 1523 C C . ASN A 1 197 ? 49.73300 22.70600 -7.64100 1.000 166.51894 236 ASN A C 1
ATOM 1524 O O . ASN A 1 197 ? 48.87900 22.15900 -8.34700 1.000 177.14857 236 ASN A O 1
ATOM 1529 N N . ILE A 1 198 ? 50.43100 22.03400 -6.72500 1.000 152.98707 237 ILE A N 1
ATOM 1530 C CA . ILE A 1 198 ? 50.19800 20.61400 -6.50100 1.000 156.79474 237 ILE A CA 1
ATOM 1531 C C . ILE A 1 198 ? 48.88300 20.43900 -5.75400 1.000 166.21296 237 ILE A C 1
ATOM 1532 O O . ILE A 1 198 ? 48.63400 21.10200 -4.73900 1.000 174.33807 237 ILE A O 1
ATOM 1537 N N . ASN A 1 199 ? 48.03100 19.54800 -6.25800 1.000 188.02229 238 ASN A N 1
ATOM 1538 C CA . ASN A 1 199 ? 46.72000 19.36100 -5.64500 1.000 197.17099 238 ASN A CA 1
ATOM 1539 C C . ASN A 1 199 ? 46.83700 18.72800 -4.26400 1.000 187.67124 238 ASN A C 1
ATOM 1540 O O . ASN A 1 199 ? 46.16700 19.15600 -3.31700 1.000 184.83252 238 ASN A O 1
ATOM 1545 N N . GLU A 1 200 ? 47.68300 17.70200 -4.13200 1.000 172.46971 239 GLU A N 1
ATOM 1546 C CA . GLU A 1 200 ? 47.78700 16.98400 -2.86600 1.000 172.09476 239 GLU A CA 1
ATOM 1547 C C . GLU A 1 200 ? 48.32400 17.88200 -1.75800 1.000 153.79003 239 GLU A C 1
ATOM 1548 O O . GLU A 1 200 ? 47.87700 17.79600 -0.60700 1.000 142.37671 239 GLU A O 1
ATOM 1554 N N . THR A 1 201 ? 49.28400 18.75000 -2.08300 1.000 147.66550 240 THR A N 1
ATOM 1555 C CA . THR A 1 201 ? 49.80200 19.67800 -1.08500 1.000 150.22597 240 THR A CA 1
ATOM 1556 C C . THR A 1 201 ? 48.82500 20.81600 -0.81400 1.000 151.09499 240 THR A C 1
ATOM 1557 O O . THR A 1 201 ? 48.80800 21.36100 0.29500 1.000 148.49663 240 THR A O 1
ATOM 1561 N N . LYS A 1 202 ? 48.02100 21.19700 -1.81300 1.000 156.91470 241 LYS A N 1
ATOM 1562 C CA . LYS A 1 202 ? 47.02800 22.24900 -1.60800 1.000 142.81954 241 LYS A CA 1
ATOM 1563 C C . LYS A 1 202 ? 46.01600 21.85000 -0.54600 1.000 136.58497 241 LYS A C 1
ATOM 1564 O O . LYS A 1 202 ? 45.63600 22.66900 0.29900 1.000 134.88617 241 LYS A O 1
ATOM 1570 N N . ARG A 1 203 ? 45.55500 20.59900 -0.58400 1.000 133.63415 242 ARG A N 1
ATOM 1571 C CA . ARG A 1 203 ? 44.65300 20.11200 0.45200 1.000 134.77881 242 ARG A CA 1
ATOM 1572 C C . ARG A 1 203 ? 45.33800 20.10000 1.81100 1.000 140.25701 242 ARG A C 1
ATOM 1573 O O . ARG A 1 203 ? 44.70400 20.37400 2.83500 1.000 137.48344 242 ARG A O 1
ATOM 1581 N N . GLN A 1 204 ? 46.63400 19.78000 1.84100 1.000 137.37863 243 GLN A N 1
ATOM 1582 C CA . GLN A 1 204 ? 47.35300 19.74700 3.11100 1.000 132.15102 243 GLN A CA 1
ATOM 1583 C C . GLN A 1 204 ? 47.56000 21.15000 3.66500 1.000 126.29759 243 GLN A C 1
ATOM 1584 O O . GLN A 1 204 ? 47.41500 21.37600 4.87200 1.000 134.04397 243 GLN A O 1
ATOM 1590 N N . MET A 1 205 ? 47.90500 22.10400 2.79700 1.000 128.74555 244 MET A N 1
ATOM 1591 C CA . MET A 1 205 ? 48.15400 23.46800 3.25100 1.000 116.67022 244 MET A CA 1
ATOM 1592 C C . MET A 1 205 ? 46.89700 24.08700 3.84800 1.000 135.41689 244 MET A C 1
ATOM 1593 O O . MET A 1 205 ? 46.95700 24.75800 4.88500 1.000 146.52686 244 MET A O 1
ATOM 1598 N N . GLU A 1 206 ? 45.74800 23.86400 3.20800 1.000 130.83208 245 GLU A N 1
ATOM 1599 C CA . GLU A 1 206 ? 44.49500 24.41400 3.71200 1.000 137.26372 245 GLU A CA 1
ATOM 1600 C C . GLU A 1 206 ? 44.06800 23.74500 5.01300 1.000 132.07806 245 GLU A C 1
ATOM 1601 O O . GLU A 1 206 ? 43.33300 24.34600 5.80600 1.000 133.24073 245 GLU A O 1
ATOM 1607 N N . LYS A 1 207 ? 44.52100 22.51200 5.25400 1.000 131.11261 246 LYS A N 1
ATOM 1608 C CA . LYS A 1 207 ? 44.27000 21.86900 6.53900 1.000 124.81636 246 LYS A CA 1
ATOM 1609 C C . LYS A 1 207 ? 45.17400 22.43200 7.62800 1.000 117.86324 246 LYS A C 1
ATOM 1610 O O . LYS A 1 207 ? 44.77000 22.50100 8.79500 1.000 120.79896 246 LYS A O 1
ATOM 1616 N N . LEU A 1 208 ? 46.39800 22.83100 7.27100 1.000 125.00662 247 LEU A N 1
ATOM 1617 C CA . LEU A 1 208 ? 47.29500 23.45400 8.23800 1.000 131.08128 247 LEU A CA 1
ATOM 1618 C C . LEU A 1 208 ? 46.92100 24.91100 8.47300 1.000 133.42972 247 LEU A C 1
ATOM 1619 O O . LEU A 1 208 ? 47.05100 25.41600 9.59400 1.000 130.38073 247 LEU A O 1
ATOM 1624 N N . GLU A 1 209 ? 46.45600 25.59500 7.42300 1.000 150.91169 248 GLU A N 1
ATOM 1625 C CA . GLU A 1 209 ? 45.97400 26.96500 7.56600 1.000 152.96889 248 GLU A CA 1
ATOM 1626 C C . GLU A 1 209 ? 44.86200 27.05000 8.60300 1.000 151.19744 248 GLU A C 1
ATOM 1627 O O . GLU A 1 209 ? 44.82800 27.97400 9.42300 1.000 154.44770 248 GLU A O 1
ATOM 1633 N N . ALA A 1 210 ? 43.95100 26.07400 8.59000 1.000 127.26198 249 ALA A N 1
ATOM 1634 C CA . ALA A 1 210 ? 42.84000 26.07200 9.53600 1.000 127.04056 249 ALA A CA 1
ATOM 1635 C C . ALA A 1 210 ? 43.33800 25.96600 10.97100 1.000 127.81923 249 ALA A C 1
ATOM 1636 O O . ALA A 1 210 ? 42.86000 26.68000 11.86000 1.000 145.13937 249 ALA A O 1
ATOM 1638 N N . LEU A 1 211 ? 44.30000 25.07600 11.21700 1.000 123.17350 250 LEU A N 1
ATOM 1639 C CA . LEU A 1 211 ? 44.83200 24.92200 12.56600 1.000 134.55437 250 LEU A CA 1
ATOM 1640 C C . LEU A 1 211 ? 45.49700 26.20500 13.04600 1.000 135.86899 250 LEU A C 1
ATOM 1641 O O . LEU A 1 211 ? 45.38400 26.56800 14.22300 1.000 133.30997 250 LEU A O 1
ATOM 1646 N N . GLU A 1 212 ? 46.18900 26.91000 12.14800 1.000 166.24487 251 GLU A N 1
ATOM 1647 C CA . GLU A 1 212 ? 46.89500 28.12300 12.54600 1.000 169.35540 251 GLU A CA 1
ATOM 1648 C C . GLU A 1 212 ? 45.95000 29.31700 12.63300 1.000 170.93066 251 GLU A C 1
ATOM 1649 O O . GLU A 1 212 ? 46.13000 30.18900 13.49100 1.000 172.11147 251 GLU A O 1
ATOM 1655 N N . GLN A 1 213 ? 44.94900 29.37900 11.74900 1.000 152.46068 252 GLN A N 1
ATOM 1656 C CA . GLN A 1 213 ? 43.93700 30.42800 11.84300 1.000 150.25013 252 GLN A CA 1
ATOM 1657 C C . GLN A 1 213 ? 43.22600 30.38100 13.19000 1.000 141.16467 252 GLN A C 1
ATOM 1658 O O . GLN A 1 213 ? 43.01000 31.41800 13.82800 1.000 142.47193 252 GLN A O 1
ATOM 1664 N N . LEU A 1 214 ? 42.85200 29.17800 13.63600 1.000 135.51430 253 LEU A N 1
ATOM 1665 C CA . LEU A 1 214 ? 42.20400 29.02900 14.93500 1.000 132.97858 253 LEU A CA 1
ATOM 1666 C C . LEU A 1 214 ? 43.12800 29.45600 16.06700 1.000 129.30675 253 LEU A C 1
ATOM 1667 O O . LEU A 1 214 ? 42.69600 30.12300 17.01400 1.000 141.37182 253 LEU A O 1
ATOM 1672 N N . GLN A 1 215 ? 44.40300 29.06900 15.99100 1.000 129.57546 254 GLN A N 1
ATOM 1673 C CA . GLN A 1 215 ? 45.35600 29.42200 17.03800 1.000 118.10891 254 GLN A CA 1
ATOM 1674 C C . GLN A 1 215 ? 45.58600 30.92600 17.10100 1.000 135.30628 254 GLN A C 1
ATOM 1675 O O . GLN A 1 215 ? 45.94800 31.45400 18.15800 1.000 138.67505 254 GLN A O 1
ATOM 1681 N N . SER A 1 216 ? 45.38000 31.63200 15.98600 1.000 150.70429 255 SER A N 1
ATOM 1682 C CA . SER A 1 216 ? 45.53300 33.08200 15.98300 1.000 151.00225 255 SER A CA 1
ATOM 1683 C C . SER A 1 216 ? 44.34600 33.78100 16.62900 1.000 149.11379 255 SER A C 1
ATOM 1684 O O . SER A 1 216 ? 44.50500 34.86800 17.19500 1.000 150.80413 255 SER A O 1
ATOM 1687 N N . HIS A 1 217 ? 43.15900 33.18200 16.55500 1.000 141.56671 256 HIS A N 1
ATOM 1688 C CA . HIS A 1 217 ? 41.97300 33.72100 17.20700 1.000 138.28893 256 HIS A CA 1
ATOM 1689 C C . HIS A 1 217 ? 41.89800 33.36800 18.68800 1.000 135.85778 256 HIS A C 1
ATOM 1690 O O . HIS A 1 217 ? 40.87800 33.65100 19.32500 1.000 139.89404 256 HIS A O 1
ATOM 1697 N N . ILE A 1 218 ? 42.94300 32.76000 19.24400 1.000 134.90092 257 ILE A N 1
ATOM 1698 C CA . ILE A 1 218 ? 43.00900 32.41400 20.65900 1.000 134.09483 257 ILE A CA 1
ATOM 1699 C C . ILE A 1 218 ? 44.14500 33.20500 21.28900 1.000 133.22798 257 ILE A C 1
ATOM 1700 O O . ILE A 1 218 ? 45.28100 33.16100 20.80400 1.000 139.95708 257 ILE A O 1
ATOM 1705 N N . GLU A 1 219 ? 43.84000 33.92400 22.36500 1.000 131.17748 258 GLU A N 1
ATOM 1706 C CA . GLU A 1 219 ? 44.81900 34.76200 23.03900 1.000 133.17824 258 GLU A CA 1
ATOM 1707 C C . GLU A 1 219 ? 45.44300 34.01100 24.20700 1.000 133.33515 258 GLU A C 1
ATOM 1708 O O . GLU A 1 219 ? 44.75700 33.28700 24.93500 1.000 136.28951 258 GLU A O 1
ATOM 1714 N N . GLY A 1 220 ? 46.75100 34.18900 24.37700 1.000 128.77614 259 GLY A N 1
ATOM 1715 C CA . GLY A 1 220 ? 47.45800 33.57000 25.48000 1.000 121.77616 259 GLY A CA 1
ATOM 1716 C C . GLY A 1 220 ? 47.74300 32.10000 25.29600 1.000 121.63870 259 GLY A C 1
ATOM 1717 O O . GLY A 1 220 ? 47.70700 31.34400 26.27200 1.000 125.70312 259 GLY A O 1
ATOM 1718 N N . TRP A 1 221 ? 48.02800 31.67100 24.06900 1.000 122.60034 260 TRP A N 1
ATOM 1719 C CA . TRP A 1 221 ? 48.25200 30.25700 23.80100 1.000 116.72678 260 TRP A CA 1
ATOM 1720 C C . TRP A 1 221 ? 49.48700 29.75100 24.53300 1.000 115.66400 260 TRP A C 1
ATOM 1721 O O . TRP A 1 221 ? 50.54300 30.39000 24.52000 1.000 132.47860 260 TRP A O 1
ATOM 1732 N N . GLU A 1 222 ? 49.34700 28.59400 25.17200 1.000 116.96753 261 GLU A N 1
ATOM 1733 C CA . GLU A 1 222 ? 50.44000 27.92700 25.86100 1.000 122.46387 261 GLU A CA 1
ATOM 1734 C C . GLU A 1 222 ? 50.58400 26.51500 25.31400 1.000 124.98068 261 GLU A C 1
ATOM 1735 O O . GLU A 1 222 ? 49.58500 25.82100 25.09400 1.000 118.56071 261 GLU A O 1
ATOM 1741 N N . GLY A 1 223 ? 51.82100 26.09700 25.08800 1.000 135.18231 262 GLY A N 1
ATOM 1742 C CA . GLY A 1 223 ? 52.11500 24.75000 24.64300 1.000 138.00236 262 GLY A CA 1
ATOM 1743 C C . GLY A 1 223 ? 52.56600 24.70700 23.19400 1.000 132.02119 262 GLY A C 1
ATOM 1744 O O . GLY A 1 223 ? 52.81700 25.73000 22.55000 1.000 135.42316 262 GLY A O 1
ATOM 1745 N N . SER A 1 224 ? 52.66700 23.48300 22.68300 1.000 107.94418 263 SER A N 1
ATOM 1746 C CA . SER A 1 224 ? 53.11400 23.27400 21.31300 1.000 120.69126 263 SER A CA 1
ATOM 1747 C C . SER A 1 224 ? 52.03100 23.68800 20.32500 1.000 118.83233 263 SER A C 1
ATOM 1748 O O . SER A 1 224 ? 50.83500 23.53700 20.58900 1.000 125.56734 263 SER A O 1
ATOM 1751 N N . ASN A 1 225 ? 52.46200 24.21200 19.17800 1.000 125.42541 264 ASN A N 1
ATOM 1752 C CA . ASN A 1 225 ? 51.52700 24.67400 18.16100 1.000 124.99003 264 ASN A CA 1
ATOM 1753 C C . ASN A 1 225 ? 50.68800 23.52000 17.62700 1.000 124.57600 264 ASN A C 1
ATOM 1754 O O . ASN A 1 225 ? 51.14700 22.37900 17.53200 1.000 116.44874 264 ASN A O 1
ATOM 1759 N N . LEU A 1 226 ? 49.43700 23.83400 17.27400 1.000 124.55353 265 LEU A N 1
ATOM 1760 C CA . LEU A 1 226 ? 48.52700 22.81100 16.76800 1.000 112.93364 265 LEU A CA 1
ATOM 1761 C C . LEU A 1 226 ? 49.06300 22.17200 15.49500 1.000 109.63120 265 LEU A C 1
ATOM 1762 O O . LEU A 1 226 ? 48.92700 20.95900 15.29700 1.000 117.21922 265 LEU A O 1
ATOM 1767 N N . THR A 1 227 ? 49.68500 22.96800 14.62300 1.000 114.01313 266 THR A N 1
ATOM 1768 C CA . THR A 1 227 ? 50.24100 22.44900 13.38000 1.000 104.50759 266 THR A CA 1
ATOM 1769 C C . THR A 1 227 ? 51.35600 21.43600 13.61100 1.000 115.44113 266 THR A C 1
ATOM 1770 O O . THR A 1 227 ? 51.77100 20.76900 12.65600 1.000 128.37630 266 THR A O 1
ATOM 1774 N N . ASP A 1 228 ? 51.84300 21.29700 14.84400 1.000 116.14062 267 ASP A N 1
ATOM 1775 C CA . ASP A 1 228 ? 52.90600 20.35400 15.16300 1.000 110.13706 267 ASP A CA 1
ATOM 1776 C C . ASP A 1 228 ? 52.41900 19.11900 15.91500 1.000 102.85955 267 ASP A C 1
ATOM 1777 O O . ASP A 1 228 ? 53.20200 18.18200 16.09600 1.000 106.03530 267 ASP A O 1
ATOM 1782 N N . ILE A 1 229 ? 51.15700 19.08500 16.34800 1.000 111.16690 268 ILE A N 1
ATOM 1783 C CA . ILE A 1 229 ? 50.66700 17.99300 17.18800 1.000 106.15996 268 ILE A CA 1
ATOM 1784 C C . ILE A 1 229 ? 49.36700 17.42000 16.63500 1.000 108.27497 268 ILE A C 1
ATOM 1785 O O . ILE A 1 229 ? 49.08100 16.22900 16.80600 1.000 109.71950 268 ILE A O 1
ATOM 1790 N N . CYS A 1 230 ? 48.57400 18.25400 15.97100 1.000 104.91626 269 CYS A N 1
ATOM 1791 C CA . CYS A 1 230 ? 47.27100 17.86400 15.45100 1.000 100.45551 269 CYS A CA 1
ATOM 1792 C C . CYS A 1 230 ? 47.26900 17.92700 13.92800 1.000 113.81669 269 CYS A C 1
ATOM 1793 O O . CYS A 1 230 ? 48.22900 18.37300 13.29300 1.000 107.61462 269 CYS A O 1
ATOM 1796 N N . THR A 1 231 ? 46.16200 17.47200 13.34100 1.000 115.73212 270 THR A N 1
ATOM 1797 C CA . THR A 1 231 ? 45.98500 17.52100 11.89600 1.000 108.43993 270 THR A CA 1
ATOM 1798 C C . THR A 1 231 ? 44.65700 18.17800 11.53300 1.000 107.19646 270 THR A C 1
ATOM 1799 O O . THR A 1 231 ? 44.54300 18.81700 10.48200 1.000 113.00959 270 THR A O 1
ATOM 1803 N N . GLN A 1 232 ? 43.64900 18.03400 12.39200 1.000 106.83680 271 GLN A N 1
ATOM 1804 C CA . GLN A 1 232 ? 42.31500 18.51400 12.06100 1.000 111.09345 271 GLN A CA 1
ATOM 1805 C C . GLN A 1 232 ? 41.51800 18.74400 13.33600 1.000 112.46795 271 GLN A C 1
ATOM 1806 O O . GLN A 1 232 ? 41.74500 18.08600 14.35500 1.000 104.66476 271 GLN A O 1
ATOM 1812 N N . LEU A 1 233 ? 40.57800 19.68200 13.26100 1.000 112.16779 272 LEU A N 1
ATOM 1813 C CA . LEU A 1 233 ? 39.64500 19.91000 14.35400 1.000 105.05498 272 LEU A CA 1
ATOM 1814 C C . LEU A 1 233 ? 38.48300 18.93300 14.23900 1.000 110.90167 272 LEU A C 1
ATOM 1815 O O . LEU A 1 233 ? 37.85200 18.82300 13.18300 1.000 101.94876 272 LEU A O 1
ATOM 1820 N N . LEU A 1 234 ? 38.20500 18.21600 15.32600 1.000 106.16036 273 LEU A N 1
ATOM 1821 C CA . LEU A 1 234 ? 37.17000 17.19100 15.29600 1.000 101.40526 273 LEU A CA 1
ATOM 1822 C C . LEU A 1 234 ? 35.80000 17.74900 15.66200 1.000 107.35956 273 LEU A C 1
ATOM 1823 O O . LEU A 1 234 ? 34.82200 17.50800 14.94800 1.000 115.71143 273 LEU A O 1
ATOM 1828 N N . LEU A 1 235 ? 35.71200 18.49500 16.76000 1.000 110.88794 274 LEU A N 1
ATOM 1829 C CA . LEU A 1 235 ? 34.44400 19.05000 17.20900 1.000 108.06027 274 LEU A CA 1
ATOM 1830 C C . LEU A 1 235 ? 34.70200 20.31100 18.02000 1.000 112.38947 274 LEU A C 1
ATOM 1831 O O . LEU A 1 235 ? 35.60600 20.34400 18.85900 1.000 107.44121 274 LEU A O 1
ATOM 1836 N N . GLN A 1 236 ? 33.90900 21.34600 17.75800 1.000 116.91082 275 GLN A N 1
ATOM 1837 C CA . GLN A 1 236 ? 33.94600 22.58000 18.52700 1.000 117.75091 275 GLN A CA 1
ATOM 1838 C C . GLN A 1 236 ? 32.56800 22.85000 19.11400 1.000 121.18073 275 GLN A C 1
ATOM 1839 O O . GLN A 1 236 ? 31.54300 22.55400 18.49200 1.000 122.70568 275 GLN A O 1
ATOM 1845 N N . GLY A 1 237 ? 32.55000 23.40700 20.31700 1.000 109.08880 276 GLY A N 1
ATOM 1846 C CA . GLY A 1 237 ? 31.29300 23.70900 20.97600 1.000 105.95166 276 GLY A CA 1
ATOM 1847 C C . GLY A 1 237 ? 31.53700 24.33600 22.33100 1.000 101.46116 276 GLY A C 1
ATOM 1848 O O . GLY A 1 237 ? 32.63400 24.24700 22.89600 1.000 107.07684 276 GLY A O 1
ATOM 1849 N N . THR A 1 238 ? 30.48900 24.97400 22.84400 1.000 104.37882 277 THR A N 1
ATOM 1850 C CA . THR A 1 238 ? 30.52500 25.64200 24.13800 1.000 108.93946 277 THR A CA 1
ATOM 1851 C C . THR A 1 238 ? 29.83700 24.76500 25.17500 1.000 112.15666 277 THR A C 1
ATOM 1852 O O . THR A 1 238 ? 28.70800 24.31100 24.96100 1.000 121.55992 277 THR A O 1
ATOM 1856 N N . LEU A 1 239 ? 30.51800 24.52900 26.29400 1.000 99.66536 278 LEU A N 1
ATOM 1857 C CA . LEU A 1 239 ? 29.99900 23.68000 27.35600 1.000 95.25474 278 LEU A CA 1
ATOM 1858 C C . LEU A 1 239 ? 30.23700 24.36200 28.69500 1.000 91.80115 278 LEU A C 1
ATOM 1859 O O . LEU A 1 239 ? 30.82500 25.44500 28.77000 1.000 113.38081 278 LEU A O 1
ATOM 1864 N N . LEU A 1 240 ? 29.78100 23.70800 29.76100 1.000 84.08810 279 LEU A N 1
ATOM 1865 C CA . LEU A 1 240 ? 29.95700 24.17400 31.13100 1.000 96.09130 279 LEU A CA 1
ATOM 1866 C C . LEU A 1 240 ? 31.03000 23.34900 31.82400 1.000 102.34723 279 LEU A C 1
ATOM 1867 O O . LEU A 1 240 ? 30.85600 22.14300 32.02300 1.000 112.12580 279 LEU A O 1
ATOM 1872 N N . LYS A 1 241 ? 32.11800 24.00400 32.21800 1.000 91.37843 280 LYS A N 1
ATOM 1873 C CA . LYS A 1 241 ? 33.18900 23.34900 32.96500 1.000 101.75206 280 LYS A CA 1
ATOM 1874 C C . LYS A 1 241 ? 32.90600 23.53100 34.45000 1.000 104.80038 280 LYS A C 1
ATOM 1875 O O . LYS A 1 241 ? 33.26000 24.54400 35.05300 1.000 109.64428 280 LYS A O 1
ATOM 1881 N N . ILE A 1 242 ? 32.25300 22.53700 35.05100 1.000 109.54668 281 ILE A N 1
ATOM 1882 C CA . ILE A 1 242 ? 32.03400 22.53700 36.49200 1.000 108.14712 281 ILE A CA 1
ATOM 1883 C C . ILE A 1 242 ? 33.27900 21.99300 37.17800 1.000 125.99792 281 ILE A C 1
ATOM 1884 O O . ILE A 1 242 ? 33.26200 20.89800 37.75000 1.000 122.38034 281 ILE A O 1
ATOM 1889 N N . SER A 1 243 ? 34.36900 22.74800 37.10900 1.000 139.49953 282 SER A N 1
ATOM 1890 C CA . SER A 1 243 ? 35.55900 22.41000 37.86500 1.000 136.38653 282 SER A CA 1
ATOM 1891 C C . SER A 1 243 ? 35.38300 22.82500 39.32300 1.000 160.48928 282 SER A C 1
ATOM 1892 O O . SER A 1 243 ? 34.47800 23.58800 39.67400 1.000 159.18255 282 SER A O 1
ATOM 1895 N N . ALA A 1 244 ? 36.26200 22.30300 40.17600 1.000 165.88993 283 ALA A N 1
ATOM 1896 C CA . ALA A 1 244 ? 36.18400 22.58400 41.60400 1.000 165.95782 283 ALA A CA 1
ATOM 1897 C C . ALA A 1 244 ? 36.31000 24.08000 41.86100 1.000 167.08742 283 ALA A C 1
ATOM 1898 O O . ALA A 1 244 ? 37.34200 24.68800 41.55900 1.000 165.48160 283 ALA A O 1
ATOM 1900 N N . GLY A 1 245 ? 35.25100 24.67400 42.40700 1.000 178.56135 284 GLY A N 1
ATOM 1901 C CA . GLY A 1 245 ? 35.23000 26.09100 42.69700 1.000 183.26840 284 GLY A CA 1
ATOM 1902 C C . GLY A 1 245 ? 35.13800 27.00000 41.49300 1.000 190.16898 284 GLY A C 1
ATOM 1903 O O . GLY A 1 245 ? 35.16100 28.22500 41.66400 1.000 194.99503 284 GLY A O 1
ATOM 1904 N N . ASN A 1 246 ? 35.02800 26.44900 40.28300 1.000 180.23865 285 ASN A N 1
ATOM 1905 C CA . ASN A 1 246 ? 34.96000 27.24700 39.05600 1.000 180.67494 285 ASN A CA 1
ATOM 1906 C C . ASN A 1 246 ? 33.89300 26.63700 38.14700 1.000 168.80076 285 ASN A C 1
ATOM 1907 O O . ASN A 1 246 ? 34.17700 25.72100 37.37200 1.000 167.62242 285 ASN A O 1
ATOM 1912 N N . ILE A 1 247 ? 32.67100 27.14800 38.25000 1.000 143.74713 286 ILE A N 1
ATOM 1913 C CA . ILE A 1 247 ? 31.59600 26.80200 37.32200 1.000 114.19732 286 ILE A CA 1
ATOM 1914 C C . ILE A 1 247 ? 31.46400 27.98200 36.36500 1.000 115.97201 286 ILE A C 1
ATOM 1915 O O . ILE A 1 247 ? 30.79400 28.97500 36.64800 1.000 128.51626 286 ILE A O 1
ATOM 1920 N N . GLN A 1 248 ? 32.12200 27.86700 35.21600 1.000 110.48215 287 GLN A N 1
ATOM 1921 C CA . GLN A 1 248 ? 32.11100 28.89400 34.18900 1.000 117.20626 287 GLN A CA 1
ATOM 1922 C C . GLN A 1 248 ? 31.92600 28.23100 32.83300 1.000 106.40767 287 GLN A C 1
ATOM 1923 O O . GLN A 1 248 ? 32.33700 27.08600 32.62600 1.000 104.35985 287 GLN A O 1
ATOM 1929 N N . GLU A 1 249 ? 31.29000 28.94800 31.91200 1.000 100.66606 288 GLU A N 1
ATOM 1930 C CA . GLU A 1 249 ? 31.08200 28.41600 30.57300 1.000 88.64472 288 GLU A CA 1
ATOM 1931 C C . GLU A 1 249 ? 32.36900 28.53300 29.76800 1.000 108.12528 288 GLU A C 1
ATOM 1932 O O . GLU A 1 249 ? 33.00200 29.59400 29.74100 1.000 111.46434 288 GLU A O 1
ATOM 1938 N N . ARG A 1 250 ? 32.74800 27.44500 29.10400 1.000 110.93501 289 ARG A N 1
ATOM 1939 C CA . ARG A 1 250 ? 33.98000 27.40000 28.33500 1.000 101.06480 289 ARG A CA 1
ATOM 1940 C C . ARG A 1 250 ? 33.69500 26.92000 26.92100 1.000 96.36757 289 ARG A C 1
ATOM 1941 O O . ARG A 1 250 ? 32.72800 26.19300 26.67600 1.000 97.97822 289 ARG A O 1
ATOM 1949 N N . ALA A 1 251 ? 34.54600 27.34400 25.98800 1.000 97.55537 290 ALA A N 1
ATOM 1950 C CA . ALA A 1 251 ? 34.48000 26.90800 24.59800 1.000 95.49949 290 ALA A CA 1
ATOM 1951 C C . ALA A 1 251 ? 35.51500 25.80700 24.39700 1.000 112.54687 290 ALA A C 1
ATOM 1952 O O . ALA A 1 251 ? 36.72300 26.06600 24.44000 1.000 120.70081 290 ALA A O 1
ATOM 1954 N N . PHE A 1 252 ? 35.04300 24.58400 24.17800 1.000 106.79807 291 PHE A N 1
ATOM 1955 C CA . PHE A 1 252 ? 35.90700 23.42000 24.05200 1.000 105.68671 291 PHE A CA 1
ATOM 1956 C C . PHE A 1 252 ? 3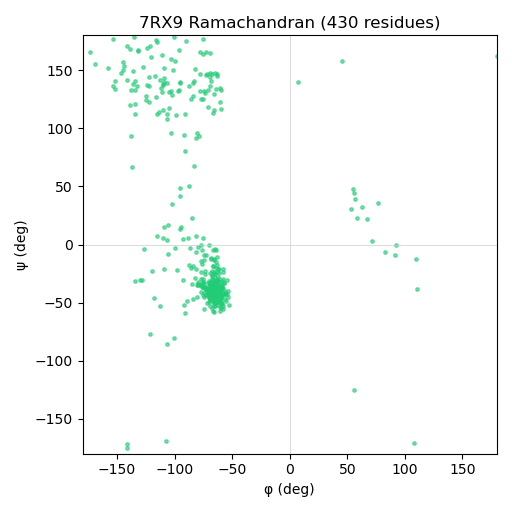6.20400 23.13500 22.58600 1.000 108.06898 291 PHE A C 1
ATOM 1957 O O . PHE A 1 252 ? 35.31900 23.22900 21.73300 1.000 108.86169 291 PHE A O 1
ATOM 1965 N N . PHE A 1 253 ? 37.45700 22.78200 22.30200 1.000 106.44602 292 PHE A N 1
ATOM 1966 C CA . PHE A 1 253 ? 37.87600 22.35200 20.97100 1.000 105.84958 292 PHE A CA 1
ATOM 1967 C C . PHE A 1 253 ? 38.54200 20.99000 21.08400 1.000 100.63035 292 PHE A C 1
ATOM 1968 O O . PHE A 1 253 ? 39.50700 20.83100 21.83900 1.000 100.22429 292 PHE A O 1
ATOM 1976 N N . LEU A 1 254 ? 38.02900 20.01400 20.33500 1.000 98.81672 293 LEU A N 1
ATOM 1977 C CA . LEU A 1 254 ? 38.60300 18.67300 20.27200 1.000 90.78602 293 LEU A CA 1
ATOM 1978 C C . LEU A 1 254 ? 39.30400 18.51900 18.92900 1.000 96.11549 293 LEU A C 1
ATOM 1979 O O . LEU A 1 254 ? 38.65300 18.51700 17.87900 1.000 100.80124 293 LEU A O 1
ATOM 1984 N N . PHE A 1 255 ? 40.62700 18.40800 18.96700 1.000 98.55750 294 PHE A N 1
ATOM 1985 C CA . PHE A 1 255 ? 41.42200 18.02800 17.81500 1.000 94.33990 294 PHE A CA 1
ATOM 1986 C C . PHE A 1 255 ? 41.79300 16.55500 17.93800 1.000 95.59205 294 PHE A C 1
ATOM 1987 O O . PHE A 1 255 ? 41.45400 15.88000 18.91200 1.000 99.18763 294 PHE A O 1
ATOM 1995 N N . ASP A 1 256 ? 42.50200 16.04600 16.94000 1.000 100.43216 295 ASP A N 1
ATOM 1996 C CA . ASP A 1 256 ? 43.16200 14.76300 17.11000 1.000 88.14874 295 ASP A CA 1
ATOM 1997 C C . ASP A 1 256 ? 44.38500 14.96500 17.99200 1.000 102.79384 295 ASP A C 1
ATOM 1998 O O . ASP A 1 256 ? 45.21500 15.83800 17.71900 1.000 110.32525 295 ASP A O 1
ATOM 2003 N N . ASN A 1 257 ? 44.46200 14.20200 19.08200 1.000 102.06310 296 ASN A N 1
ATOM 2004 C CA . ASN A 1 257 ? 45.55300 14.13100 20.04700 1.000 98.07550 296 ASN A CA 1
ATOM 2005 C C . ASN A 1 257 ? 45.48900 15.23600 21.10400 1.000 83.75035 296 ASN A C 1
ATOM 2006 O O . ASN A 1 257 ? 46.28700 15.20300 22.04000 1.000 87.29530 296 ASN A O 1
ATOM 2011 N N . LEU A 1 258 ? 44.58100 16.20600 21.00200 1.000 95.61017 297 LEU A N 1
ATOM 2012 C CA . LEU A 1 258 ? 44.56400 17.30700 21.95800 1.000 91.77688 297 LEU A CA 1
ATOM 2013 C C . LEU A 1 258 ? 43.15800 17.86900 22.11700 1.000 91.58042 297 LEU A C 1
ATOM 2014 O O . LEU A 1 258 ? 42.41400 17.99700 21.14100 1.000 86.17582 297 LEU A O 1
ATOM 2019 N N . LEU A 1 259 ? 42.81000 18.20700 23.35700 1.000 96.65818 298 LEU A N 1
ATOM 2020 C CA . LEU A 1 259 ? 41.60300 18.95600 23.67700 1.000 92.21244 298 LEU A CA 1
ATOM 2021 C C . LEU A 1 259 ? 41.99700 20.22900 24.41200 1.000 97.02054 298 LEU A C 1
ATOM 2022 O O . LEU A 1 259 ? 42.85700 20.20200 25.29800 1.000 104.95243 298 LEU A O 1
ATOM 2027 N N . VAL A 1 260 ? 41.37000 21.34400 24.04300 1.000 100.84329 299 VAL A N 1
ATOM 2028 C CA . VAL A 1 260 ? 41.66700 22.64300 24.63700 1.000 113.95485 299 VAL A CA 1
ATOM 2029 C C . VAL A 1 260 ? 40.35700 23.34700 24.97000 1.000 105.84181 299 VAL A C 1
ATOM 2030 O O . VAL A 1 260 ? 39.43500 23.38000 24.14600 1.000 99.88447 299 VAL A O 1
ATOM 2034 N N . TYR A 1 261 ? 40.26700 23.89200 26.18100 1.000 105.70150 300 TYR A N 1
ATOM 2035 C CA . TYR A 1 261 ? 39.11400 24.66700 26.62000 1.000 111.62584 300 TYR A CA 1
ATOM 2036 C C . TYR A 1 261 ? 39.51400 26.12800 26.77600 1.000 113.47635 300 TYR A C 1
ATOM 2037 O O . TYR A 1 261 ? 40.52800 26.43500 27.41300 1.000 106.85343 300 TYR A O 1
ATOM 2046 N N . CYS A 1 262 ? 38.71300 27.02000 26.20100 1.000 110.48623 301 CYS A N 1
ATOM 2047 C CA . CYS A 1 262 ? 39.01400 28.44200 26.15000 1.000 120.58802 301 CYS A CA 1
ATOM 2048 C C . CYS A 1 262 ? 37.87800 29.25000 26.76500 1.000 114.70351 301 CYS A C 1
ATOM 2049 O O . CYS A 1 262 ? 36.79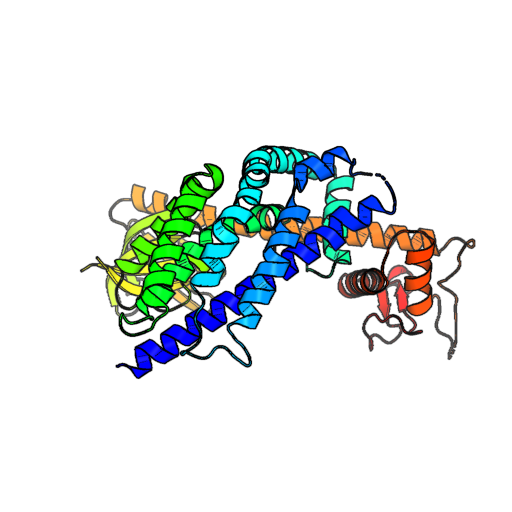000 28.73700 27.03800 1.000 110.97086 301 CYS A O 1
ATOM 2052 N N . LYS A 1 263 ? 38.14500 30.53700 26.97200 1.000 107.65932 302 LYS A N 1
ATOM 2053 C CA . LYS A 1 263 ? 37.17200 31.47400 27.52400 1.000 119.59389 302 LYS A CA 1
ATOM 2054 C C . LYS A 1 263 ? 36.68900 32.38100 26.39700 1.000 121.54192 302 LYS A C 1
ATOM 2055 O O . LYS A 1 263 ? 37.43400 33.24700 25.92800 1.000 128.01290 302 LYS A O 1
ATOM 2061 N N . ARG A 1 264 ? 35.44500 32.17400 25.96700 1.000 123.62678 303 ARG A N 1
ATOM 2062 C CA . ARG A 1 264 ? 34.86600 32.96600 24.88900 1.000 123.66314 303 ARG A CA 1
ATOM 2063 C C . ARG A 1 264 ? 34.71300 34.42100 25.31900 1.000 139.75194 303 ARG A C 1
ATOM 2064 O O . ARG A 1 264 ? 34.16700 34.70800 26.38800 1.000 150.52747 303 ARG A O 1
ATOM 2072 N N . LYS A 1 265 ? 35.19600 35.33800 24.48400 1.000 146.41991 304 LYS A N 1
ATOM 2073 C CA . LYS A 1 265 ? 35.07100 36.76700 24.76100 1.000 146.72005 304 LYS A CA 1
ATOM 2074 C C . LYS A 1 265 ? 34.61300 37.52800 23.52000 1.000 162.73223 304 LYS A C 1
ATOM 2075 O O . LYS A 1 265 ? 33.44800 37.45800 23.12700 1.000 152.82853 304 LYS A O 1
ATOM 2081 N N . LEU A 1 428 ? 36.28400 35.37600 18.96700 1.000 162.00222 467 LEU A N 1
ATOM 2082 C CA . LEU A 1 428 ? 37.62800 35.14300 19.48100 1.000 152.30934 467 LEU A CA 1
ATOM 2083 C C . LEU A 1 428 ? 37.56800 34.53500 20.87900 1.000 155.20522 467 LEU A C 1
ATOM 2084 O O . LEU A 1 428 ? 36.56600 34.67200 21.58300 1.000 149.62634 467 LEU A O 1
ATOM 2089 N N . TYR A 1 429 ? 38.64900 33.86900 21.27500 1.000 141.87607 468 TYR A N 1
ATOM 2090 C CA . TYR A 1 429 ? 38.70500 33.14100 22.53000 1.000 129.36825 468 TYR A CA 1
ATOM 2091 C C . TYR A 1 429 ? 39.97800 33.50400 23.28000 1.000 122.63969 468 TYR A C 1
ATOM 2092 O O . TYR A 1 429 ? 40.90600 34.10400 22.73000 1.000 124.20068 468 TYR A O 1
ATOM 2101 N N . ILE A 1 430 ? 40.00900 33.12700 24.55500 1.000 121.71883 469 ILE A N 1
ATOM 2102 C CA . ILE A 1 430 ? 41.16600 33.31000 25.42300 1.000 114.10255 469 ILE A CA 1
ATOM 2103 C C . ILE A 1 430 ? 41.53400 31.94700 25.98800 1.000 114.02327 469 ILE A C 1
ATOM 2104 O O . ILE A 1 430 ? 40.67700 31.25100 26.54800 1.000 123.27084 469 ILE A O 1
ATOM 2109 N N . PHE A 1 431 ? 42.80100 31.56800 25.83800 1.000 111.50641 470 PHE A N 1
ATOM 2110 C CA . PHE A 1 431 ? 43.26300 30.26500 26.29700 1.000 109.11776 470 PHE A CA 1
ATOM 2111 C C . PHE A 1 431 ? 43.05600 30.10900 27.79800 1.000 111.81637 470 PHE A C 1
ATOM 2112 O O . PHE A 1 431 ? 43.38300 31.00400 28.58200 1.000 119.30678 470 PHE A O 1
ATOM 2120 N N . ARG A 1 432 ? 42.50700 28.96500 28.19400 1.000 110.63966 471 ARG A N 1
ATOM 2121 C CA . ARG A 1 432 ? 42.32200 28.63900 29.60100 1.000 107.96726 471 ARG A CA 1
ATOM 2122 C C . ARG A 1 432 ? 43.10900 27.40600 30.00900 1.000 114.06916 471 ARG A C 1
ATOM 2123 O O . ARG A 1 432 ? 43.78300 27.41700 31.04400 1.000 129.86604 471 ARG A O 1
ATOM 2131 N N . GLY A 1 433 ? 43.04700 26.34300 29.21600 1.000 112.25112 472 GLY A N 1
ATOM 2132 C CA . GLY A 1 433 ? 43.79800 25.13200 29.49500 1.000 112.11620 472 GLY A CA 1
ATOM 2133 C C . GLY A 1 433 ? 43.65500 24.15700 28.34900 1.000 105.57733 472 GLY A C 1
ATOM 2134 O O . GLY A 1 433 ? 42.79200 24.30600 27.47900 1.000 105.58650 472 GLY A O 1
ATOM 2135 N N . ARG A 1 434 ? 44.52500 23.15100 28.35800 1.000 104.39327 473 ARG A N 1
ATOM 2136 C CA . ARG A 1 434 ? 44.51300 22.12300 27.33000 1.000 107.37069 473 ARG A CA 1
ATOM 2137 C C . ARG A 1 434 ? 44.86400 20.78300 27.95500 1.000 91.91249 473 ARG A C 1
ATOM 2138 O O . ARG A 1 434 ? 45.55600 20.71600 28.97400 1.000 107.62302 473 ARG A O 1
ATOM 2146 N N . ILE A 1 435 ? 44.37700 19.71400 27.33100 1.000 95.83745 474 ILE A N 1
ATOM 2147 C CA . ILE A 1 435 ? 44.62700 18.35300 27.78500 1.000 108.29147 474 ILE A CA 1
ATOM 2148 C C . ILE A 1 435 ? 45.03400 17.50700 26.59300 1.000 103.38987 474 ILE A C 1
ATOM 2149 O O . ILE A 1 435 ? 44.42600 17.59100 25.52000 1.000 89.38483 474 ILE A O 1
ATOM 2154 N N . ASN A 1 436 ? 46.06100 16.69100 26.78400 1.000 111.74882 475 AS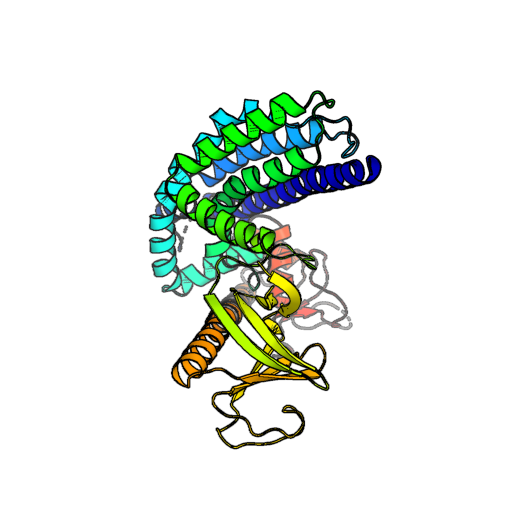N A N 1
ATOM 2155 C CA . ASN A 1 436 ? 46.44200 15.70100 25.79000 1.000 107.23016 475 ASN A CA 1
ATOM 2156 C C . ASN A 1 436 ? 45.46900 14.53300 25.87900 1.000 103.46003 475 ASN A C 1
ATOM 2157 O O . ASN A 1 436 ? 45.29100 13.95100 26.95400 1.000 106.40420 475 ASN A O 1
ATOM 2162 N N . THR A 1 437 ? 44.83700 14.18900 24.75500 1.000 92.65388 476 THR A N 1
ATOM 2163 C CA . THR A 1 437 ? 43.80900 13.15400 24.77600 1.000 85.31320 476 THR A CA 1
ATOM 2164 C C . THR A 1 437 ? 44.33700 11.82500 25.29800 1.000 96.00246 476 THR A C 1
ATOM 2165 O O . THR A 1 437 ? 43.54600 10.98900 25.74700 1.000 100.20812 476 THR A O 1
ATOM 2169 N N . GLU A 1 438 ? 45.65400 11.61600 25.26000 1.000 99.10679 477 GLU A N 1
ATOM 2170 C CA . GLU A 1 438 ? 46.22600 10.36800 25.75300 1.000 94.69559 477 GLU A CA 1
ATOM 2171 C C . GLU A 1 438 ? 46.01500 10.20800 27.25400 1.000 105.33240 477 GLU A C 1
ATOM 2172 O O . GLU A 1 438 ? 45.77100 9.09500 27.73800 1.000 98.24292 477 GLU A O 1
ATOM 2178 N N . VAL A 1 439 ? 46.10400 11.30900 28.01200 1.000 107.35237 478 VAL A N 1
ATOM 2179 C CA . VAL A 1 439 ? 45.90000 11.25900 29.45800 1.000 91.93732 478 VAL A CA 1
ATOM 2180 C C . VAL A 1 439 ? 44.45700 11.53900 29.85100 1.000 99.12801 478 VAL A C 1
ATOM 2181 O O . VAL A 1 439 ? 44.15200 11.61900 31.04800 1.000 111.45089 478 VAL A O 1
ATOM 2185 N N . MET A 1 440 ? 43.56000 11.68800 28.88400 1.000 102.12702 479 MET A N 1
ATOM 2186 C CA . MET A 1 440 ? 42.17400 12.04100 29.14600 1.000 96.64579 479 MET A CA 1
ATOM 2187 C C . MET A 1 440 ? 41.32100 10.78200 29.18900 1.000 98.41150 479 MET A C 1
ATOM 2188 O O . MET A 1 440 ? 41.42900 9.92100 28.30800 1.000 111.99162 479 MET A O 1
ATOM 2193 N N . GLU A 1 441 ? 40.47200 10.68700 30.20800 1.000 89.41550 480 GLU A N 1
ATOM 2194 C CA . GLU A 1 441 ? 39.58400 9.54900 30.39500 1.000 101.06849 480 GLU A CA 1
ATOM 2195 C C . GLU A 1 441 ? 38.20300 10.08000 30.74400 1.000 112.80542 480 GLU A C 1
ATOM 2196 O O . GLU A 1 441 ? 38.04700 10.78900 31.74300 1.000 113.03678 480 GLU A O 1
ATOM 2202 N N . VAL A 1 442 ? 37.20800 9.74300 29.92800 1.000 109.06221 481 VAL A N 1
ATOM 2203 C CA . VAL A 1 442 ? 35.86500 10.27500 30.09400 1.000 96.85968 481 VAL A CA 1
ATOM 2204 C C . VAL A 1 442 ? 34.99300 9.25300 30.81200 1.000 97.46791 481 VAL A C 1
ATOM 2205 O O . VAL A 1 442 ? 35.26200 8.04900 30.81800 1.000 108.49390 481 VAL A O 1
ATOM 2209 N N . GLU A 1 443 ? 33.91900 9.75000 31.42300 1.000 108.07439 482 GLU A N 1
ATOM 2210 C CA . GLU A 1 443 ? 32.94200 8.91600 32.10800 1.000 102.93577 482 GLU A CA 1
ATOM 2211 C C . GLU A 1 443 ? 31.59600 9.62000 32.05500 1.000 99.04156 482 GLU A C 1
ATOM 2212 O O . GLU A 1 443 ? 31.51200 10.82500 32.30600 1.000 113.53496 482 GLU A O 1
ATOM 2218 N N . ASN A 1 444 ? 30.55100 8.87100 31.71900 1.000 102.64027 483 ASN A N 1
ATOM 2219 C CA . ASN A 1 444 ? 29.21500 9.44200 31.66800 1.000 106.72038 483 ASN A CA 1
ATOM 2220 C C . ASN A 1 444 ? 28.63900 9.57600 33.07300 1.000 122.89569 483 ASN A C 1
ATOM 2221 O O . ASN A 1 444 ? 28.92700 8.77600 33.96700 1.000 117.02959 483 ASN A O 1
ATOM 2226 N N . VAL A 1 445 ? 27.82900 10.61500 33.26200 1.000 141.97647 484 VAL A N 1
ATOM 2227 C CA . VAL A 1 445 ? 27.04300 10.81400 34.47400 1.000 136.52009 484 VAL A CA 1
ATOM 2228 C C . VAL A 1 445 ? 25.58000 10.90300 34.06200 1.000 130.32058 484 VAL A C 1
ATOM 2229 O O . VAL A 1 445 ? 25.21000 11.75000 33.23900 1.000 130.07320 484 VAL A O 1
ATOM 2233 N N . GLU A 1 446 ? 24.75500 10.01900 34.61900 1.000 126.23376 485 GLU A N 1
ATOM 2234 C CA . GLU A 1 446 ? 23.34600 9.97400 34.25600 1.000 139.80554 485 GLU A CA 1
ATOM 2235 C C . GLU A 1 446 ? 22.65500 11.27800 34.63700 1.000 138.04708 485 GLU A C 1
ATOM 2236 O O . GLU A 1 446 ? 22.99000 11.90500 35.64600 1.000 123.23836 485 GLU A O 1
ATOM 2242 N N . ASP A 1 447 ? 21.69000 11.68900 33.81600 1.000 134.11534 486 ASP A N 1
ATOM 2243 C CA . ASP A 1 447 ? 20.95400 12.92000 34.07900 1.000 116.48446 486 ASP A CA 1
ATOM 2244 C C . ASP A 1 447 ? 20.23600 12.82400 35.41700 1.000 118.85241 486 ASP A C 1
ATOM 2245 O O . ASP A 1 447 ? 19.43300 11.91300 35.63800 1.000 139.53560 486 ASP A O 1
ATOM 2250 N N . GLY A 1 448 ? 20.53000 13.76700 36.30900 1.000 127.93048 487 GLY A N 1
ATOM 2251 C CA . GLY A 1 448 ? 20.01000 13.76200 37.66100 1.000 119.78270 487 GLY A CA 1
ATOM 2252 C C . GLY A 1 448 ? 21.04600 13.46900 38.72500 1.000 129.67723 487 GLY A C 1
ATOM 2253 O O . GLY A 1 448 ? 20.76300 13.67500 39.91300 1.000 121.85387 487 GLY A O 1
ATOM 2254 N N . THR A 1 449 ? 22.23200 13.00200 38.34100 1.000 140.69627 488 THR A N 1
ATOM 2255 C CA . THR A 1 449 ? 23.27000 12.67400 39.30700 1.000 141.16199 488 THR A CA 1
ATOM 2256 C C . THR A 1 449 ? 23.85800 13.94400 39.91500 1.000 136.35457 488 THR A C 1
ATOM 2257 O O . THR A 1 449 ? 23.95400 14.98800 39.26300 1.000 125.68990 488 THR A O 1
ATOM 2261 N N . ALA A 1 450 ? 24.24500 13.84800 41.18700 1.000 135.14211 489 ALA A N 1
ATOM 2262 C CA . ALA A 1 450 ? 24.89600 14.94400 41.89500 1.000 125.99209 489 ALA A CA 1
ATOM 2263 C C . ALA A 1 450 ? 26.02100 14.37700 42.74800 1.000 133.18475 489 ALA A C 1
ATOM 2264 O O . ALA A 1 450 ? 25.77200 13.55800 43.63800 1.000 142.39540 489 ALA A O 1
ATOM 2266 N N . ASP A 1 451 ? 27.25100 14.81600 42.48400 1.000 137.50412 490 ASP A N 1
ATOM 2267 C CA . ASP A 1 451 ? 28.42500 14.31800 43.18800 1.000 130.36203 490 ASP A CA 1
ATOM 2268 C C . ASP A 1 451 ? 29.39200 15.46900 43.44200 1.000 136.48753 490 ASP A C 1
ATOM 2269 O O . ASP A 1 451 ? 29.10100 16.63400 43.15100 1.000 139.50555 490 ASP A O 1
ATOM 2274 N N . TYR A 1 452 ? 30.55900 15.12700 43.99500 1.00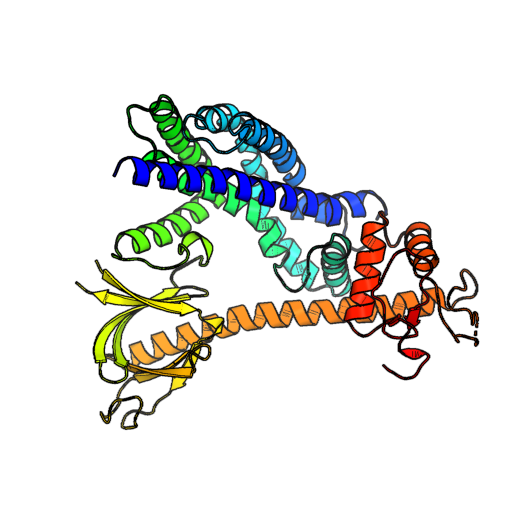0 130.55539 491 TYR A N 1
ATOM 2275 C CA . TYR A 1 452 ? 31.54300 16.14200 44.36400 1.000 123.44342 491 TYR A CA 1
ATOM 2276 C C . TYR A 1 452 ? 32.13300 16.82000 43.13500 1.000 128.08654 491 TYR A C 1
ATOM 2277 O O . TYR A 1 452 ? 32.38100 18.03100 43.14900 1.000 131.53953 491 TYR A O 1
ATOM 2286 N N . HIS A 1 453 ? 32.36200 16.05800 42.06300 1.000 134.20860 492 HIS A N 1
ATOM 2287 C CA . HIS A 1 453 ? 32.94200 16.62500 40.85000 1.000 128.67961 492 HIS A CA 1
ATOM 2288 C C . HIS A 1 453 ? 32.03400 17.65700 40.19900 1.000 126.29235 492 HIS A C 1
ATOM 2289 O O . HIS A 1 453 ? 32.51600 18.47900 39.41100 1.000 118.71581 492 HIS A O 1
ATOM 2296 N N . SER A 1 454 ? 30.73900 17.63000 40.50200 1.000 141.34038 493 SER A N 1
ATOM 2297 C CA . SER A 1 454 ? 29.78800 18.61000 40.00000 1.000 134.11260 493 SER A CA 1
ATOM 2298 C C . SER A 1 454 ? 29.55900 19.75300 40.97700 1.000 126.90149 493 SER A C 1
ATOM 2299 O O . SER A 1 454 ? 28.60800 20.52000 40.80300 1.000 134.88392 493 SER A O 1
ATOM 2302 N N . ASN A 1 455 ? 30.40600 19.87600 42.00100 1.000 131.33822 494 ASN A N 1
ATOM 2303 C CA . ASN A 1 455 ? 30.27900 20.88500 43.05100 1.000 1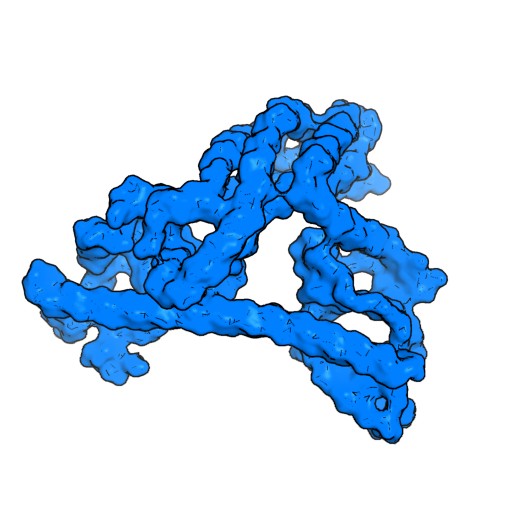25.51753 494 ASN A CA 1
ATOM 2304 C C . ASN A 1 455 ? 28.94500 20.79100 43.78500 1.000 123.17660 494 ASN A C 1
ATOM 2305 O O . ASN A 1 455 ? 28.49500 21.77000 44.38700 1.000 132.98891 494 ASN A O 1
ATOM 2310 N N . GLY A 1 456 ? 28.29900 19.62500 43.74800 1.000 119.42883 495 GLY A N 1
ATOM 2311 C CA . GLY A 1 456 ? 27.02200 19.42900 44.40000 1.000 128.92414 495 GLY A CA 1
ATOM 2312 C C . GLY A 1 456 ? 25.80700 19.69900 43.53800 1.000 132.71442 495 GLY A C 1
ATOM 2313 O O . GLY A 1 456 ? 24.68500 19.40100 43.96900 1.000 123.03213 495 GLY A O 1
ATOM 2314 N N . TYR A 1 457 ? 25.98900 20.25000 42.34000 1.000 132.90911 496 TYR A N 1
ATOM 2315 C CA . TYR A 1 457 ? 24.87300 20.56500 41.46000 1.000 121.39518 496 TYR A CA 1
ATOM 2316 C C . TYR A 1 457 ? 24.41500 19.33400 40.68600 1.000 120.48027 496 TYR A C 1
ATOM 2317 O O . TYR A 1 457 ? 25.19600 18.42300 40.39700 1.000 129.37448 496 TYR A O 1
ATOM 2326 N N . THR A 1 458 ? 23.12700 19.31900 40.35100 1.000 129.00256 497 THR A N 1
ATOM 2327 C CA . THR A 1 458 ? 22.54100 18.22200 39.59600 1.000 121.54547 497 THR A CA 1
ATOM 2328 C C . THR A 1 458 ? 22.97500 18.31000 38.13900 1.000 121.63446 497 THR A C 1
ATOM 2329 O O . THR A 1 458 ? 22.89500 19.37600 37.52200 1.000 124.09291 497 THR A O 1
ATOM 2333 N N . VAL A 1 459 ? 23.43400 17.18700 37.59100 1.000 127.50664 498 VAL A N 1
ATOM 2334 C CA . VAL A 1 459 ? 23.98500 17.13000 36.24200 1.000 113.07340 498 VAL A CA 1
ATOM 2335 C C . VAL A 1 459 ? 22.91000 16.65000 35.28100 1.000 111.33064 498 VAL A C 1
ATOM 2336 O O . VAL A 1 459 ? 22.23300 15.64800 35.54200 1.000 129.35113 498 VAL A O 1
ATOM 2340 N N . THR A 1 460 ? 22.75600 17.36200 34.16500 1.000 106.96286 499 THR A N 1
ATOM 2341 C CA . THR A 1 460 ? 21.85300 16.96400 33.09300 1.000 119.99892 499 THR A CA 1
ATOM 2342 C C . THR A 1 460 ? 22.55200 17.20600 31.76400 1.000 119.70413 499 THR A C 1
ATOM 2343 O O . THR A 1 460 ? 23.13700 18.27400 31.56000 1.000 114.28588 499 THR A O 1
ATOM 2347 N N . ASN A 1 461 ? 22.49500 16.21700 30.86900 1.000 122.08687 500 ASN A N 1
ATOM 2348 C CA . ASN A 1 461 ? 23.16700 16.28100 29.56600 1.000 116.70147 500 ASN A CA 1
ATOM 2349 C C . ASN A 1 461 ? 24.65500 16.57400 29.73000 1.000 106.97168 500 ASN A C 1
ATOM 2350 O O . ASN A 1 461 ? 25.22600 17.43600 29.05700 1.000 101.85103 500 ASN A O 1
ATOM 2355 N N . GLY A 1 462 ? 25.29100 15.83600 30.64200 1.000 109.45265 501 GLY A N 1
ATOM 2356 C CA . GLY A 1 462 ? 26.68700 16.05500 30.94200 1.000 104.36207 501 GLY A CA 1
ATOM 2357 C C . GLY A 1 462 ? 27.45000 14.75700 31.10900 1.000 115.78745 501 GLY A C 1
ATOM 2358 O O . GLY A 1 462 ? 26.87300 13.67200 31.21700 1.000 123.80571 501 GLY A O 1
ATOM 2359 N N . TRP A 1 463 ? 28.77300 14.89800 31.13600 1.000 115.82951 502 TRP A N 1
ATOM 2360 C CA . TRP A 1 463 ? 29.69000 13.78700 31.34400 1.000 93.00078 502 TRP A CA 1
ATOM 2361 C C . TRP A 1 463 ? 30.83300 14.27500 32.23000 1.000 103.51923 502 TRP A C 1
ATOM 2362 O O . TRP A 1 463 ? 30.80500 15.39100 32.75800 1.000 116.15744 502 TRP A O 1
ATOM 2373 N N . LYS A 1 464 ? 31.86000 13.44100 32.37800 1.000 107.19777 503 LYS A N 1
ATOM 2374 C CA . LYS A 1 464 ? 32.95500 13.71200 33.29700 1.000 106.74399 503 LYS A CA 1
ATOM 2375 C C . LYS A 1 464 ? 34.28400 13.44000 32.60900 1.000 96.39777 503 LYS A C 1
ATOM 2376 O O . LYS A 1 464 ? 34.41300 12.47500 31.85200 1.000 103.80989 503 LYS A O 1
ATOM 2382 N N . ILE A 1 465 ? 35.26600 14.29900 32.86900 1.000 99.98394 504 ILE A N 1
ATOM 2383 C CA . ILE A 1 465 ? 36.58900 14.20800 32.26500 1.000 95.56414 504 ILE A CA 1
ATOM 2384 C C . ILE A 1 465 ? 37.60100 13.96900 33.37400 1.000 106.69976 504 ILE A C 1
ATOM 2385 O O . ILE A 1 465 ? 37.43500 14.47700 34.48900 1.000 114.26843 504 ILE A O 1
ATOM 2390 N N . HIS A 1 466 ? 38.64100 13.19000 33.08300 1.000 109.51256 505 HIS A N 1
ATOM 2391 C CA . HIS A 1 466 ? 39.65100 12.84500 34.07900 1.000 103.74441 505 HIS A CA 1
ATOM 2392 C C . HIS A 1 466 ? 41.03600 13.00600 33.46800 1.000 101.76436 505 HIS A C 1
ATOM 2393 O O . HIS A 1 466 ? 41.41100 12.25800 32.55900 1.000 109.82356 505 HIS A O 1
ATOM 2400 N N . ASN A 1 467 ? 41.78900 13.98200 33.96500 1.000 103.34622 506 ASN A N 1
ATOM 2401 C CA . ASN A 1 467 ? 43.18900 14.16700 33.59000 1.000 85.92070 506 ASN A CA 1
ATOM 2402 C C . ASN A 1 467 ? 44.00900 13.18800 34.41600 1.000 104.43145 506 ASN A C 1
ATOM 2403 O O . ASN A 1 467 ? 44.43200 13.48800 35.53100 1.000 108.25311 506 ASN A O 1
ATOM 2408 N N . THR A 1 468 ? 44.23300 11.99500 33.85700 1.000 115.35219 507 THR A N 1
ATOM 2409 C CA . THR A 1 468 ? 44.95200 10.95000 34.57600 1.000 100.45058 507 THR A CA 1
ATOM 2410 C C . THR A 1 468 ? 46.39400 11.33300 34.87400 1.000 105.26860 507 THR A C 1
ATOM 2411 O O . THR A 1 468 ? 47.03600 10.68000 35.70500 1.000 121.09387 507 THR A O 1
ATOM 2415 N N . ALA A 1 469 ? 46.92200 12.36700 34.21500 1.000 90.12135 508 ALA A N 1
ATOM 2416 C CA . ALA A 1 469 ? 48.25900 12.84700 34.54900 1.000 105.20352 508 ALA A CA 1
ATOM 2417 C C . ALA A 1 469 ? 48.25600 13.57600 35.88600 1.000 108.04924 508 ALA A C 1
ATOM 2418 O O . ALA A 1 469 ? 49.14900 13.37600 36.71800 1.000 110.07154 508 ALA A O 1
ATOM 2420 N N . LYS A 1 470 ? 47.25300 14.42200 36.11300 1.000 114.71017 509 LYS A N 1
ATOM 2421 C CA . LYS A 1 470 ? 47.11700 15.17100 37.35400 1.000 121.55320 509 LYS A CA 1
ATOM 2422 C C . LYS A 1 470 ? 46.11900 14.54400 38.31700 1.000 115.32300 509 LYS A C 1
ATOM 2423 O O . LYS A 1 470 ? 45.95300 15.05400 39.42900 1.000 124.20154 509 LYS A O 1
ATOM 2429 N N . ASN A 1 471 ? 45.46000 13.45200 37.91800 1.000 118.19034 510 ASN A N 1
ATOM 2430 C CA . ASN A 1 471 ? 44.41900 12.81100 38.72400 1.000 123.07448 510 ASN A CA 1
ATOM 2431 C C . ASN A 1 471 ? 43.30900 13.80300 39.06900 1.000 137.29906 510 ASN A C 1
ATOM 2432 O O . ASN A 1 471 ? 42.76900 13.80300 40.17800 1.000 138.87659 510 ASN A O 1
ATOM 2437 N N . LYS A 1 472 ? 42.96600 14.65400 38.10600 1.000 130.84731 511 LYS A N 1
ATOM 2438 C CA . LYS A 1 472 ? 41.98500 15.71600 38.28800 1.000 121.71562 511 LYS A CA 1
ATOM 2439 C C . LYS A 1 472 ? 40.74300 15.41000 37.46300 1.000 106.41966 511 LYS A C 1
ATOM 2440 O O . LYS A 1 472 ? 40.84700 15.02700 36.29300 1.000 108.20754 511 LYS A O 1
ATOM 2446 N N . TRP A 1 473 ? 39.57500 15.58400 38.07300 1.000 115.98654 512 TRP A N 1
ATOM 2447 C CA . TRP A 1 473 ? 38.29400 15.37300 37.41400 1.000 123.87033 512 TRP A CA 1
ATOM 2448 C C . TRP A 1 473 ? 37.57100 16.70600 37.26600 1.000 108.22912 512 TRP A C 1
ATOM 2449 O O . TRP A 1 473 ? 37.61900 17.54900 38.16800 1.000 110.10915 512 TRP A O 1
ATOM 2460 N N . PHE A 1 474 ? 36.90300 16.89600 36.12800 1.000 95.96950 513 PHE A N 1
ATOM 2461 C CA . PHE A 1 474 ? 36.03200 18.04900 35.94700 1.000 105.20959 513 PHE A CA 1
ATOM 2462 C C . PHE A 1 474 ? 34.86000 17.65600 35.05900 1.000 103.93784 513 PHE A C 1
ATOM 2463 O O . PHE A 1 474 ? 34.99100 16.81200 34.16900 1.000 109.10085 513 PHE A O 1
ATOM 2471 N N . VAL A 1 475 ? 33.71100 18.27700 35.31700 1.000 119.10453 514 VAL A N 1
ATOM 2472 C CA . VAL A 1 475 ? 32.43700 17.87400 34.73300 1.000 111.53933 514 VAL A CA 1
ATOM 2473 C C . VAL A 1 475 ? 32.07500 18.83600 33.61100 1.000 110.32357 514 VAL A C 1
ATOM 2474 O O . VAL A 1 475 ? 32.14000 20.05900 33.78600 1.000 104.06928 514 VAL A O 1
ATOM 2478 N N . CYS A 1 476 ? 31.68500 18.28600 32.46300 1.000 109.06992 515 CYS A N 1
ATOM 2479 C CA . CYS A 1 476 ? 31.18000 19.06200 31.33900 1.000 101.53251 515 CYS A CA 1
ATOM 2480 C C . CYS A 1 476 ? 29.68500 18.81900 31.18000 1.000 107.38716 515 CYS A C 1
ATOM 2481 O O . CYS A 1 476 ? 29.20800 17.70000 31.39100 1.000 104.94131 515 CYS A O 1
ATOM 2484 N N . MET A 1 477 ? 28.94800 19.86800 30.81100 1.000 111.67672 516 MET A N 1
ATOM 2485 C CA . MET A 1 477 ? 27.50800 19.78600 30.60100 1.000 104.74905 516 MET A CA 1
ATOM 2486 C C . MET A 1 477 ? 27.13300 20.53800 29.33400 1.000 96.66820 516 MET A C 1
ATOM 2487 O O . MET A 1 477 ? 27.64700 21.63000 29.07500 1.000 103.49186 516 MET A O 1
ATOM 2492 N N . ALA A 1 478 ? 26.23300 19.95300 28.55400 1.000 94.74470 517 ALA A N 1
ATOM 2493 C CA . ALA A 1 478 ? 25.81100 20.52400 27.28700 1.000 104.37585 517 ALA A CA 1
ATOM 2494 C C . ALA A 1 478 ? 24.36700 21.00000 27.37900 1.000 116.98447 517 ALA A C 1
ATOM 2495 O O . ALA A 1 478 ? 23.61900 20.63200 28.29100 1.000 122.87280 517 ALA A O 1
ATOM 2497 N N . LYS A 1 479 ? 23.98300 21.83900 26.41600 1.000 114.57654 518 LYS A N 1
ATOM 2498 C CA . LYS A 1 479 ? 22.61700 22.35200 26.38300 1.000 110.74407 518 LYS A CA 1
ATOM 2499 C C . LYS A 1 479 ? 21.62900 21.23300 26.08700 1.000 110.97768 518 LYS A C 1
ATOM 2500 O O . LYS A 1 479 ? 20.71200 20.96700 26.87300 1.000 112.32197 518 LYS A O 1
ATOM 2506 N N . THR A 1 480 ? 21.81500 20.55700 24.96100 1.000 115.79966 519 THR A N 1
ATOM 2507 C CA . THR A 1 480 ? 20.94700 19.47600 24.52700 1.000 111.95382 519 THR A CA 1
ATOM 2508 C C . THR A 1 480 ? 21.61000 18.12600 24.77100 1.000 112.95084 519 THR A C 1
ATOM 2509 O O . THR A 1 480 ? 22.83000 18.02100 24.92400 1.000 112.36300 519 THR A O 1
ATOM 2513 N N . ALA A 1 481 ? 20.77600 17.08400 24.81100 1.000 111.06317 520 ALA A N 1
ATOM 2514 C CA . ALA A 1 481 ? 21.26800 15.71400 24.87600 1.000 119.83849 520 ALA A CA 1
ATOM 2515 C C . ALA A 1 481 ? 21.84000 15.24200 23.54800 1.000 122.11852 520 ALA A C 1
ATOM 2516 O O . ALA A 1 481 ? 22.64100 14.30100 23.53000 1.000 123.60789 520 ALA A O 1
ATOM 2518 N N . GLU A 1 482 ? 21.43100 15.86200 22.43800 1.000 135.58632 521 GLU A N 1
ATOM 2519 C CA . GLU A 1 482 ? 22.08200 15.60300 21.16000 1.000 135.95649 521 GLU A CA 1
ATOM 2520 C C . GLU A 1 482 ? 23.54100 16.03400 21.20000 1.000 135.41678 521 GLU A C 1
ATOM 2521 O O . GLU A 1 482 ? 24.43200 15.30300 20.75300 1.000 145.82741 521 GLU A O 1
ATOM 2527 N N . GLU A 1 483 ? 23.80000 17.22800 21.73600 1.000 121.07139 522 GLU A N 1
ATOM 2528 C CA . GLU A 1 483 ? 25.16800 17.72400 21.81700 1.000 128.57854 522 GLU A CA 1
ATOM 2529 C C . GLU A 1 483 ? 26.01700 16.84200 22.72200 1.000 125.84833 522 GLU A C 1
ATOM 2530 O O . GLU A 1 483 ? 27.18500 16.57200 22.41600 1.000 120.96506 522 GLU A O 1
ATOM 2536 N N . LYS A 1 484 ? 25.44900 16.38800 23.84400 1.000 115.66257 523 LYS A N 1
ATOM 2537 C CA . LYS A 1 484 ? 26.15800 15.45300 24.71200 1.000 109.77324 523 LYS A CA 1
ATOM 2538 C C . LYS A 1 484 ? 26.59500 14.21600 23.94300 1.000 114.03664 523 LYS A C 1
ATOM 2539 O O . LYS A 1 484 ? 27.75200 13.79000 24.03000 1.000 110.14536 523 LYS A O 1
ATOM 2545 N N . GLN A 1 485 ? 25.67200 13.62100 23.18700 1.000 120.11155 524 GLN A N 1
ATOM 2546 C CA . GLN A 1 485 ? 26.02000 12.45600 22.38400 1.000 119.61204 524 GLN A CA 1
ATOM 2547 C C . GLN A 1 485 ? 26.99000 12.83100 21.27200 1.000 120.46186 524 GLN A C 1
ATOM 2548 O O . GLN A 1 485 ? 27.94400 12.09600 20.99500 1.000 121.70142 524 GLN A O 1
ATOM 2554 N N . LYS A 1 486 ? 26.76500 13.98100 20.63000 1.000 126.15993 525 LYS A N 1
ATOM 2555 C CA . LYS A 1 486 ? 27.68200 14.44900 19.59600 1.000 123.56306 525 LYS A CA 1
ATOM 2556 C C . LYS A 1 486 ? 29.10200 14.55700 20.13300 1.000 117.59636 525 LYS A C 1
ATOM 2557 O O . LYS A 1 486 ? 30.06600 14.20500 19.44600 1.000 123.15326 525 LYS A O 1
ATOM 2563 N N . TRP A 1 487 ? 29.24700 15.03300 21.37000 1.000 112.34679 526 TRP A N 1
ATOM 2564 C CA . TRP A 1 487 ? 30.56900 15.15500 21.97300 1.000 108.02342 526 TRP A CA 1
ATOM 2565 C C . TRP A 1 487 ? 31.10900 13.79200 22.38200 1.000 104.06842 526 TRP A C 1
ATOM 2566 O O . TRP A 1 487 ? 32.20400 13.39500 21.96900 1.000 103.17139 526 TRP A O 1
ATOM 2577 N N . LEU A 1 488 ? 30.34400 13.06000 23.19600 1.000 105.88770 527 LEU A N 1
ATOM 2578 C CA . LEU A 1 488 ? 30.79800 11.76100 23.68000 1.000 101.97623 527 LEU A CA 1
ATOM 2579 C C . LEU A 1 488 ? 31.13400 10.81900 22.53400 1.000 107.43814 527 LEU A C 1
ATOM 2580 O O . LEU A 1 488 ? 32.04800 9.99800 22.65800 1.000 113.66470 527 LEU A O 1
ATOM 2585 N N . ASP A 1 489 ? 30.41600 10.92000 21.41400 1.000 110.35545 528 ASP A N 1
ATOM 2586 C CA . ASP A 1 489 ? 30.72100 10.07500 20.26500 1.000 98.40152 528 ASP A CA 1
ATOM 2587 C C . ASP A 1 489 ? 32.05000 10.46900 19.63800 1.000 107.50892 528 ASP A C 1
ATOM 2588 O O . ASP A 1 489 ? 32.87200 9.60700 19.30600 1.000 109.15870 528 ASP A O 1
ATOM 2593 N N . ALA A 1 490 ? 32.27400 11.77400 19.46500 1.000 108.43765 529 ALA A N 1
ATOM 2594 C CA . ALA A 1 490 ? 33.52300 12.24100 18.87800 1.000 109.53627 529 ALA A CA 1
ATOM 2595 C C . ALA A 1 490 ? 34.71600 11.93600 19.77300 1.000 101.67414 529 ALA A C 1
ATOM 2596 O O . ALA A 1 490 ? 35.81400 11.68000 19.26900 1.000 105.36762 529 ALA A O 1
ATOM 2598 N N . ILE A 1 491 ? 34.52500 11.95500 21.09300 1.000 99.35414 530 ILE A N 1
ATOM 2599 C CA . ILE A 1 491 ? 35.63300 11.68200 22.00100 1.000 97.44041 530 ILE A CA 1
ATOM 2600 C C . ILE A 1 491 ? 36.01600 10.20900 21.94800 1.000 102.94160 530 ILE A C 1
ATOM 2601 O O . ILE A 1 491 ? 37.20500 9.86200 21.94600 1.000 98.56396 530 ILE A O 1
ATOM 2606 N N . ILE A 1 492 ? 35.02000 9.32200 21.90100 1.000 102.77870 531 ILE A N 1
ATOM 2607 C CA . ILE A 1 492 ? 35.29600 7.89000 21.84500 1.000 99.81833 531 ILE A CA 1
ATOM 2608 C C . ILE A 1 492 ? 35.99900 7.53300 20.54500 1.000 106.65066 531 ILE A C 1
ATOM 2609 O O . ILE A 1 492 ? 36.91900 6.70500 20.52500 1.000 109.95755 531 ILE A O 1
ATOM 2614 N N . ARG A 1 493 ? 35.57700 8.14800 19.43900 1.000 108.11183 532 ARG A N 1
ATOM 2615 C CA . ARG A 1 493 ? 36.18900 7.85200 18.14900 1.000 106.67145 532 ARG A CA 1
ATOM 2616 C C . ARG A 1 493 ? 37.68700 8.13100 18.17500 1.000 105.66962 532 ARG A C 1
ATOM 2617 O O . ARG A 1 493 ? 38.49500 7.25800 17.84200 1.000 110.75461 532 ARG A O 1
ATOM 2625 N N . GLU A 1 494 ? 38.07700 9.34100 18.59100 1.000 101.57737 533 GLU A N 1
ATOM 2626 C CA . GLU A 1 494 ? 39.49200 9.69900 18.64000 1.000 101.17477 533 GLU A CA 1
ATOM 2627 C C . GLU A 1 494 ? 40.29800 8.69000 19.44800 1.000 101.25109 533 GLU A C 1
ATOM 2628 O O . GLU A 1 494 ? 41.37900 8.26500 19.02800 1.000 107.88926 533 GLU A O 1
ATOM 2634 N N . ARG A 1 495 ? 39.78300 8.29700 20.61600 1.000 98.51495 534 ARG A N 1
ATOM 2635 C CA . ARG A 1 495 ? 40.46700 7.30300 21.43700 1.000 82.82481 534 ARG A CA 1
ATOM 2636 C C . ARG A 1 495 ? 40.67200 6.01000 20.66000 1.000 94.94540 534 ARG A C 1
ATOM 2637 O O . ARG A 1 495 ? 41.80300 5.53600 20.50000 1.000 95.23721 534 ARG A O 1
ATOM 2645 N N . GLU A 1 496 ? 39.57900 5.44100 20.14400 1.000 99.19871 535 GLU A N 1
ATOM 2646 C CA . GLU A 1 496 ? 39.65400 4.16600 19.43800 1.000 86.59109 535 GLU A CA 1
ATOM 2647 C C . GLU A 1 496 ? 40.55100 4.25800 18.21200 1.000 93.30325 535 GLU A C 1
ATOM 2648 O O . GLU A 1 496 ? 41.32300 3.33500 17.93100 1.000 105.18931 535 GLU A O 1
ATOM 2654 N N . GLN A 1 497 ? 40.47200 5.36600 17.47300 1.000 93.65086 536 GLN A N 1
ATOM 2655 C CA . GLN A 1 497 ? 41.27300 5.50700 16.26000 1.000 102.13518 536 GLN A CA 1
ATOM 2656 C C . GLN A 1 497 ? 42.76500 5.45400 16.57100 1.000 98.34333 536 GLN A C 1
ATOM 2657 O O . GLN A 1 497 ? 43.52300 4.74100 15.90300 1.000 103.91707 536 GLN A O 1
ATOM 2663 N N . ARG A 1 498 ? 43.21100 6.20300 17.58400 1.000 77.69897 537 ARG A N 1
ATOM 2664 C CA . ARG A 1 498 ? 44.63800 6.21400 17.89000 1.000 83.43581 537 ARG A CA 1
ATOM 2665 C C . ARG A 1 498 ? 45.04900 4.98600 18.69700 1.000 94.95486 537 ARG A C 1
ATOM 2666 O O . ARG A 1 498 ? 46.16300 4.47700 18.52800 1.000 102.37819 537 ARG A O 1
ATOM 2674 N N . GLU A 1 499 ? 44.16500 4.49000 19.56800 1.000 77.25863 538 GLU A N 1
ATOM 2675 C CA . GLU A 1 499 ? 44.49500 3.30500 20.35200 1.000 80.44169 538 GLU A CA 1
ATOM 2676 C C . GLU A 1 499 ? 44.52400 2.05000 19.48700 1.000 94.74440 538 GLU A C 1
ATOM 2677 O O . GLU A 1 499 ? 45.30900 1.13500 19.75600 1.000 93.91471 538 GLU A O 1
ATOM 2683 N N . SER A 1 500 ? 43.68000 1.98400 18.45500 1.000 84.64943 539 SER A N 1
ATOM 2684 C CA . SER A 1 500 ? 43.72300 0.84600 17.54200 1.000 85.94423 539 SER A CA 1
ATOM 2685 C C . SER A 1 500 ? 45.00600 0.85300 16.72200 1.000 89.11620 539 SER A C 1
ATOM 2686 O O . SER A 1 500 ? 45.64900 -0.18800 16.55000 1.000 91.17591 539 SER A O 1
ATOM 2689 N N . LEU A 1 501 ? 45.39100 2.02000 16.20200 1.000 90.78999 540 LEU A N 1
ATOM 2690 C CA . LEU A 1 501 ? 46.64400 2.12700 15.46000 1.000 93.61889 540 LEU A CA 1
ATOM 2691 C C . LEU A 1 501 ? 47.82800 1.71000 16.31900 1.000 93.29958 540 LEU A C 1
ATOM 2692 O O . LEU A 1 501 ? 48.64700 0.88000 15.91200 1.000 104.99998 540 LEU A O 1
ATOM 2697 N N . LYS A 1 502 ? 47.93100 2.28100 17.51700 1.000 107.01020 541 LYS A N 1
ATOM 2698 C CA . LYS A 1 502 ? 49.08000 2.01300 18.37200 1.000 110.82481 541 LYS A CA 1
ATOM 2699 C C . LYS A 1 502 ? 49.14800 0.54000 18.75500 1.000 107.38862 541 LYS A C 1
ATOM 2700 O O . LYS A 1 502 ? 50.18600 -0.11000 18.58600 1.000 106.38473 541 LYS A O 1
ATOM 2706 N N . LEU A 1 503 ? 48.04500 -0.00600 19.26800 1.000 99.91217 542 LEU A N 1
ATOM 2707 C CA . LEU A 1 503 ? 48.01900 -1.42100 19.61700 1.000 92.41031 542 LEU A CA 1
ATOM 2708 C C . LEU A 1 503 ? 48.19800 -2.30500 18.39000 1.000 92.66411 542 LEU A C 1
ATOM 2709 O O . LEU A 1 503 ? 48.77500 -3.39200 18.48900 1.000 91.44897 542 LEU A O 1
ATOM 2714 N N . GLY A 1 504 ? 47.71700 -1.85800 17.22900 1.000 100.34038 543 GLY A N 1
ATOM 2715 C CA . GLY A 1 504 ? 47.86100 -2.65700 16.02200 1.000 82.52882 543 GLY A CA 1
ATOM 2716 C C . GLY A 1 504 ? 49.29700 -2.74600 15.54400 1.000 88.12217 543 GLY A C 1
ATOM 2717 O O . GLY A 1 504 ? 49.77200 -3.82700 15.18400 1.000 96.13029 543 GLY A O 1
ATOM 2718 N N . MET A 1 505 ? 50.00400 -1.61200 15.52200 1.000 90.75753 544 MET A N 1
ATOM 2719 C CA . MET A 1 505 ? 51.42400 -1.62200 15.17900 1.000 85.40975 544 MET A CA 1
ATOM 2720 C C . MET A 1 505 ? 52.23400 -2.43000 16.17700 1.000 86.01651 544 MET A C 1
ATOM 2721 O O . MET A 1 505 ? 53.26000 -3.02000 15.81700 1.000 93.87441 544 MET A O 1
ATOM 2726 N N . GLU A 1 506 ? 51.80200 -2.45300 17.43400 1.000 85.25541 545 GLU A N 1
ATOM 2727 C CA . GLU A 1 506 ? 52.52700 -3.16300 18.47200 1.000 92.02265 545 GLU A CA 1
ATOM 2728 C C . GLU A 1 506 ? 52.22600 -4.65200 18.46900 1.000 89.27329 545 GLU A C 1
ATOM 2729 O O . GLU A 1 506 ? 53.01800 -5.43400 19.00400 1.000 96.14673 545 GLU A O 1
ATOM 2735 N N . ARG A 1 507 ? 51.10500 -5.05800 17.87900 1.000 91.06033 546 ARG A N 1
ATOM 2736 C CA . ARG A 1 507 ? 50.83000 -6.47500 17.69900 1.000 90.98457 546 ARG A CA 1
ATOM 2737 C C . ARG A 1 507 ? 51.51300 -7.00500 16.44500 1.000 90.48113 546 ARG A C 1
ATOM 2738 O O . ARG A 1 507 ? 52.16200 -8.05500 16.48200 1.000 98.12305 546 ARG A O 1
ATOM 2746 N N . ASP A 1 508 ? 51.38600 -6.27700 15.33200 1.000 85.93553 547 ASP A N 1
ATOM 2747 C CA . ASP A 1 508 ? 51.99400 -6.68500 14.07100 1.000 82.51933 547 ASP A CA 1
ATOM 2748 C C . AS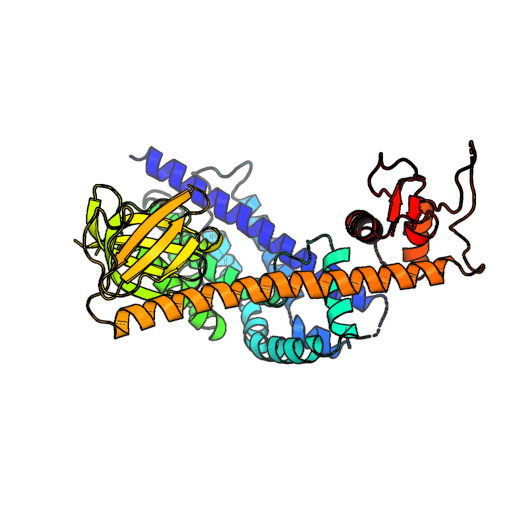P A 1 508 ? 53.51500 -6.67900 14.12400 1.000 93.51885 547 ASP A C 1
ATOM 2749 O O . ASP A 1 508 ? 54.15300 -7.22300 13.21600 1.000 99.24584 547 ASP A O 1
ATOM 2754 N N . ALA A 1 509 ? 54.10800 -6.08400 15.15600 1.000 95.95374 548 ALA A N 1
ATOM 2755 C CA . ALA A 1 509 ? 55.55300 -6.07900 15.33300 1.000 78.91790 548 ALA A CA 1
ATOM 2756 C C . ALA A 1 509 ? 56.05300 -7.23300 16.18600 1.000 93.92447 548 ALA A C 1
ATOM 2757 O O . ALA A 1 509 ? 57.18100 -7.68900 15.98500 1.000 112.77138 548 ALA A O 1
ATOM 2759 N N . TYR A 1 510 ? 55.25200 -7.70900 17.14200 1.000 91.10538 549 TYR A N 1
ATOM 2760 C CA . TYR A 1 510 ? 55.65400 -8.88300 17.90800 1.000 92.12151 549 TYR A CA 1
ATOM 2761 C C . TYR A 1 510 ? 55.61800 -10.14300 17.05800 1.000 105.85559 549 TYR A C 1
ATOM 2762 O O . TYR A 1 510 ? 56.42100 -11.05700 17.27600 1.000 113.28669 549 TYR A O 1
ATOM 2771 N N . VAL A 1 511 ? 54.70700 -10.20900 16.08500 1.000 94.95810 550 VAL A N 1
ATOM 2772 C CA . VAL A 1 511 ? 54.57700 -11.41700 15.27900 1.000 97.33961 550 VAL A CA 1
ATOM 2773 C C . VAL A 1 511 ? 55.78700 -11.59500 14.37200 1.000 104.55251 550 VAL A C 1
ATOM 2774 O O . VAL A 1 511 ? 56.21600 -12.72400 14.11500 1.000 111.79232 550 VAL A O 1
ATOM 2778 N N . MET A 1 512 ? 56.37100 -10.49700 13.88400 1.000 96.24037 551 MET A N 1
ATOM 2779 C CA . MET A 1 512 ? 57.52400 -10.63700 13.00000 1.000 102.56354 551 MET A CA 1
ATOM 2780 C C . MET A 1 512 ? 58.77000 -11.03700 13.78100 1.000 105.88956 551 MET A C 1
ATOM 2781 O O . MET A 1 512 ? 59.59600 -11.81100 13.28600 1.000 115.58048 551 MET A O 1
ATOM 2786 N N . ILE A 1 513 ? 58.91800 -10.52900 15.00500 1.000 107.57717 552 ILE A N 1
ATOM 2787 C CA . ILE A 1 513 ? 60.07500 -10.88300 15.82100 1.000 106.56804 552 ILE A CA 1
ATOM 2788 C C . ILE A 1 513 ? 59.97700 -12.33100 16.27600 1.000 112.67389 552 ILE A C 1
ATOM 2789 O O . ILE A 1 513 ? 60.96300 -13.07800 16.25100 1.000 117.44938 552 ILE A O 1
ATOM 2794 N N . ALA A 1 514 ? 58.78200 -12.74800 16.69900 1.000 97.13002 553 ALA A N 1
ATOM 2795 C CA . ALA A 1 514 ? 58.57900 -14.14100 17.07700 1.000 94.60275 553 ALA A CA 1
ATOM 2796 C C . ALA A 1 514 ? 58.80900 -15.06100 15.88800 1.000 106.72364 553 ALA A C 1
ATOM 2797 O O . ALA A 1 514 ? 59.40700 -16.13400 16.02900 1.000 122.57936 553 ALA A O 1
ATOM 2799 N N . GLU A 1 515 ? 58.35600 -14.64900 14.70400 1.000 91.57553 554 GLU A N 1
ATOM 2800 C CA . GLU A 1 515 ? 58.59200 -15.44100 13.50400 1.000 91.30752 554 GLU A CA 1
ATOM 2801 C C . GLU A 1 515 ? 60.07700 -15.49600 13.16700 1.000 105.21859 554 GLU A C 1
ATOM 2802 O O . GLU A 1 515 ? 60.64200 -16.58000 12.98800 1.000 115.22167 554 GLU A O 1
ATOM 2808 N N . LYS A 1 516 ? 60.72800 -14.33000 13.07500 1.000 99.13546 555 LYS A N 1
ATOM 2809 C CA . LYS A 1 516 ? 62.15600 -14.30800 12.76400 1.000 101.69274 555 LYS A CA 1
ATOM 2810 C C . LYS A 1 516 ? 62.97500 -14.96400 13.86400 1.000 113.26808 555 LYS A C 1
ATOM 2811 O O . LYS A 1 516 ? 64.02700 -15.54700 13.59100 1.000 125.12269 555 LYS A O 1
ATOM 2817 N N . GLY A 1 517 ? 62.51000 -14.88000 15.10900 1.000 108.44306 556 GLY A N 1
ATOM 2818 C CA . GLY A 1 517 ? 63.21500 -15.53600 16.20000 1.000 100.47525 556 GLY A CA 1
ATOM 2819 C C . GLY A 1 517 ? 63.19000 -17.04200 16.08100 1.000 106.61397 556 GLY A C 1
ATOM 2820 O O . GLY A 1 517 ? 64.22900 -17.70700 16.17500 1.000 115.63292 556 GLY A O 1
ATOM 2821 N N . GLU A 1 518 ? 61.99800 -17.61000 15.87700 1.000 110.89462 557 GLU A N 1
ATOM 2822 C CA . GLU A 1 518 ? 61.89000 -19.05200 15.68900 1.000 108.27411 557 GLU A CA 1
ATOM 2823 C C . GLU A 1 518 ? 62.59100 -19.50500 14.41000 1.000 115.89356 557 GLU A C 1
ATOM 2824 O O . GLU A 1 518 ? 63.20000 -20.58200 14.37100 1.000 120.44099 557 GLU A O 1
ATOM 2830 N N . LYS A 1 519 ? 62.52000 -18.69300 13.35500 1.000 109.22993 558 LYS A N 1
ATOM 2831 C CA . LYS A 1 519 ? 63.14700 -19.06100 12.08900 1.000 108.65869 558 LYS A CA 1
ATOM 2832 C C . LYS A 1 519 ? 64.66300 -19.12700 12.22500 1.000 110.68462 558 LYS A C 1
ATOM 2833 O O . LYS A 1 519 ? 65.28000 -20.16800 11.96700 1.000 124.78107 558 LYS A O 1
ATOM 2839 N N . LEU A 1 520 ? 65.28400 -18.01600 12.63200 1.000 115.39491 559 LEU A N 1
ATOM 2840 C CA . LEU A 1 520 ? 66.73600 -17.97300 12.77500 1.000 117.20824 559 LEU A CA 1
ATOM 2841 C C . LEU A 1 520 ? 67.24200 -18.97400 13.80500 1.000 122.32059 559 LEU A C 1
ATOM 2842 O O . LEU A 1 520 ? 68.42200 -19.33800 13.77300 1.000 121.47190 559 LEU A O 1
ATOM 2847 N N . TYR A 1 521 ? 66.37700 -19.42200 14.71500 1.000 114.20015 560 TYR A N 1
ATOM 2848 C CA . TYR A 1 521 ? 66.75900 -20.45700 15.66900 1.000 117.83225 560 TYR A CA 1
ATOM 2849 C C . TYR A 1 521 ? 66.98500 -21.78700 14.96100 1.000 128.43432 560 TYR A C 1
ATOM 2850 O O . TYR A 1 521 ? 68.05100 -22.40000 15.08600 1.000 136.89743 560 TYR A O 1
ATOM 2859 N N . HIS A 1 522 ? 65.98400 -22.24600 14.20400 1.000 126.55838 561 HIS A N 1
ATOM 2860 C CA . HIS A 1 522 ? 66.12100 -23.50900 13.48100 1.000 122.53991 561 HIS A CA 1
ATOM 2861 C C . HIS A 1 522 ? 67.19100 -23.40200 12.40300 1.000 128.36769 561 HIS A C 1
ATOM 2862 O O . HIS A 1 522 ? 67.94100 -24.35900 12.16700 1.000 149.39071 561 HIS A O 1
ATOM 2869 N N . MET A 1 523 ? 67.27500 -22.24800 11.74200 1.000 125.57069 562 MET A N 1
ATOM 2870 C CA . MET A 1 523 ? 68.31300 -22.03800 10.74100 1.000 131.78459 562 MET A CA 1
ATOM 2871 C C . MET A 1 523 ? 69.70400 -22.14300 11.34900 1.000 142.28494 562 MET A C 1
ATOM 2872 O O . MET A 1 523 ? 70.63900 -22.59700 10.68100 1.000 145.12052 562 MET A O 1
ATOM 2877 N N . MET A 1 524 ? 69.85700 -21.73000 12.60800 1.000 143.01291 563 MET A N 1
ATOM 2878 C CA . MET A 1 524 ? 71.13100 -21.82000 13.30800 1.000 144.33413 563 MET A CA 1
ATOM 2879 C C . MET A 1 524 ? 71.37200 -23.18500 13.93700 1.000 144.32838 563 MET A C 1
ATOM 2880 O O . MET A 1 524 ? 72.51900 -23.50500 14.26400 1.000 150.07422 563 MET A O 1
ATOM 2885 N N . MET A 1 525 ? 70.32600 -23.99100 14.12100 1.000 138.19449 564 MET A N 1
ATOM 2886 C CA . MET A 1 525 ? 70.48400 -25.30500 14.72900 1.000 146.48829 564 MET A CA 1
ATOM 2887 C C . MET A 1 525 ? 71.05200 -26.34000 13.76600 1.000 172.71264 564 MET A C 1
ATOM 2888 O O . MET A 1 525 ? 71.63800 -27.33000 14.22000 1.000 169.41935 564 MET A O 1
ATOM 2893 N N . ASN A 1 526 ? 70.89300 -26.14300 12.46000 1.000 183.37982 565 ASN A N 1
ATOM 2894 C CA . ASN A 1 526 ? 71.47100 -27.07400 11.50500 1.000 187.19063 565 ASN A CA 1
ATOM 2895 C C . ASN A 1 526 ? 72.99500 -27.05200 11.58500 1.000 190.66177 565 ASN A C 1
ATOM 2896 O O . ASN A 1 526 ? 73.61200 -26.03200 11.90100 1.000 183.53680 565 ASN A O 1
ATOM 2901 N N . LYS A 1 527 ? 73.60000 -28.21000 11.32900 1.000 182.30077 566 LYS A N 1
ATOM 2902 C CA . LYS A 1 527 ? 75.04500 -28.34300 11.45400 1.000 174.66598 566 LYS A CA 1
ATOM 2903 C C . LYS A 1 527 ? 75.79200 -27.70600 10.29300 1.000 163.49850 566 LYS A C 1
ATOM 2904 O O . LYS A 1 527 ? 77.02800 -27.67600 10.31400 1.000 162.82706 566 LYS A O 1
ATOM 2910 N N . LYS A 1 528 ? 75.07000 -27.20000 9.29000 1.000 166.90965 567 LYS A N 1
ATOM 2911 C CA . LYS A 1 528 ? 75.70500 -26.46400 8.20300 1.000 173.12968 567 LYS A CA 1
ATOM 2912 C C . LYS A 1 528 ? 76.43600 -25.23800 8.73000 1.000 175.06821 567 LYS A C 1
ATOM 2913 O O . LYS A 1 528 ? 77.55400 -24.93400 8.29700 1.000 156.57993 567 LYS A O 1
ATOM 2919 N N . VAL A 1 529 ? 75.82100 -24.52600 9.67000 1.000 184.70052 568 VAL A N 1
ATOM 2920 C CA . VAL A 1 529 ? 76.45600 -23.40200 10.34200 1.000 176.35555 568 VAL A CA 1
ATOM 2921 C C . VAL A 1 529 ? 76.14400 -23.48300 11.83000 1.000 174.20455 568 VAL A C 1
ATOM 2922 O O . VAL A 1 529 ? 75.41400 -22.64200 12.36800 1.000 185.30997 568 VAL A O 1
ATOM 2926 N N . ASN A 1 530 ? 76.67400 -24.50300 12.50400 1.000 158.18934 569 ASN A N 1
ATOM 2927 C CA . ASN A 1 530 ? 76.42300 -24.65800 13.93200 1.000 160.30241 569 ASN A CA 1
ATOM 2928 C C . ASN A 1 530 ? 77.06800 -23.50900 14.70000 1.000 159.07250 569 ASN A C 1
ATOM 2929 O O . ASN A 1 530 ? 78.29500 -23.35300 14.68700 1.000 149.20011 569 ASN A O 1
ATOM 2934 N N . LEU A 1 531 ? 76.23900 -22.68800 15.34700 1.000 157.30065 570 LEU A N 1
ATOM 2935 C CA . LEU A 1 531 ? 76.72100 -21.54400 16.10500 1.000 145.59872 570 LEU A CA 1
ATOM 2936 C C . LEU A 1 531 ? 76.37600 -21.58700 17.57600 1.000 136.61349 570 LEU A C 1
ATOM 2937 O O . LEU A 1 531 ? 77.04700 -20.92600 18.36900 1.000 130.42018 570 LEU A O 1
ATOM 2942 N N . ILE A 1 532 ? 75.34000 -22.33500 17.96800 1.000 139.28608 571 ILE A N 1
ATOM 2943 C CA . ILE A 1 532 ? 74.95800 -22.44500 19.38300 1.000 139.88424 571 ILE A CA 1
ATOM 2944 C C . ILE A 1 532 ? 75.71400 -23.65100 19.92400 1.000 143.60430 571 ILE A C 1
ATOM 2945 O O . ILE A 1 532 ? 75.19600 -24.76200 20.05500 1.000 137.11051 571 ILE A O 1
ATOM 2950 N N . LYS A 1 533 ? 76.98400 -23.42600 20.24700 1.000 148.11705 572 LYS A N 1
ATOM 2951 C CA . LYS A 1 533 ? 77.87000 -24.46300 20.75200 1.000 136.68180 572 LYS A CA 1
ATOM 2952 C C . LYS A 1 533 ? 78.15800 -24.22000 22.22700 1.000 148.16327 572 LYS A C 1
ATOM 2953 O O . LYS A 1 533 ? 78.35200 -23.07600 22.64700 1.000 151.42550 572 LYS A O 1
ATOM 2959 N N . ASP A 1 534 ? 78.19000 -25.29700 23.01100 1.000 150.69477 573 ASP A N 1
ATOM 2960 C CA . ASP A 1 534 ? 78.53700 -25.19200 24.42700 1.000 156.19238 573 ASP A CA 1
ATOM 2961 C C . ASP A 1 534 ? 79.99800 -24.77200 24.55600 1.000 159.81060 573 ASP A C 1
ATOM 2962 O O . ASP A 1 534 ? 80.90400 -25.52900 24.19400 1.000 160.87547 573 ASP A O 1
ATOM 2967 N N . ARG A 1 535 ? 80.22700 -23.56800 25.07300 1.000 155.80435 574 ARG A N 1
ATOM 2968 C CA . ARG A 1 535 ? 81.55500 -22.98900 25.19900 1.000 165.31240 574 ARG A CA 1
ATOM 2969 C C . ARG A 1 535 ? 81.97800 -22.98000 26.66800 1.000 176.68777 574 ARG A C 1
ATOM 2970 O O . ARG A 1 535 ? 81.33800 -23.59900 27.52700 1.000 173.31386 574 ARG A O 1
ATOM 2978 N N . ARG A 1 536 ? 83.06500 -22.27400 26.96000 1.000 180.45948 575 ARG A N 1
ATOM 2979 C CA . ARG A 1 536 ? 83.53700 -22.15400 28.33500 1.000 176.16840 575 ARG A CA 1
ATOM 2980 C C . ARG A 1 536 ? 84.06100 -20.75000 28.61900 1.000 173.37795 575 ARG A C 1
ATOM 2981 O O . ARG A 1 536 ? 85.22800 -20.44900 28.37000 1.000 169.73265 575 ARG A O 1
ATOM 2989 N N . SER A 1 540 ? 84.37700 -22.05600 33.62000 1.000 185.55953 579 SER A N 1
ATOM 2990 C CA . SER A 1 540 ? 83.03800 -22.63100 33.70600 1.000 190.22543 579 SER A CA 1
ATOM 2991 C C . SER A 1 540 ? 82.39400 -22.70600 32.32900 1.000 179.38753 579 SER A C 1
ATOM 2992 O O . SER A 1 540 ? 82.52200 -21.78300 31.52200 1.000 167.42485 579 SER A O 1
ATOM 2995 N N . THR A 1 541 ? 81.69200 -23.80500 32.06900 1.000 192.01330 580 THR A N 1
ATOM 2996 C CA . THR A 1 541 ? 81.07700 -24.02300 30.77000 1.000 187.20863 580 THR A CA 1
ATOM 2997 C C . THR A 1 541 ? 79.72800 -23.31900 30.68200 1.000 170.36741 580 THR A C 1
ATOM 2998 O O . THR A 1 541 ? 78.95400 -23.29700 31.64300 1.000 168.51051 580 THR A O 1
ATOM 3002 N N . VAL A 1 542 ? 79.45700 -22.73900 29.51800 1.000 162.71174 581 VAL A N 1
ATOM 3003 C CA . VAL A 1 542 ? 78.20700 -22.05000 29.22000 1.000 153.65387 581 VAL A CA 1
ATOM 3004 C C . VAL A 1 542 ? 77.48100 -22.85000 28.13700 1.000 148.35983 581 VAL A C 1
ATOM 3005 O O . VAL A 1 542 ? 77.97200 -22.95300 27.00400 1.000 152.88574 581 VAL A O 1
ATOM 3009 N N . PRO A 1 543 ? 76.32500 -23.43900 28.43900 1.000 136.11573 582 PRO A N 1
ATOM 3010 C CA . PRO A 1 543 ? 75.67100 -24.35200 27.49100 1.000 133.91142 582 PRO A CA 1
ATOM 3011 C C . PRO A 1 543 ? 74.81100 -23.66600 26.43900 1.000 145.50597 582 PRO A C 1
ATOM 3012 O O . PRO A 1 543 ? 74.07900 -22.71200 26.71100 1.000 148.09207 582 PRO A O 1
ATOM 3016 N N . LYS A 1 544 ? 74.91100 -24.18600 25.21200 1.000 138.25362 583 LYS A N 1
ATOM 3017 C CA . LYS A 1 544 ? 74.02800 -23.81800 24.10200 1.000 133.48685 583 LYS A CA 1
ATOM 3018 C C . LYS A 1 544 ? 74.03100 -22.31300 23.85300 1.000 137.98728 583 LYS A C 1
ATOM 3019 O O . LYS A 1 544 ? 72.98500 -21.69100 23.65900 1.000 131.07273 583 LYS A O 1
ATOM 3025 N N . CYS A 1 545 ? 75.21800 -21.71900 23.85600 1.000 133.11096 584 CYS A N 1
ATOM 3026 C CA . CYS A 1 545 ? 75.36300 -20.29100 23.63800 1.000 132.12712 584 CYS A CA 1
ATOM 3027 C C . CYS A 1 545 ? 75.98900 -20.03000 22.27500 1.000 128.07263 584 CYS A C 1
ATOM 3028 O O . CYS A 1 545 ? 76.74500 -20.85200 21.75000 1.000 133.37874 584 CYS A O 1
ATOM 3031 N N . PHE A 1 546 ? 75.65800 -18.87800 21.70500 1.000 118.86549 585 PHE A N 1
ATOM 3032 C CA . PHE A 1 546 ? 76.27400 -18.39900 20.48000 1.000 117.69095 585 PHE A CA 1
ATOM 3033 C C . PHE A 1 546 ? 76.92500 -17.04800 20.74400 1.000 118.31089 585 PHE A C 1
ATOM 3034 O O . PHE A 1 546 ? 76.74300 -16.43700 21.80200 1.000 111.89913 585 PHE A O 1
ATOM 3042 N N . LEU A 1 547 ? 77.69300 -16.58400 19.76600 1.000 122.33022 586 LEU A N 1
ATOM 3043 C CA . LEU A 1 547 ? 78.44100 -15.34100 19.88000 1.000 127.88234 586 LEU A CA 1
ATOM 3044 C C . LEU A 1 547 ? 77.79400 -14.26100 19.02600 1.000 127.18963 586 LEU A C 1
ATOM 3045 O O . LEU A 1 547 ? 77.35300 -14.52400 17.90300 1.000 127.96722 586 LEU A O 1
ATOM 3050 N N . GLY A 1 548 ? 77.73900 -13.04300 19.56600 1.000 124.57283 587 GLY A N 1
ATOM 3051 C CA . GLY A 1 548 ? 77.17900 -11.93800 18.80800 1.000 116.17046 587 GLY A CA 1
ATOM 3052 C C . GLY A 1 548 ? 77.97600 -11.63100 17.55700 1.000 130.57519 587 GLY A C 1
ATOM 3053 O O . GLY A 1 548 ? 77.40600 -11.33900 16.50400 1.000 129.19441 587 GLY A O 1
ATOM 3054 N N . ASN A 1 549 ? 79.30600 -11.70100 17.65400 1.000 141.38520 588 ASN A N 1
ATOM 3055 C CA . ASN A 1 549 ? 80.15300 -11.47000 16.48800 1.000 136.41004 588 ASN A CA 1
ATOM 3056 C C . ASN A 1 549 ? 79.85900 -12.48500 15.39000 1.000 129.14501 588 ASN A C 1
ATOM 3057 O O . ASN A 1 549 ? 79.72100 -12.12400 14.21500 1.000 120.31308 588 ASN A O 1
ATOM 3062 N N . GLU A 1 550 ? 79.76100 -13.76400 15.75800 1.000 131.43777 589 GLU A N 1
ATOM 3063 C CA . GLU A 1 550 ? 79.46100 -14.80500 14.78000 1.000 135.96596 589 GLU A CA 1
ATOM 3064 C C . GLU A 1 550 ? 78.05500 -14.64300 14.21700 1.000 139.12666 589 GLU A C 1
ATOM 3065 O O . GLU A 1 550 ? 77.84100 -14.77000 13.00500 1.000 135.73862 589 GLU A O 1
ATOM 3071 N N . PHE A 1 551 ? 77.08100 -14.37200 15.09000 1.000 133.39338 590 PHE A N 1
ATOM 3072 C CA . PHE A 1 551 ? 75.69400 -14.23200 14.65900 1.000 107.96638 590 PHE A CA 1
ATOM 3073 C C . PHE A 1 551 ? 75.54400 -13.13000 13.62100 1.000 113.66144 590 PHE A C 1
ATOM 3074 O O . PHE A 1 551 ? 74.95100 -13.34200 12.55700 1.000 116.51739 590 PHE A O 1
ATOM 3082 N N . VAL A 1 552 ? 76.08000 -11.94300 13.91200 1.000 110.77729 591 VAL A N 1
ATOM 3083 C CA . VAL A 1 552 ? 75.96900 -10.82900 12.97400 1.000 114.04968 591 VAL A CA 1
ATOM 3084 C C . VAL A 1 552 ? 76.64200 -11.17600 11.65200 1.000 127.25189 591 VAL A C 1
ATOM 3085 O O . VAL A 1 552 ? 76.12300 -10.86500 10.57300 1.000 135.55339 591 VAL A O 1
ATOM 3089 N N . ALA A 1 553 ? 77.79500 -11.84700 11.71100 1.000 130.21831 592 ALA A N 1
ATOM 3090 C CA . ALA A 1 553 ? 78.50900 -12.20500 10.48900 1.000 115.98083 592 ALA A CA 1
ATOM 3091 C C . ALA A 1 553 ? 77.72700 -13.22600 9.67100 1.000 128.34921 592 ALA A C 1
ATOM 3092 O O . ALA A 1 553 ? 77.63400 -13.11700 8.44300 1.000 138.22550 592 ALA A O 1
ATOM 3094 N N . TRP A 1 554 ? 77.15800 -14.23300 10.34000 1.000 128.64816 593 TRP A N 1
ATOM 3095 C CA . TRP A 1 554 ? 76.37600 -15.24300 9.63500 1.000 139.22333 593 TRP A CA 1
ATOM 3096 C C . TRP A 1 554 ? 75.15000 -14.63700 8.96700 1.000 131.71924 593 TRP A C 1
ATOM 3097 O O . TRP A 1 554 ? 74.73700 -15.09200 7.89300 1.000 130.88043 593 TRP A O 1
ATOM 3108 N N . LEU A 1 555 ? 74.55200 -13.61900 9.59000 1.000 122.72864 594 LEU A N 1
ATOM 3109 C CA . LEU A 1 555 ? 73.40700 -12.95100 8.98400 1.000 131.35601 594 LEU A CA 1
ATOM 3110 C C . LEU A 1 555 ? 73.78800 -12.30900 7.65500 1.000 137.13168 594 LEU A C 1
ATOM 3111 O O . LEU A 1 555 ? 73.03500 -12.39400 6.67900 1.000 146.92620 594 LEU A O 1
ATOM 3116 N N . LEU A 1 556 ? 74.95900 -11.67100 7.59400 1.000 134.52092 595 LEU A N 1
ATOM 3117 C CA . LEU A 1 556 ? 75.38200 -11.03400 6.35000 1.000 139.02607 595 LEU A CA 1
ATOM 3118 C C . LEU A 1 556 ? 75.74600 -12.07900 5.30100 1.000 141.85384 595 LEU A C 1
ATOM 3119 O O . LEU A 1 556 ? 75.42100 -11.91700 4.11900 1.000 137.98557 595 LEU A O 1
ATOM 3124 N N . GLU A 1 557 ? 76.40700 -13.16300 5.71700 1.000 140.35874 596 GLU A N 1
ATOM 3125 C CA . GLU A 1 557 ? 76.72600 -14.24900 4.79400 1.000 144.51482 596 GLU A CA 1
ATOM 3126 C C . GLU A 1 557 ? 75.46100 -14.83700 4.18000 1.000 143.17641 596 GLU A C 1
ATOM 3127 O O . GLU A 1 557 ? 75.32800 -14.92100 2.95300 1.000 147.10366 596 GLU A O 1
ATOM 3133 N N . ILE A 1 558 ? 74.51700 -15.25300 5.02700 1.000 142.30603 597 ILE A N 1
ATOM 3134 C CA . ILE A 1 558 ? 73.27500 -15.85000 4.56000 1.000 139.83596 597 ILE A CA 1
ATOM 3135 C C . ILE A 1 558 ? 72.40400 -14.86000 3.80000 1.000 132.50604 597 ILE A C 1
ATOM 3136 O O . ILE A 1 558 ? 71.44800 -15.26900 3.13500 1.000 137.62252 597 ILE A O 1
ATOM 3141 N N . GLY A 1 559 ? 72.71100 -13.56600 3.88000 1.000 134.62979 598 GLY A N 1
ATOM 3142 C CA . GLY A 1 559 ? 71.99700 -12.55500 3.13100 1.000 139.40200 598 GLY A CA 1
ATOM 3143 C C . GLY A 1 559 ? 70.83200 -11.91200 3.84800 1.000 139.63167 598 GLY A C 1
ATOM 3144 O O . GLY A 1 559 ? 70.18400 -11.03100 3.26900 1.000 136.55400 598 GLY A O 1
ATOM 3145 N N . GLU A 1 560 ? 70.54500 -12.31600 5.08800 1.000 142.64400 599 GLU A N 1
ATOM 3146 C CA . GLU A 1 560 ? 69.41500 -11.75000 5.81700 1.000 142.66163 599 GLU A CA 1
ATOM 3147 C C . GLU A 1 560 ? 69.60900 -10.27300 6.13300 1.000 139.03135 599 GLU A C 1
ATOM 3148 O O . GLU A 1 560 ? 68.62100 -9.56200 6.34400 1.000 131.64972 599 GLU A O 1
ATOM 3154 N N . ILE A 1 561 ? 70.85400 -9.80000 6.17800 1.000 139.71226 600 ILE A N 1
ATOM 3155 C CA . ILE A 1 561 ? 71.16600 -8.39700 6.40500 1.000 142.30601 600 ILE A CA 1
ATOM 3156 C C . ILE A 1 561 ? 72.17900 -7.95100 5.35800 1.000 143.78358 600 ILE A C 1
ATOM 3157 O O . ILE A 1 561 ? 72.78100 -8.76100 4.65200 1.000 138.60413 600 ILE A O 1
ATOM 3162 N N . SER A 1 562 ? 72.35800 -6.63500 5.26500 1.000 145.17270 601 SER A N 1
ATOM 3163 C CA . SER A 1 562 ? 73.33100 -6.03000 4.36500 1.000 147.76164 601 SER A CA 1
ATOM 3164 C C . SER A 1 562 ? 74.46700 -5.35000 5.11400 1.000 150.16436 601 SER A C 1
ATOM 3165 O O . SER A 1 562 ? 75.63900 -5.63700 4.85400 1.000 147.44697 601 SER A O 1
ATOM 3168 N N . LYS A 1 563 ? 74.14800 -4.46200 6.04800 1.000 149.18974 602 LYS A N 1
ATOM 3169 C CA . LYS A 1 563 ? 75.13200 -3.82200 6.90700 1.000 140.06904 602 LYS A CA 1
ATOM 3170 C C . LYS A 1 563 ? 75.22500 -4.55700 8.24000 1.000 135.72406 602 LYS A C 1
ATOM 3171 O O . LYS A 1 563 ? 74.38400 -5.39100 8.58200 1.000 129.71509 602 LYS A O 1
ATOM 3177 N N . THR A 1 564 ? 76.27000 -4.23000 9.00200 1.000 144.58144 603 THR A N 1
ATOM 3178 C CA . THR A 1 564 ? 76.41300 -4.79300 10.33900 1.000 137.40350 603 THR A CA 1
ATOM 3179 C C . THR A 1 564 ? 75.53500 -4.07500 11.35700 1.000 132.92072 603 THR A C 1
ATOM 3180 O O . THR A 1 564 ? 75.06700 -4.70300 12.31300 1.000 136.04244 603 THR A O 1
ATOM 3184 N N . GLU A 1 565 ? 75.30300 -2.77000 11.17300 1.000 132.64079 604 GLU A N 1
ATOM 3185 C CA . GLU A 1 565 ? 74.37700 -2.05300 12.04500 1.000 125.72733 604 GLU A CA 1
ATOM 3186 C C . GLU A 1 565 ? 72.99200 -2.68100 12.01300 1.000 130.97601 604 GLU A C 1
ATOM 3187 O O . GLU A 1 565 ? 72.25800 -2.62500 13.00600 1.000 136.95447 604 GLU A O 1
ATOM 3193 N N . GLU A 1 566 ? 72.62300 -3.28200 10.88200 1.000 136.70124 605 GLU A N 1
ATOM 3194 C CA . GLU A 1 566 ? 71.34500 -3.97600 10.78100 1.000 133.54568 605 GLU A CA 1
ATOM 3195 C C . GLU A 1 566 ? 71.32200 -5.21900 11.66300 1.000 124.23458 605 GLU A C 1
ATOM 3196 O O . GLU A 1 566 ? 70.28200 -5.56500 12.23400 1.000 125.16914 605 GLU A O 1
ATOM 3202 N N . GLY A 1 567 ? 72.46400 -5.89500 11.79300 1.000 123.16773 606 GLY A N 1
ATOM 3203 C CA . GLY A 1 567 ? 72.50200 -7.13100 12.55800 1.000 113.93562 606 GLY A CA 1
ATOM 3204 C C . GLY A 1 567 ? 72.35600 -6.91100 14.05100 1.000 109.69929 606 GLY A C 1
ATOM 3205 O O . GLY A 1 567 ? 71.70700 -7.70000 14.74300 1.000 113.28045 606 GLY A O 1
ATOM 3206 N N . VAL A 1 568 ? 72.96800 -5.84600 14.57200 1.000 112.85306 607 VAL A N 1
ATOM 3207 C CA . VAL A 1 568 ? 72.83400 -5.55500 15.99700 1.000 115.69113 607 VAL A CA 1
ATOM 3208 C C . VAL A 1 568 ? 71.43400 -5.03400 16.30400 1.000 108.24134 607 VAL A C 1
ATOM 3209 O O . VAL A 1 568 ? 70.84500 -5.37100 17.33900 1.000 105.83848 607 VAL A O 1
ATOM 3213 N N . ASN A 1 569 ? 70.86900 -4.22800 15.40000 1.000 110.00454 608 ASN A N 1
ATOM 3214 C CA . ASN A 1 569 ? 69.48500 -3.78900 15.55800 1.000 107.89003 608 ASN A CA 1
ATOM 3215 C C . ASN A 1 569 ? 68.53900 -4.97900 15.61700 1.000 103.55733 608 ASN A C 1
ATOM 3216 O O . ASN A 1 569 ? 67.56000 -4.97100 16.37300 1.000 106.95313 608 ASN A O 1
ATOM 3221 N N . LEU A 1 570 ? 68.82000 -6.01500 14.82500 1.000 98.51713 609 LEU A N 1
ATOM 3222 C CA . LEU A 1 570 ? 68.00600 -7.22500 14.85900 1.000 97.50834 609 LEU A CA 1
ATOM 3223 C C . LEU A 1 570 ? 68.20500 -7.98600 16.16400 1.000 105.92834 609 LEU A C 1
ATOM 3224 O O . LEU A 1 570 ? 67.23200 -8.39000 16.81200 1.000 112.78273 609 LEU A O 1
ATOM 3229 N N . GLY A 1 571 ? 69.46200 -8.19200 16.56400 1.000 100.89311 610 GLY A N 1
ATOM 3230 C CA . GLY A 1 571 ? 69.72800 -8.94800 17.77700 1.000 99.77464 610 GLY A CA 1
ATOM 3231 C C . GLY A 1 571 ? 69.18600 -8.27200 19.02200 1.000 98.08448 610 GLY A C 1
ATOM 3232 O O . GLY A 1 571 ? 68.64600 -8.93200 19.91200 1.000 97.37257 610 GLY A O 1
ATOM 3233 N N . GLN A 1 572 ? 69.32400 -6.94900 19.10200 1.000 100.46192 611 GLN A N 1
ATOM 3234 C CA . GLN A 1 572 ? 68.76800 -6.22400 20.23800 1.000 94.12159 611 GLN A CA 1
ATOM 3235 C C . GLN A 1 572 ? 67.25500 -6.38000 20.29600 1.000 99.74145 611 GLN A C 1
ATOM 3236 O O . GLN A 1 572 ? 66.69100 -6.61500 21.37100 1.000 105.24962 611 GLN A O 1
ATOM 3242 N N . ALA A 1 573 ? 66.58500 -6.28700 19.14500 1.000 98.99957 612 ALA A N 1
ATOM 3243 C CA . ALA A 1 573 ? 65.14500 -6.50900 19.10800 1.000 110.08228 612 ALA A CA 1
ATOM 3244 C C . ALA A 1 573 ? 64.78800 -7.91800 19.55400 1.000 98.40339 612 ALA A C 1
ATOM 3245 O O . ALA A 1 573 ? 63.70300 -8.14000 20.10100 1.000 85.79232 612 ALA A O 1
ATOM 3247 N N . LEU A 1 574 ? 65.67900 -8.88200 19.32500 1.000 99.44609 613 LEU A N 1
ATOM 3248 C CA . LEU A 1 574 ? 65.43400 -10.23400 19.80900 1.000 97.20105 613 LEU A CA 1
ATOM 3249 C C . LEU A 1 574 ? 65.68000 -10.32900 21.30800 1.000 90.09980 613 LEU A C 1
ATOM 3250 O O . LEU A 1 574 ? 64.96900 -11.05100 22.01400 1.000 92.32520 613 LEU A O 1
ATOM 3255 N N . LEU A 1 575 ? 66.68200 -9.60100 21.80300 1.000 91.10038 614 LEU A N 1
ATOM 3256 C CA . LEU A 1 575 ? 66.94300 -9.55300 23.23700 1.000 98.88659 614 LEU A CA 1
ATOM 3257 C C . LEU A 1 575 ? 65.80200 -8.86700 23.97500 1.000 94.30586 614 LEU A C 1
ATOM 3258 O O . LEU A 1 575 ? 65.34000 -9.34900 25.01700 1.000 95.20880 614 LEU A O 1
ATOM 3263 N N . GLU A 1 576 ? 65.32800 -7.74100 23.44000 1.000 93.24056 615 GLU A N 1
ATOM 3264 C CA . GLU A 1 576 ? 64.29000 -6.97800 24.12100 1.000 92.00143 615 GLU A CA 1
ATOM 3265 C C . GLU A 1 576 ? 62.96100 -7.72100 24.12000 1.000 98.08711 615 GLU A C 1
ATOM 3266 O O . GLU A 1 576 ? 62.22000 -7.67800 25.10900 1.000 102.87885 615 GLU A O 1
ATOM 3272 N N . ASN A 1 577 ? 62.64600 -8.41000 23.02300 1.000 94.58110 616 ASN A N 1
ATOM 3273 C CA . ASN A 1 577 ? 61.39100 -9.13900 22.89300 1.000 93.85119 616 ASN A CA 1
ATOM 3274 C C . ASN A 1 577 ? 61.43900 -10.53900 23.49700 1.000 85.54242 616 ASN A C 1
ATOM 3275 O O . ASN A 1 577 ? 60.64100 -11.39500 23.09900 1.000 86.31319 616 ASN A O 1
ATOM 3280 N N . GLY A 1 578 ? 62.35100 -10.79200 24.43300 1.000 93.87276 617 GLY A N 1
ATOM 3281 C CA . GLY A 1 578 ? 62.35700 -12.05200 25.15900 1.000 108.59705 617 GLY A CA 1
ATOM 3282 C C . GLY A 1 578 ? 62.69000 -13.27100 24.32800 1.000 97.35901 617 GLY A C 1
ATOM 3283 O O . GLY A 1 578 ? 62.33000 -14.38900 24.70900 1.000 99.67567 617 GLY A O 1
ATOM 3284 N N . ILE A 1 579 ? 63.36700 -13.09200 23.19900 1.000 94.18568 618 ILE A N 1
ATOM 3285 C CA . ILE A 1 579 ? 63.76400 -14.23000 22.37400 1.000 91.95886 618 ILE A CA 1
ATOM 3286 C C . ILE A 1 579 ? 65.15200 -14.72500 22.75500 1.000 96.45321 618 ILE A C 1
ATOM 3287 O O . ILE A 1 579 ? 65.35300 -15.91700 23.00400 1.000 104.51160 618 ILE A O 1
ATOM 3292 N N . ILE A 1 580 ? 66.12800 -13.82100 22.79400 1.000 95.41805 619 ILE A N 1
ATOM 3293 C CA . ILE A 1 580 ? 67.46800 -14.15900 23.25700 1.000 96.29397 619 ILE A CA 1
ATOM 3294 C C . ILE A 1 580 ? 67.76800 -13.35600 24.51400 1.000 106.13210 619 ILE A C 1
ATOM 3295 O O . ILE A 1 580 ? 66.96200 -12.51800 24.93200 1.000 104.40055 619 ILE A O 1
ATOM 3300 N N . HIS A 1 581 ? 68.92400 -13.60600 25.12000 1.000 112.26152 620 HIS A N 1
ATOM 3301 C CA . HIS A 1 581 ? 69.35100 -12.90400 26.32400 1.000 117.27963 620 HIS A CA 1
ATOM 3302 C C . HIS A 1 581 ? 70.81000 -13.24800 26.57900 1.000 111.00011 620 HIS A C 1
ATOM 3303 O O . HIS A 1 581 ? 71.30300 -14.28700 26.13400 1.000 113.02920 620 HIS A O 1
ATOM 3310 N N . HIS A 1 582 ? 71.49900 -12.35300 27.28100 1.000 113.45655 621 HIS A N 1
ATOM 3311 C CA . HIS A 1 582 ? 72.87600 -12.61700 27.67000 1.000 116.60423 621 HIS A CA 1
ATOM 3312 C C . HIS A 1 582 ? 72.93000 -13.72900 28.71100 1.000 113.64816 621 HIS A C 1
ATOM 3313 O O . HIS A 1 582 ? 72.01800 -13.89200 29.52600 1.000 120.42287 621 HIS A O 1
ATOM 3320 N N . VAL A 1 583 ? 74.01700 -14.50400 28.66900 1.000 117.69424 622 VAL A N 1
ATOM 3321 C CA . VAL A 1 583 ? 74.15500 -15.66300 29.54700 1.000 128.89467 622 VAL A CA 1
ATOM 3322 C C . VAL A 1 583 ? 74.08300 -15.25500 31.01200 1.000 134.84913 622 VAL A C 1
ATOM 3323 O O . VAL A 1 583 ? 73.60100 -16.02200 31.85400 1.000 136.53815 622 VAL A O 1
ATOM 3327 N N . SER A 1 584 ? 74.54800 -14.05100 31.34000 1.000 140.39749 623 SER A N 1
ATOM 3328 C CA . SER A 1 584 ? 74.48900 -13.52700 32.69800 1.000 125.72270 623 SER A CA 1
ATOM 3329 C C . SER A 1 584 ? 73.48600 -12.38900 32.83800 1.000 124.81107 623 SER A C 1
ATOM 3330 O O . SER A 1 584 ? 73.41000 -11.77500 33.90800 1.000 137.36656 623 SER A O 1
ATOM 3333 N N . ASP A 1 585 ? 72.72400 -12.09200 31.78200 1.000 122.09544 624 ASP A N 1
ATOM 3334 C CA . ASP A 1 585 ? 71.74600 -10.99900 31.77900 1.000 112.39598 624 ASP A CA 1
ATOM 3335 C C . ASP A 1 585 ? 72.37300 -9.67700 32.21300 1.000 119.49678 624 ASP A C 1
ATOM 3336 O O . ASP A 1 585 ? 71.70900 -8.81700 32.79500 1.000 121.38422 624 ASP A O 1
ATOM 3341 N N . LYS A 1 586 ? 73.66300 -9.50500 31.92700 1.000 121.08517 625 LYS A N 1
ATOM 3342 C CA . LYS A 1 586 ? 74.39200 -8.30900 32.32100 1.000 133.96684 625 LYS A CA 1
ATOM 3343 C C . LYS A 1 586 ? 74.86000 -7.48600 31.12800 1.000 130.98959 625 LYS A C 1
ATOM 3344 O O . LYS A 1 586 ? 75.60400 -6.51700 31.31000 1.000 153.24200 625 LYS A O 1
ATOM 3350 N N . HIS A 1 587 ? 74.44100 -7.83700 29.91500 1.000 138.39174 626 HIS A N 1
ATOM 3351 C CA . HIS A 1 587 ? 74.90200 -7.15400 28.71800 1.000 138.41584 626 HIS A CA 1
ATOM 3352 C C . HIS A 1 587 ? 73.78100 -7.09200 27.69400 1.000 147.94592 626 HIS A C 1
ATOM 3353 O O . HIS A 1 587 ? 72.91400 -7.96900 27.64200 1.000 141.06848 626 HIS A O 1
ATOM 3360 N N . GLN A 1 588 ? 73.80600 -6.03800 26.88700 1.000 141.36502 627 GLN A N 1
ATOM 3361 C CA . GLN A 1 588 ? 72.91200 -5.91000 25.75100 1.000 123.79836 627 GLN A CA 1
ATOM 3362 C C . GLN A 1 588 ? 73.57600 -6.52200 24.52000 1.000 120.88089 627 GLN A C 1
ATOM 3363 O O . GLN A 1 588 ? 74.73500 -6.94300 24.55700 1.000 120.04664 627 GLN A O 1
ATOM 3369 N N . PHE A 1 589 ? 72.83500 -6.57200 23.41700 1.000 104.64898 628 PHE A N 1
ATOM 3370 C CA . PHE A 1 589 ? 73.38000 -7.17900 22.21000 1.000 100.37051 628 PHE A CA 1
ATOM 3371 C C . PHE A 1 589 ? 74.46300 -6.29600 21.60600 1.000 115.67705 628 PHE A C 1
ATOM 3372 O O . PHE A 1 589 ? 74.27700 -5.08700 21.44300 1.000 120.77889 628 PHE A O 1
ATOM 3380 N N . LYS A 1 590 ? 75.59200 -6.91300 21.26300 1.000 122.48453 629 LYS A N 1
ATOM 3381 C CA . LYS A 1 590 ? 76.71500 -6.21500 20.65900 1.000 112.74916 629 LYS A CA 1
ATOM 3382 C C . LYS A 1 590 ? 77.39100 -7.12500 19.64300 1.000 124.12866 629 LYS A C 1
ATOM 3383 O O . LYS A 1 590 ? 77.28900 -8.35200 19.72000 1.000 117.31191 629 LYS A O 1
ATOM 3389 N N . ASN A 1 591 ? 78.09400 -6.50900 18.69100 1.000 140.83095 630 ASN A N 1
ATOM 3390 C CA . ASN A 1 591 ? 78.84400 -7.26700 17.70000 1.000 135.36957 630 ASN A CA 1
ATOM 3391 C C . ASN A 1 591 ? 80.12700 -7.86400 18.27400 1.000 149.23256 630 ASN A C 1
ATOM 3392 O O . ASN A 1 591 ? 80.92100 -8.44400 17.52300 1.000 157.09861 630 ASN A O 1
ATOM 3397 N N . GLU A 1 592 ? 80.35500 -7.72900 19.57800 1.000 144.98924 631 GLU A N 1
ATOM 3398 C CA . GLU A 1 592 ? 81.50900 -8.33500 20.21600 1.000 153.54655 631 GLU A CA 1
ATOM 3399 C C . GLU A 1 592 ? 81.27500 -9.83800 20.37500 1.000 150.52057 631 GLU A C 1
ATOM 3400 O O . GLU A 1 592 ? 80.21100 -10.36900 20.03700 1.000 142.54120 631 GLU A O 1
ATOM 3406 N N . GLN A 1 593 ? 82.28100 -10.54300 20.89300 1.000 167.61801 632 GLN A N 1
ATOM 3407 C CA . GLN A 1 593 ? 82.17900 -11.98800 21.06400 1.000 168.23818 632 GLN A CA 1
ATOM 3408 C C . GLN A 1 593 ? 81.53300 -12.21300 22.42800 1.000 168.27190 632 GLN A C 1
ATOM 3409 O O . GLN A 1 593 ? 82.04000 -12.98800 23.24800 1.000 166.12917 632 GLN A O 1
ATOM 3415 N N . VAL A 1 594 ? 80.41500 -11.53000 22.67800 1.000 156.41767 633 VAL A N 1
ATOM 3416 C CA . VAL A 1 594 ? 79.70000 -11.68300 23.93700 1.000 142.97922 633 VAL A CA 1
ATOM 3417 C C . VAL A 1 594 ? 78.75300 -12.85400 23.70700 1.000 145.39237 633 VAL A C 1
ATOM 3418 O O . VAL A 1 594 ? 78.11600 -12.96500 22.65100 1.000 149.35345 633 VAL A O 1
ATOM 3422 N N . MET A 1 595 ? 78.66100 -13.74300 24.69300 1.000 138.85469 634 MET A N 1
ATOM 3423 C CA . MET A 1 595 ? 77.90200 -14.97800 24.54800 1.000 131.41635 634 MET A CA 1
ATOM 3424 C C . MET A 1 595 ? 76.43500 -14.73000 24.88000 1.000 135.43936 634 MET A C 1
ATOM 3425 O O . MET A 1 595 ? 76.11200 -14.23500 25.96600 1.000 131.05626 634 MET A O 1
ATOM 3430 N N . TYR A 1 596 ? 75.55500 -15.08300 23.94700 1.000 125.92497 635 TYR A N 1
ATOM 3431 C CA . TYR A 1 596 ? 74.11700 -14.98900 24.13400 1.000 116.81101 635 TYR A CA 1
ATOM 3432 C C . TYR A 1 596 ? 73.49700 -16.37100 23.97400 1.000 116.49626 635 TYR A C 1
ATOM 3433 O O . TYR A 1 596 ? 74.10500 -17.28600 23.41000 1.000 127.49147 635 TYR A O 1
ATOM 3442 N N . ARG A 1 597 ? 72.27500 -16.51900 24.48300 1.000 117.15972 636 ARG A N 1
ATOM 3443 C CA . ARG A 1 597 ? 71.57300 -17.79400 24.45100 1.000 127.76854 636 ARG A CA 1
ATOM 3444 C C . ARG A 1 597 ? 70.10000 -17.55700 24.15800 1.000 123.19143 636 ARG A C 1
ATOM 3445 O O . ARG A 1 597 ? 69.51100 -16.58600 24.64300 1.000 114.18086 636 ARG A O 1
ATOM 3453 N N . PHE A 1 598 ? 69.51300 -18.44600 23.35800 1.000 123.65506 637 PHE A N 1
ATOM 3454 C CA . PHE A 1 598 ? 68.07500 -18.42200 23.13400 1.000 109.72487 637 PHE A CA 1
ATOM 3455 C C . PHE A 1 598 ? 67.33500 -18.82800 24.39900 1.000 112.02012 637 PHE A C 1
ATOM 3456 O O . PHE A 1 598 ? 67.71000 -19.79100 25.07300 1.000 119.21869 637 PHE A O 1
ATOM 3464 N N . ARG A 1 599 ? 66.26600 -18.10000 24.71100 1.000 116.35780 638 ARG A N 1
ATOM 3465 C CA . ARG A 1 599 ? 65.47400 -18.39700 25.89700 1.000 112.42697 638 ARG A CA 1
ATOM 3466 C C . ARG A 1 599 ? 64.74000 -19.73000 25.80100 1.000 116.42736 638 ARG A C 1
ATOM 3467 O O . ARG A 1 599 ? 64.10300 -20.13600 26.78100 1.000 112.79513 638 ARG A O 1
ATOM 3475 N N . TYR A 1 600 ? 64.80500 -20.41600 24.65500 1.000 128.68288 639 TYR A N 1
ATOM 3476 C CA . TYR A 1 600 ? 64.26600 -21.77000 24.57600 1.000 124.61532 639 TYR A CA 1
ATOM 3477 C C . TYR A 1 600 ? 65.15300 -22.75300 25.32800 1.000 123.31639 639 TYR A C 1
ATOM 3478 O O . TYR A 1 600 ? 64.65500 -23.61600 26.06000 1.000 129.25971 639 TYR A O 1
ATOM 3487 N N . ASP A 1 601 ? 66.47400 -22.62600 25.16400 1.000 125.70594 640 ASP A N 1
ATOM 3488 C CA . ASP A 1 601 ? 67.40400 -23.64100 25.64700 1.000 126.03961 640 ASP A CA 1
ATOM 3489 C C . ASP A 1 601 ? 67.46200 -23.70100 27.16800 1.000 124.78915 640 ASP A C 1
ATOM 3490 O O . ASP A 1 601 ? 67.68500 -24.77700 27.73200 1.000 138.01204 640 ASP A O 1
ATOM 3495 N N . ASP A 1 602 ? 67.27100 -22.57200 27.84800 1.000 123.69391 641 ASP A N 1
ATOM 3496 C CA . ASP A 1 602 ? 67.35800 -22.51700 29.30200 1.000 125.87749 641 ASP A CA 1
ATOM 3497 C C . ASP A 1 602 ? 65.99100 -22.39600 29.96900 1.000 129.90661 641 ASP A C 1
ATOM 3498 O O . ASP A 1 602 ? 65.91000 -22.03600 31.14800 1.000 131.76994 641 ASP A O 1
ATOM 3503 N N . GLY A 1 603 ? 64.91800 -22.69300 29.24000 1.000 124.73621 642 GLY A N 1
ATOM 3504 C CA . GLY A 1 603 ? 63.59300 -22.75700 29.83800 1.000 116.79549 642 GLY A CA 1
ATOM 3505 C C . GLY A 1 603 ? 63.08900 -21.45600 30.41800 1.000 123.87690 642 GLY A C 1
ATOM 3506 O O . GLY A 1 603 ? 62.35300 -21.47100 31.41000 1.000 129.57321 642 GLY A O 1
ATOM 3507 N N . THR A 1 604 ? 63.46600 -20.32300 29.82900 1.000 128.19558 643 THR A N 1
ATOM 3508 C CA . THR A 1 604 ? 63.00300 -19.01800 30.28200 1.000 111.47605 643 THR A CA 1
ATOM 3509 C C . THR A 1 604 ? 62.01900 -18.38600 29.30300 1.000 112.75949 643 THR A C 1
ATOM 3510 O O . THR A 1 604 ? 61.74400 -17.18500 29.39500 1.000 131.71971 643 THR A O 1
ATOM 3514 N N . TYR A 1 605 ? 61.47400 -19.17000 28.37700 1.000 116.47190 644 TYR A N 1
ATOM 3515 C CA . TYR A 1 605 ? 60.60300 -18.63400 27.33500 1.000 119.30460 644 TYR A CA 1
ATOM 3516 C C . TYR A 1 605 ? 59.14100 -18.63200 27.77600 1.000 128.37667 644 TYR A C 1
ATOM 3517 O O . TYR A 1 605 ? 58.42900 -17.64200 27.60300 1.000 121.15454 644 TYR A O 1
#

CATH classification: 1.20.900.10

Organism: Homo sapiens (NCBI:txid9606)

Nearest PDB structures (foldseek):
  7rx9-assembly1_A  TM=1.002E+00  e=8.169E-75  Homo sapiens
  7syf-assembly1_A  TM=9.754E-01  e=3.645E-64  Homo sapiens
  8tua-assembly1_A  TM=9.719E-01  e=2.608E-61  Homo sapiens
  4yon-assembly1_A  TM=5.764E-01  e=1.492E-48  Homo sapiens
  5d3w-assembly2_B  TM=9.559E-01  e=6.262E-21  Homo sapiens

Solvent-accessible surface area: 22154 Å² total; per-residue (Å²): 158,95,130,127,42,84,159,37,4,54,77,8,0,74,78,0,10,31,52,0,113,106,12,7,28,19,2,118,15,0,34,44,2,0,12,70,34,18,138,121,103,133,82,16,71,123,112,22,18,111,20,2,0,12,9,4,56,78,0,3,95,20,0,75,82,0,27,60,26,0,67,179,34,5,135,99,95,25,47,26,109,26,61,0,0,69,7,0,46,148,17,85,97,102,1,72,34,1,95,89,6,4,89,25,10,92,104,3,44,135,41,2,86,90,10,41,132,81,82,94,5,59,17,50,4,30,8,0,6,15,2,29,47,78,91,8,32,87,85,30,12,65,21,9,1,52,22,0,1,58,17,1,0,49,0,4,28,18,0,64,67,0,11,115,51,5,75,59,191,27,87,0,46,87,12,0,84,56,0,20,94,18,1,92,75,24,2,56,120,25,109,54,0,97,139,32,32,102,57,6,64,50,3,45,78,47,19,76,98,10,109,48,49,114,55,52,68,0,11,84,51,6,68,88,52,64,25,101,24,56,4,65,28,5,17,66,70,83,75,79,97,21,3,3,5,1,1,23,64,3,4,0,35,0,81,132,135,97,50,42,16,115,10,66,7,72,5,121,45,17,101,41,80,82,8,135,84,46,52,60,42,179,54,0,48,54,130,80,0,64,27,0,2,15,2,22,13,62,75,139,112,114,77,11,0,2,33,8,149,64,59,137,46,20,95,96,5,16,74,22,15,69,157,14,96,89,102,58,64,75,92,99,114,12,25,64,144,23,9,108,56,3,6,27,104,17,0,94,74,0,28,104,77,0,94,57,164,183,44,51,22,29,101,98,50,203,122,104,24,64,102,0,1,21,0,62,62,1,2,58,10,0,87,127,91,23,41,8,56,96,61,100,4,0,43,46,0,0,34,6,0,26,116,44,29,0,0,9,7,29,66,98,142,70,102,6,91,65,108,129,22,53,0,23,0,51,64,33,53,70,71,142

Sequence (432 aa):
ESERQLRLRLCVLNEILGTERDYVGTLRFLQSAFLHRIRQNVGLTEENVKVLFSNIEDILEVHKDFLAALEYCLHPEPQSQHELGNVFLKFKDKFCVYEEYCSNHEKALRLLVELNKIPTVRAFLLSCMLLGGRKTTDIPLEGYLLSPIQRICKYPLLLKELAKRTPGKHPDHPAVQSALQAMKTVCSNINETKRQMEKLEALEQLQSHIEGWEGSNLTDICTQLLLQGTLLKISAGNIQERAFFLFDNLLVYCKRKLYIFRGRINTEVMEVENVEDGTADYHSNGYTVTNGWKIHNTAKNKWFVCMAKTAEEKQKWLDAIIREREQRESLKLGMERDAYVMIAEKGEKLYHMMMNKKVNLIKDRRSTVPKCFLGNEFVAWLLEIGEISKTEEGVNLGQALLENGIIHHVSDKHQFKNEQVMYRFRYDDGTY

Radius of gyration: 26.69 Å; Cα contacts (8 Å, |Δi|>4): 610; chains: 1; bounding box: 64×75×54 Å

GO terms:
  GO:0005085 guanyl-nucleotide exchange factor activity (F, TAS)
  GO:0005829 cytosol (C, TAS)
  GO:0051056 regulation of small GTPase mediated signal transduction (P, TAS)
  GO:0005515 protein binding (F, IPI)
  GO:0005829 cytosol (C, IDA)
  GO:0005543 phospholipid binding (F, IDA)
  GO:0005096 GTPase activator activity (F, TAS)
  GO:0005886 plasma membrane (C, TAS)
  GO:0042119 neutrophil activation (P, TAS)
  GO:0030041 actin filament polymerization (P, TAS)
  GO:0006801 superoxide metabolic process (P, TAS)
  GO:0019899 enzyme binding (F, TAS)

InterPro domains:
  IPR000219 Dbl homology domain [PF00621] (53-238)
  IPR000219 Dbl homology domain [PS50010] (49-240)
  IPR000219 Dbl homology domain [SM00325] (53-239)
  IPR000219 Dbl homology domain [cd00160] (50-238)
  IPR000591 DEP domain [PF00610] (428-494)
  IPR000591 DEP domain [PF00610] (528-595)
  IPR000591 DEP domain [PS50186] (421-496)
  IPR000591 DEP domain [PS50186] (529-597)
  IPR000591 DEP domain [SM00049] (423-496)
  IPR000591 DEP domain [SM00049] (524-597)
  IPR001331 Guanine-nucleotide dissociation stimulator, CDC24, conserved site [PS00741] (188-213)
  IPR001478 PDZ domain [PS50106] (625-672)
  IPR001478 PDZ domain [SM00228] (633-706)
  IPR001478 PDZ domain [SM00228] (717-788)
  IPR001849 Pleckstrin homology domain [PS50003] (271-392)
  IPR001849 Pleckstrin homology domain [SM00233] (272-394)
  IPR011993 PH-like domain superfamily [G3DSA:2.30.29.30] (246-407)
  IPR035899 Dbl homology (DH) domain superfamily [G3DSA:1.20.900.10] (34-245)
  IPR035899 Dbl homology (DH) domain superfamily [SSF48065] (42-261)
  IPR036034 PDZ superfamily [G3DSA:2.30.42.10] (623-705)

B-factor: mean 127.08, std 26.84, range [67.34, 238.17]

Secondary structure (DSSP, 8-state):
-TTHHHHHHHHHHHHHHHHHHHHHHHHHHHIIIIIIHHTT-----HHHHHHHHTTHHHHHHHHHHHHHHHHHHT-SS--TT---HHHHHHTTTGGGGHHHHHHHHHHHHHHHHHHTTSHHHHHHHHHHHHHTSS-TTTS-HHHHHHHHHHHHHHHHHHHHHHHHTS-SSSTTHHHHHHHHHHHHHHHHHSHHHHHHHHHHHHHHHHHHTEES--SS-GGGT-S-EEEEEEEEEEETTEEEEEEEEEESSEEEEEEE--EEEEEEEEGGGEEEEE--TT---GGGTTPPPSSEEEEEETTTTEEEEEE-SSHHHHHHHHHHHHHHHHHHHHHHHHHHHHHHHHHHHHHHHHHHHHHSGGG---EEE---EEEEEEHHHHHHHHHHHTS-SSHHHHHHHHHHHHHTTSEEETTS-----SSS-EEEETTTTT--